Protein AF-0000000078525834 (afdb_homodimer)

Structure (mmCIF, N/CA/C/O backbone):
data_AF-0000000078525834-model_v1
#
loop_
_entity.id
_entity.type
_entity.pdbx_description
1 polymer 'LysR family transcriptional regulator'
#
loop_
_atom_site.group_PDB
_atom_site.id
_atom_site.type_symbol
_atom_site.label_atom_id
_atom_site.label_alt_id
_atom_site.label_comp_id
_atom_site.label_asym_id
_atom_site.label_entity_id
_atom_site.label_seq_id
_atom_site.pdbx_PDB_ins_code
_atom_site.Cartn_x
_atom_site.Cartn_y
_atom_site.Cartn_z
_atom_site.occupancy
_atom_site.B_iso_or_equiv
_atom_site.auth_seq_id
_atom_site.auth_comp_id
_atom_site.auth_asym_id
_atom_site.auth_atom_id
_atom_site.pdbx_PDB_model_num
ATOM 1 N N . MET A 1 1 ? -12.93 39.906 -13.32 1 53.97 1 MET A N 1
ATOM 2 C CA . MET A 1 1 ? -12.516 38.625 -12.797 1 53.97 1 MET A CA 1
ATOM 3 C C . MET A 1 1 ? -12.109 38.719 -11.336 1 53.97 1 MET A C 1
ATOM 5 O O . MET A 1 1 ? -11.312 39.594 -10.969 1 53.97 1 MET A O 1
ATOM 9 N N . ASN A 1 2 ? -12.898 38.188 -10.5 1 64.25 2 ASN A N 1
ATOM 10 C CA . ASN A 1 2 ? -12.562 38.25 -9.086 1 64.25 2 ASN A CA 1
ATOM 11 C C . ASN A 1 2 ? -12.367 36.844 -8.508 1 64.25 2 ASN A C 1
ATOM 13 O O . ASN A 1 2 ? -12.453 35.844 -9.234 1 64.25 2 ASN A O 1
ATOM 17 N N . LEU A 1 3 ? -12.008 36.812 -7.289 1 71.56 3 LEU A N 1
ATOM 18 C CA . LEU A 1 3 ? -11.656 35.594 -6.609 1 71.56 3 LEU A CA 1
ATOM 19 C C . LEU A 1 3 ? -12.828 34.625 -6.617 1 71.56 3 LEU A C 1
ATOM 21 O O . LEU A 1 3 ? -12.633 33.406 -6.668 1 71.56 3 LEU A O 1
ATOM 25 N N . ARG A 1 4 ? -13.93 35.188 -6.664 1 75.06 4 ARG A N 1
ATOM 26 C CA . ARG A 1 4 ? -15.141 34.375 -6.703 1 75.06 4 ARG A CA 1
ATOM 27 C C . ARG A 1 4 ? -15.242 33.594 -8.016 1 75.06 4 ARG A C 1
ATOM 29 O O . ARG A 1 4 ? -15.594 32.406 -8.023 1 75.06 4 ARG A O 1
ATOM 36 N N . HIS A 1 5 ? -14.898 34.219 -9.109 1 80.12 5 HIS A N 1
ATOM 37 C CA . HIS A 1 5 ? -14.914 33.594 -10.422 1 80.12 5 HIS A CA 1
ATOM 38 C C . HIS A 1 5 ? -13.945 32.406 -10.469 1 80.12 5 HIS A C 1
ATOM 40 O O . HIS A 1 5 ? -14.273 31.359 -11 1 80.12 5 HIS A O 1
ATOM 46 N N . LEU A 1 6 ? -12.812 32.719 -9.883 1 80.62 6 LEU A N 1
ATOM 47 C CA . LEU A 1 6 ? -11.766 31.703 -9.906 1 80.62 6 LEU A CA 1
ATOM 48 C C . LEU A 1 6 ? -12.164 30.5 -9.062 1 80.62 6 LEU A C 1
ATOM 50 O O . LEU A 1 6 ? -11.914 29.359 -9.445 1 80.62 6 LEU A O 1
ATOM 54 N N . THR A 1 7 ? -12.797 30.797 -7.965 1 80.88 7 THR A N 1
ATOM 55 C CA . THR A 1 7 ? -13.281 29.734 -7.086 1 80.88 7 THR A CA 1
ATOM 56 C C . THR A 1 7 ? -14.359 28.906 -7.785 1 80.88 7 THR A C 1
ATOM 58 O O . THR A 1 7 ? -14.344 27.672 -7.707 1 80.88 7 THR A O 1
ATOM 61 N N . ILE A 1 8 ? -15.242 29.562 -8.445 1 85.62 8 ILE A N 1
ATOM 62 C CA . ILE A 1 8 ? -16.312 28.906 -9.18 1 85.62 8 ILE A CA 1
ATOM 63 C C . ILE A 1 8 ? -15.727 28.031 -10.289 1 85.62 8 ILE A C 1
ATOM 65 O O . ILE A 1 8 ? -16.125 26.875 -10.453 1 85.62 8 ILE A O 1
ATOM 69 N N . PHE A 1 9 ? -14.742 28.594 -10.992 1 88.94 9 PHE A N 1
ATOM 70 C CA . PHE A 1 9 ? -14.07 27.891 -12.07 1 88.94 9 PHE A CA 1
ATOM 71 C C . PHE A 1 9 ? -13.414 26.609 -11.555 1 88.94 9 PHE A C 1
ATOM 73 O O . PHE A 1 9 ? -13.625 25.531 -12.109 1 88.94 9 PHE A O 1
ATOM 80 N N . LYS A 1 10 ? -12.688 26.781 -10.547 1 85.69 10 LYS A N 1
ATOM 81 C CA . LYS A 1 10 ? -12.023 25.625 -9.938 1 85.69 10 LYS A CA 1
ATOM 82 C C . LYS A 1 10 ? -13.031 24.562 -9.531 1 85.69 10 LYS A C 1
ATOM 84 O O . LYS A 1 10 ? -12.812 23.375 -9.766 1 85.69 10 LYS A O 1
ATOM 89 N N . THR A 1 11 ? -14.117 24.922 -8.969 1 86.81 11 THR A N 1
ATOM 90 C CA . THR A 1 11 ? -15.133 24.016 -8.461 1 86.81 11 THR A CA 1
ATOM 91 C C . THR A 1 11 ? -15.836 23.281 -9.609 1 86.81 11 THR A C 1
ATOM 93 O O . THR A 1 11 ? -16.125 22.094 -9.508 1 86.81 11 THR A O 1
ATOM 96 N N . VAL A 1 12 ? -16.016 24 -10.633 1 89.56 12 VAL A N 1
ATOM 97 C CA . VAL A 1 12 ? -16.641 23.391 -11.805 1 89.56 12 VAL A CA 1
ATOM 98 C C . VAL A 1 12 ? -15.711 22.312 -12.367 1 89.56 12 VAL A C 1
ATOM 100 O O . VAL A 1 12 ? -16.172 21.234 -12.766 1 89.56 12 VAL A O 1
ATOM 103 N N . CYS A 1 13 ? -14.477 22.609 -12.367 1 85.44 13 CYS A N 1
ATOM 104 C CA . CYS A 1 13 ? -13.492 21.656 -12.852 1 85.44 13 CYS A CA 1
ATOM 105 C C . CYS A 1 13 ? -13.469 20.406 -11.961 1 85.44 13 CYS A C 1
ATOM 107 O O . CYS A 1 13 ? -13.391 19.281 -12.461 1 85.44 13 CYS A O 1
ATOM 109 N N . GLU A 1 14 ? -13.484 20.688 -10.727 1 82.5 14 GLU A N 1
ATOM 110 C CA . GLU A 1 14 ? -13.406 19.625 -9.734 1 82.5 14 GLU A CA 1
ATOM 111 C C . GLU A 1 14 ? -14.648 18.734 -9.789 1 82.5 14 GLU A C 1
ATOM 113 O O . GLU A 1 14 ? -14.547 17.5 -9.711 1 82.5 14 GLU A O 1
ATOM 118 N N . GLU A 1 15 ? -15.812 19.312 -9.938 1 81.62 15 GLU A N 1
ATOM 119 C CA . GLU A 1 15 ? -17.094 18.625 -9.906 1 81.62 15 GLU A CA 1
ATOM 120 C C . GLU A 1 15 ? -17.438 18.031 -11.273 1 81.62 15 GLU A C 1
ATOM 122 O O . GLU A 1 15 ? -18.266 17.125 -11.375 1 81.62 15 GLU A O 1
ATOM 127 N N . GLY A 1 16 ? -16.766 18.578 -12.281 1 82.69 16 GLY A N 1
ATOM 128 C CA . GLY A 1 16 ? -16.953 18.109 -13.648 1 82.69 16 GLY A CA 1
ATOM 129 C C . GLY A 1 16 ? -18.281 18.547 -14.25 1 82.69 16 GLY A C 1
ATOM 130 O O . GLY A 1 16 ? -18.672 18.078 -15.312 1 82.69 16 GLY A O 1
ATOM 131 N N . SER A 1 17 ? -19.109 19.328 -13.469 1 86.88 17 SER A N 1
ATOM 132 C CA . SER A 1 17 ? -20.391 19.812 -13.961 1 86.88 17 SER A CA 1
ATOM 133 C C . SER A 1 17 ? -20.766 21.125 -13.297 1 86.88 17 SER A C 1
ATOM 135 O O . SER A 1 17 ? -20.328 21.422 -12.188 1 86.88 17 SER A O 1
ATOM 137 N N . ILE A 1 18 ? -21.641 21.875 -14 1 88.62 18 ILE A N 1
ATOM 138 C CA . ILE A 1 18 ? -22.156 23.141 -13.477 1 88.62 18 ILE A CA 1
ATOM 139 C C . ILE A 1 18 ? -23.109 22.875 -12.312 1 88.62 18 ILE A C 1
ATOM 141 O O . ILE A 1 18 ? -23.062 23.562 -11.297 1 88.62 18 ILE A O 1
ATOM 145 N N . THR A 1 19 ? -23.812 21.812 -12.531 1 87.62 19 THR A N 1
ATOM 146 C CA . THR A 1 19 ? -24.766 21.438 -11.492 1 87.62 19 THR A CA 1
ATOM 147 C C . THR A 1 19 ? -24.047 21.016 -10.219 1 87.62 19 THR A C 1
ATOM 149 O O . THR A 1 19 ? -24.422 21.406 -9.117 1 87.62 19 THR A O 1
ATOM 152 N N . GLY A 1 20 ? -23.047 20.266 -10.422 1 87.12 20 GLY A N 1
ATOM 153 C CA . GLY A 1 20 ? -22.25 19.844 -9.281 1 87.12 20 GLY A CA 1
ATOM 154 C C . GLY A 1 20 ? -21.594 20.984 -8.555 1 87.12 20 GLY A C 1
ATOM 155 O O . GLY A 1 20 ? -21.562 21.031 -7.324 1 87.12 20 GLY A O 1
ATOM 156 N N . ALA A 1 21 ? -21.125 21.859 -9.273 1 90.31 21 ALA A N 1
ATOM 157 C CA . ALA A 1 21 ? -20.484 23.047 -8.703 1 90.31 21 ALA A CA 1
ATOM 158 C C . ALA A 1 21 ? -21.484 23.922 -7.969 1 90.31 21 ALA A C 1
ATOM 160 O O . ALA A 1 21 ? -21.188 24.469 -6.906 1 90.31 21 ALA A O 1
ATOM 161 N N . ALA A 1 22 ? -22.656 24.047 -8.445 1 90.62 22 ALA A N 1
ATOM 162 C CA . ALA A 1 22 ? -23.719 24.828 -7.828 1 90.62 22 ALA A CA 1
ATOM 163 C C . ALA A 1 22 ? -24.078 24.281 -6.453 1 90.62 22 ALA A C 1
ATOM 165 O O . ALA A 1 22 ? -24.203 25.031 -5.484 1 90.62 22 ALA A O 1
ATOM 166 N N . LYS A 1 23 ? -24.141 23.047 -6.426 1 86.44 23 LYS A N 1
ATOM 167 C CA . LYS A 1 23 ? -24.438 22.375 -5.16 1 86.44 23 LYS A CA 1
ATOM 168 C C . LYS A 1 23 ? -23.297 22.562 -4.164 1 86.44 23 LYS A C 1
ATOM 170 O O . LYS A 1 23 ? -23.531 22.891 -3 1 86.44 23 LYS A O 1
ATOM 175 N N . ALA A 1 24 ? -22.141 22.469 -4.691 1 83.81 24 ALA A N 1
ATOM 176 C CA . ALA A 1 24 ? -20.953 22.531 -3.838 1 83.81 24 ALA A CA 1
ATOM 177 C C . ALA A 1 24 ? -20.766 23.938 -3.26 1 83.81 24 ALA A C 1
ATOM 179 O O . ALA A 1 24 ? -20.297 24.078 -2.125 1 83.81 24 ALA A O 1
ATOM 180 N N . LEU A 1 25 ? -21.156 24.859 -3.939 1 83.62 25 LEU A N 1
ATOM 181 C CA . LEU A 1 25 ? -20.906 26.25 -3.547 1 83.62 25 LEU A CA 1
ATOM 182 C C . LEU A 1 25 ? -22.188 26.906 -3.041 1 83.62 25 LEU A C 1
ATOM 184 O O . LEU A 1 25 ? -22.203 28.109 -2.746 1 83.62 25 LEU A O 1
ATOM 188 N N . SER A 1 26 ? -23.266 26.078 -2.947 1 86.88 26 SER A N 1
ATOM 189 C CA . SER A 1 26 ? -24.562 26.594 -2.521 1 86.88 26 SER A CA 1
ATOM 190 C C . SER A 1 26 ? -24.953 27.812 -3.35 1 86.88 26 SER A C 1
ATOM 192 O O . SER A 1 26 ? -25.344 28.844 -2.797 1 86.88 26 SER A O 1
ATOM 194 N N . MET A 1 27 ? -24.781 27.672 -4.598 1 86.31 27 MET A N 1
ATOM 195 C CA . MET A 1 27 ? -25.156 28.703 -5.57 1 86.31 27 MET A CA 1
ATOM 196 C C . MET A 1 27 ? -26.125 28.141 -6.605 1 86.31 27 MET A C 1
ATOM 198 O O . MET A 1 27 ? -26.344 26.938 -6.664 1 86.31 27 MET A O 1
ATOM 202 N N . THR A 1 28 ? -26.797 29.031 -7.312 1 86.88 28 THR A N 1
ATOM 203 C CA . THR A 1 28 ? -27.703 28.594 -8.367 1 86.88 28 THR A CA 1
ATOM 204 C C . THR A 1 28 ? -26.938 28.266 -9.648 1 86.88 28 THR A C 1
ATOM 206 O O . THR A 1 28 ? -25.859 28.812 -9.875 1 86.88 28 THR A O 1
ATOM 209 N N . GLN A 1 29 ? -27.484 27.375 -10.422 1 90 29 GLN A N 1
ATOM 210 C CA . GLN A 1 29 ? -26.859 26.969 -11.672 1 90 29 GLN A CA 1
ATOM 211 C C . GLN A 1 29 ? -26.656 28.172 -12.602 1 90 29 GLN A C 1
ATOM 213 O O . GLN A 1 29 ? -25.594 28.328 -13.211 1 90 29 GLN A O 1
ATOM 218 N N . PRO A 1 30 ? -27.656 29.016 -12.703 1 90.06 30 PRO A N 1
ATOM 219 C CA . PRO A 1 30 ? -27.453 30.172 -13.57 1 90.06 30 PRO A CA 1
ATOM 220 C C . PRO A 1 30 ? -26.312 31.078 -13.086 1 90.06 30 PRO A C 1
ATOM 222 O O . PRO A 1 30 ? -25.562 31.609 -13.906 1 90.06 30 PRO A O 1
ATOM 225 N N . ALA A 1 31 ? -26.219 31.172 -11.828 1 87.19 31 ALA A N 1
ATOM 226 C CA . ALA A 1 31 ? -25.141 32 -11.258 1 87.19 31 ALA A CA 1
ATOM 227 C C . ALA A 1 31 ? -23.781 31.422 -11.586 1 87.19 31 ALA A C 1
ATOM 229 O O . ALA A 1 31 ? -22.859 32.156 -11.938 1 87.19 31 ALA A O 1
ATOM 230 N N . ILE A 1 32 ? -23.672 30.156 -11.5 1 91.38 32 ILE A N 1
ATOM 231 C CA . ILE A 1 32 ? -22.422 29.469 -11.82 1 91.38 32 ILE A CA 1
ATOM 232 C C . ILE A 1 32 ? -22.109 29.641 -13.312 1 91.38 32 ILE A C 1
ATOM 234 O O . ILE A 1 32 ? -20.984 29.969 -13.688 1 91.38 32 ILE A O 1
ATOM 238 N N . SER A 1 33 ? -23.109 29.406 -14.133 1 90.25 33 SER A N 1
ATOM 239 C CA . SER A 1 33 ? -22.953 29.516 -15.578 1 90.25 33 SER A CA 1
ATOM 240 C C . SER A 1 33 ? -22.547 30.938 -15.984 1 90.25 33 SER A C 1
ATOM 242 O O . SER A 1 33 ? -21.641 31.109 -16.812 1 90.25 33 SER A O 1
ATOM 244 N N . HIS A 1 34 ? -23.141 31.844 -15.367 1 88.56 34 HIS A N 1
ATOM 245 C CA . HIS A 1 34 ? -22.828 33.25 -15.656 1 88.56 34 HIS A CA 1
ATOM 246 C C . HIS A 1 34 ? -21.406 33.562 -15.258 1 88.56 34 HIS A C 1
ATOM 248 O O . HIS A 1 34 ? -20.688 34.25 -16 1 88.56 34 HIS A O 1
ATOM 254 N N . ALA A 1 35 ? -21.078 33.156 -14.117 1 87.75 35 ALA A N 1
ATOM 255 C CA . ALA A 1 35 ? -19.734 33.406 -13.617 1 87.75 35 ALA A CA 1
ATOM 256 C C . ALA A 1 35 ? -18.688 32.812 -14.555 1 87.75 35 ALA A C 1
ATOM 258 O O . ALA A 1 35 ? -17.656 33.438 -14.828 1 87.75 35 ALA A O 1
ATOM 259 N N . ILE A 1 36 ? -18.922 31.656 -15.055 1 90.19 36 ILE A N 1
ATOM 260 C CA . ILE A 1 36 ? -18 30.969 -15.961 1 90.19 36 ILE A CA 1
ATOM 261 C C . ILE A 1 36 ? -17.922 31.75 -17.281 1 90.19 36 ILE A C 1
ATOM 263 O O . ILE A 1 36 ? -16.828 31.938 -17.812 1 90.19 36 ILE A O 1
ATOM 267 N N . ASN A 1 37 ? -19.078 32.125 -17.719 1 87 37 ASN A N 1
ATOM 268 C CA . ASN A 1 37 ? -19.109 32.906 -18.938 1 87 37 ASN A CA 1
ATOM 269 C C . ASN A 1 37 ? -18.312 34.219 -18.797 1 87 37 ASN A C 1
ATOM 271 O O . ASN A 1 37 ? -17.547 34.594 -19.688 1 87 37 ASN A O 1
ATOM 275 N N . GLU A 1 38 ? -18.562 34.844 -17.703 1 84.25 38 GLU A N 1
ATOM 276 C CA . GLU A 1 38 ? -17.844 36.094 -17.422 1 84.25 38 GLU A CA 1
ATOM 277 C C . GLU A 1 38 ? -16.344 35.844 -17.375 1 84.25 38 GLU A C 1
ATOM 279 O O . GLU A 1 38 ? -15.555 36.656 -17.875 1 84.25 38 GLU A O 1
ATOM 284 N N . LEU A 1 39 ? -15.984 34.781 -16.766 1 84.88 39 LEU A N 1
ATOM 285 C CA . LEU A 1 39 ? -14.57 34.438 -16.656 1 84.88 39 LEU A CA 1
ATOM 286 C C . LEU A 1 39 ? -13.969 34.188 -18.031 1 84.88 39 LEU A C 1
ATOM 288 O O . LEU A 1 39 ? -12.883 34.656 -18.344 1 84.88 39 LEU A O 1
ATOM 292 N N . GLU A 1 40 ? -14.672 33.438 -18.859 1 87.81 40 GLU A N 1
ATOM 293 C CA . GLU A 1 40 ? -14.195 33.125 -20.203 1 87.81 40 GLU A CA 1
ATOM 294 C C . GLU A 1 40 ? -14.078 34.375 -21.047 1 87.81 40 GLU A C 1
ATOM 296 O O . GLU A 1 40 ? -13.141 34.531 -21.844 1 87.81 40 GLU A O 1
ATOM 301 N N . GLU A 1 41 ? -15 35.281 -20.828 1 83 41 GLU A N 1
ATOM 302 C CA . GLU A 1 41 ? -14.945 36.562 -21.516 1 83 41 GLU A CA 1
ATOM 303 C C . GLU A 1 41 ? -13.719 37.375 -21.094 1 83 41 GLU A C 1
ATOM 305 O O . GLU A 1 41 ? -13.047 37.969 -21.922 1 83 41 GLU A O 1
ATOM 310 N N . SER A 1 42 ? 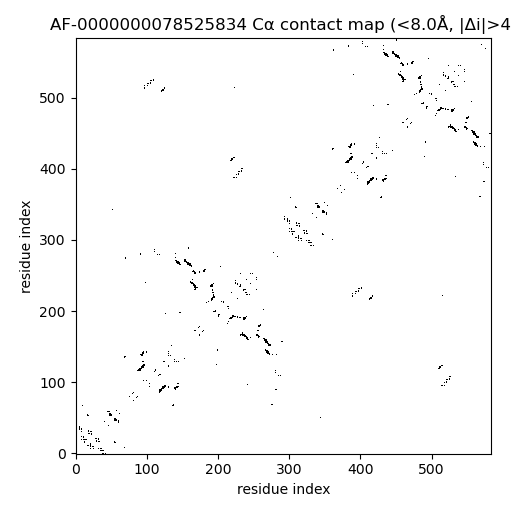-13.477 37.344 -19.828 1 79.25 42 SER A N 1
ATOM 311 C CA . SER A 1 42 ? -12.328 38.062 -19.297 1 79.25 42 SER A CA 1
ATOM 312 C C . SER A 1 42 ? -11.016 37.469 -19.797 1 79.25 42 SER A C 1
ATOM 314 O O . SER A 1 42 ? -10.062 38.188 -20.078 1 79.25 42 SER A O 1
ATOM 316 N N . VAL A 1 43 ? -11 36.125 -19.875 1 79.88 43 VAL A N 1
ATOM 317 C CA . VAL A 1 43 ? -9.812 35.406 -20.297 1 79.88 43 VAL A CA 1
ATOM 318 C C . VAL A 1 43 ? -9.664 35.5 -21.812 1 79.88 43 VAL A C 1
ATOM 320 O O . VAL A 1 43 ? -8.547 35.469 -22.344 1 79.88 43 VAL A O 1
ATOM 323 N N . GLY A 1 44 ? -10.727 35.688 -22.5 1 80.06 44 GLY A N 1
ATOM 324 C CA . GLY A 1 44 ? -10.734 35.844 -23.953 1 80.06 44 GLY A CA 1
ATOM 325 C C . GLY A 1 44 ? -10.758 34.531 -24.688 1 80.06 44 GLY A C 1
ATOM 326 O O . GLY A 1 44 ? -10.492 34.469 -25.891 1 80.06 44 GLY A O 1
ATOM 327 N N . SER A 1 45 ? -10.945 33.469 -23.953 1 81.38 45 SER A N 1
ATOM 328 C CA . SER A 1 45 ? -11.016 32.125 -24.547 1 81.38 45 SER A CA 1
ATOM 329 C C . SER A 1 45 ? -11.953 31.234 -23.75 1 81.38 45 SER A C 1
ATOM 331 O O . SER A 1 45 ? -12.078 31.375 -22.547 1 81.38 45 SER A O 1
ATOM 333 N N . PRO A 1 46 ? -12.531 30.312 -24.469 1 87.19 46 PRO A N 1
ATOM 334 C CA . PRO A 1 46 ? -13.305 29.312 -23.719 1 87.19 46 PRO A CA 1
ATOM 335 C C . PRO A 1 46 ? -12.422 28.391 -22.875 1 87.19 46 PRO A C 1
ATOM 337 O O . PRO A 1 46 ? -11.312 28.047 -23.297 1 87.19 46 PRO A O 1
ATOM 340 N N . LEU A 1 47 ? -12.906 28.172 -21.719 1 88.81 47 LEU A N 1
ATOM 341 C CA . LEU A 1 47 ? -12.164 27.297 -20.812 1 88.81 47 LEU A CA 1
ATOM 342 C C . LEU A 1 47 ? -12.789 25.906 -20.766 1 88.81 47 LEU A C 1
ATOM 344 O O . LEU A 1 47 ? -12.156 24.953 -20.281 1 88.81 47 LEU A O 1
ATOM 348 N N . PHE A 1 48 ? -14.008 25.828 -21.234 1 90 48 PHE A N 1
ATOM 349 C CA . PHE A 1 48 ? -14.742 24.562 -21.266 1 90 48 PHE A CA 1
ATOM 350 C C . PHE A 1 48 ? -15.289 24.297 -22.656 1 90 48 PHE A C 1
ATOM 352 O O . PHE A 1 48 ? -15.562 25.234 -23.422 1 90 48 PHE A O 1
ATOM 359 N N . ASN A 1 49 ? -15.266 22.953 -22.984 1 82.56 49 ASN A N 1
ATOM 360 C CA . ASN A 1 49 ? -16.031 22.531 -24.156 1 82.56 49 ASN A CA 1
ATOM 361 C C . ASN A 1 49 ? -17.391 21.953 -23.766 1 82.56 49 ASN A C 1
ATOM 363 O O . ASN A 1 49 ? -17.516 21.281 -22.734 1 82.56 49 ASN A O 1
ATOM 367 N N . ARG A 1 50 ? -18.391 22.516 -24.359 1 71.88 50 ARG A N 1
ATOM 368 C CA . ARG A 1 50 ? -19.734 22 -24.125 1 71.88 50 ARG A CA 1
ATOM 369 C C . ARG A 1 50 ? -20.047 20.844 -25.062 1 71.88 50 ARG A C 1
ATOM 371 O O . ARG A 1 50 ? -20.062 21.016 -26.281 1 71.88 50 ARG A O 1
ATOM 378 N N . VAL A 1 51 ? -19.859 19.609 -24.641 1 64 51 VAL A N 1
ATOM 379 C CA . VAL A 1 51 ? -20.219 18.453 -25.438 1 64 51 VAL A CA 1
ATOM 380 C C . VAL A 1 51 ? -21.484 17.812 -24.891 1 64 51 VAL A C 1
ATOM 382 O O . VAL A 1 51 ? -21.5 17.312 -23.766 1 64 51 VAL A O 1
ATOM 385 N N . SER A 1 52 ? -22.531 17.453 -25.578 1 61.91 52 SER A N 1
ATOM 386 C CA . SER A 1 52 ? -23.781 16.781 -25.25 1 61.91 52 SER A CA 1
ATOM 387 C C . SER A 1 52 ? -24.234 17.109 -23.828 1 61.91 52 SER A C 1
ATOM 389 O O . SER A 1 52 ? -24.391 16.219 -23 1 61.91 52 SER A O 1
ATOM 391 N N . ARG A 1 53 ? -24.297 18.141 -23.391 1 61.66 53 ARG A N 1
ATOM 392 C CA . ARG A 1 53 ? -24.859 18.656 -22.156 1 61.66 53 ARG A CA 1
ATOM 393 C C . ARG A 1 53 ? -23.844 18.578 -21.016 1 61.66 53 ARG A C 1
ATOM 395 O O . ARG A 1 53 ? -24.156 18.875 -19.859 1 61.66 53 ARG A O 1
ATOM 402 N N . ARG A 1 54 ? -22.625 18.156 -21.328 1 71.19 54 ARG A N 1
ATOM 403 C CA . ARG A 1 54 ? -21.609 18.109 -20.281 1 71.19 54 ARG A CA 1
ATOM 404 C C . ARG A 1 54 ? -20.547 19.172 -20.5 1 71.19 54 ARG A C 1
ATOM 406 O O . ARG A 1 54 ? -20.234 19.531 -21.641 1 71.19 54 ARG A O 1
ATOM 413 N N . VAL A 1 55 ? -20.094 19.781 -19.344 1 77.94 55 VAL A N 1
ATOM 414 C CA . VAL A 1 55 ? -19.016 20.766 -19.328 1 77.94 55 VAL A CA 1
ATOM 415 C C . VAL A 1 55 ? -17.688 20.078 -19.047 1 77.94 55 VAL A C 1
ATOM 417 O O . VAL A 1 55 ? -17.516 19.484 -17.969 1 77.94 55 VAL A O 1
ATOM 420 N N . VAL A 1 56 ? -16.875 20.031 -20.156 1 82.38 56 VAL A N 1
ATOM 421 C CA . VAL A 1 56 ? -15.562 19.406 -20 1 82.38 56 VAL A CA 1
ATOM 422 C C . VAL A 1 56 ? -14.469 20.469 -20.172 1 82.38 56 VAL A C 1
ATOM 424 O O . VAL A 1 56 ? -14.492 21.25 -21.125 1 82.38 56 VAL A O 1
ATOM 427 N N . ILE A 1 57 ? -13.555 20.469 -19.188 1 84.56 57 ILE A N 1
ATOM 428 C CA . ILE A 1 57 ? -12.461 21.438 -19.234 1 84.56 57 ILE A CA 1
ATOM 429 C C . ILE A 1 57 ? -11.609 21.188 -20.484 1 84.56 57 ILE A C 1
ATOM 431 O O . ILE A 1 57 ? -11.336 20.031 -20.828 1 84.56 57 ILE A O 1
ATOM 435 N N . ASN A 1 58 ? -11.305 22.219 -21.266 1 80.88 58 ASN A N 1
ATOM 436 C CA . ASN A 1 58 ? -10.461 22.078 -22.438 1 80.88 58 ASN A CA 1
ATOM 437 C C . ASN A 1 58 ? -9 22.391 -22.125 1 80.88 58 ASN A C 1
ATOM 439 O O . ASN A 1 58 ? -8.641 22.578 -20.969 1 80.88 58 ASN A O 1
ATOM 443 N N . GLU A 1 59 ? -8.148 22.422 -23.109 1 76.25 59 GLU A N 1
ATOM 444 C CA . GLU A 1 59 ? -6.715 22.609 -22.891 1 76.25 59 GLU A CA 1
ATOM 445 C C . GLU A 1 59 ? -6.418 23.969 -22.281 1 76.25 59 GLU A C 1
ATOM 447 O O . GLU A 1 59 ? -5.547 24.094 -21.422 1 76.25 59 GLU A O 1
ATOM 452 N N . ASN A 1 60 ? -7.148 24.984 -22.781 1 78.31 60 ASN A N 1
ATOM 453 C CA . ASN A 1 60 ? -7.016 26.312 -22.188 1 78.31 60 ASN A CA 1
ATOM 454 C C . ASN A 1 60 ? -7.441 26.312 -20.719 1 78.31 60 ASN A C 1
ATOM 456 O O . ASN A 1 60 ? -6.797 26.953 -19.891 1 78.31 60 ASN A O 1
ATOM 460 N N . GLY A 1 61 ? -8.492 25.625 -20.5 1 83.06 61 GLY A N 1
ATOM 461 C CA . GLY A 1 61 ? -8.992 25.5 -19.141 1 83.06 61 GLY A CA 1
ATOM 462 C C . GLY A 1 61 ? -8.023 24.797 -18.203 1 83.06 61 GLY A C 1
ATOM 463 O O . GLY A 1 61 ? -7.82 25.234 -17.078 1 83.06 61 GLY A O 1
ATOM 464 N N . LYS A 1 62 ? -7.41 23.828 -18.703 1 78.56 62 LYS A N 1
ATOM 465 C CA . LYS A 1 62 ? -6.426 23.109 -17.906 1 78.56 62 LYS A CA 1
ATOM 466 C C . LYS A 1 62 ? -5.246 24 -17.547 1 78.56 62 LYS A C 1
ATOM 468 O O . LYS A 1 62 ? -4.789 24 -16.406 1 78.56 62 LYS A O 1
ATOM 473 N N . PHE A 1 63 ? -4.863 24.719 -18.547 1 72.12 63 PHE A N 1
ATOM 474 C CA . PHE A 1 63 ? -3.775 25.672 -18.312 1 72.12 63 PHE A CA 1
ATOM 475 C C . PHE A 1 63 ? -4.188 26.734 -17.312 1 72.12 63 PHE A C 1
ATOM 477 O O . PHE A 1 63 ? -3.445 27.016 -16.359 1 72.12 63 PHE A O 1
ATOM 484 N N . TYR A 1 64 ? -5.355 27.281 -17.531 1 79.69 64 TYR A N 1
ATOM 485 C CA . TYR A 1 64 ? -5.855 28.312 -16.625 1 79.69 64 TYR A CA 1
ATOM 486 C C . TYR A 1 64 ? -6.012 27.781 -15.211 1 79.69 64 TYR A C 1
ATOM 488 O O . TYR A 1 64 ? -5.656 28.469 -14.242 1 79.69 64 TYR A O 1
ATOM 496 N N . LEU A 1 65 ? -6.457 26.609 -15.172 1 80.56 65 LEU A N 1
ATOM 497 C CA . LEU A 1 65 ? -6.656 25.969 -13.875 1 80.56 65 LEU A CA 1
ATOM 498 C C . LEU A 1 65 ? -5.328 25.812 -13.133 1 80.56 65 LEU A C 1
ATOM 500 O O . LEU A 1 65 ? -5.258 26.047 -11.922 1 80.56 65 LEU A O 1
ATOM 504 N N . SER A 1 66 ? -4.332 25.578 -13.828 1 71.12 66 SER A N 1
ATOM 505 C CA . SER A 1 66 ? -3.018 25.391 -13.219 1 71.12 66 SER A CA 1
ATOM 506 C C . SER A 1 66 ? -2.506 26.672 -12.594 1 71.12 66 SER A C 1
ATOM 508 O O . SER A 1 66 ? -1.713 26.641 -11.656 1 71.12 66 SER A O 1
ATOM 510 N N . LYS A 1 67 ? -3.018 27.766 -13.062 1 67.94 67 LYS A N 1
ATOM 511 C CA . LYS A 1 67 ? -2.629 29.078 -12.523 1 67.94 67 LYS A CA 1
ATOM 512 C C . LYS A 1 67 ? -3.582 29.516 -11.422 1 67.94 67 LYS A C 1
ATOM 514 O O . LYS A 1 67 ? -3.168 30.172 -10.461 1 67.94 67 LYS A O 1
ATOM 519 N N . VAL A 1 68 ? -4.797 29.109 -11.57 1 76 68 VAL A N 1
ATOM 520 C CA . VAL A 1 68 ? -5.84 29.547 -10.648 1 76 68 VAL A CA 1
ATOM 521 C C . VAL A 1 68 ? -5.641 28.875 -9.297 1 76 68 VAL A C 1
ATOM 523 O O . VAL A 1 68 ? -5.809 29.5 -8.25 1 76 68 VAL A O 1
ATOM 526 N N . ILE A 1 69 ? -5.199 27.703 -9.391 1 71.44 69 ILE A N 1
ATOM 527 C CA . ILE A 1 69 ? -5.098 26.922 -8.156 1 71.44 69 ILE A CA 1
ATOM 528 C C . ILE A 1 69 ? -4.074 27.562 -7.227 1 71.44 69 ILE A C 1
ATOM 530 O O . ILE A 1 69 ? -4.395 27.906 -6.086 1 71.44 69 ILE A O 1
ATOM 534 N N . PRO A 1 70 ? -2.914 27.859 -7.699 1 62.72 70 PRO A N 1
ATOM 535 C CA . PRO A 1 70 ? -1.964 28.516 -6.797 1 62.72 70 PRO A CA 1
ATOM 536 C C . PRO A 1 70 ? -2.422 29.906 -6.367 1 62.72 70 PRO A C 1
ATOM 538 O O . PRO A 1 70 ? -2.178 30.328 -5.23 1 62.72 70 PRO A O 1
ATOM 541 N N . LEU A 1 71 ? -3.066 30.547 -7.18 1 63.41 71 LEU A N 1
ATOM 542 C CA . LEU A 1 71 ? -3.545 31.891 -6.871 1 63.41 71 LEU A CA 1
ATOM 543 C C . LEU A 1 71 ? -4.582 31.859 -5.754 1 63.41 71 LEU A C 1
ATOM 545 O O . LEU A 1 71 ? -4.516 32.656 -4.812 1 63.41 71 LEU A O 1
ATOM 549 N N . LEU A 1 72 ? -5.465 31 -5.91 1 68 72 LEU A N 1
ATOM 550 C CA . LEU A 1 72 ? -6.504 30.906 -4.887 1 68 72 LEU A CA 1
ATOM 551 C C . LEU A 1 72 ? -5.918 30.438 -3.561 1 68 72 LEU A C 1
ATOM 553 O O . LEU A 1 72 ? -6.355 30.875 -2.494 1 68 72 LEU A O 1
ATOM 557 N N . GLU A 1 73 ? -4.973 29.703 -3.75 1 60.03 73 GLU A N 1
ATOM 558 C CA . GLU A 1 73 ? -4.27 29.25 -2.549 1 60.03 73 GLU A CA 1
ATOM 559 C C . GLU A 1 73 ? -3.525 30.406 -1.887 1 60.03 73 GLU A C 1
ATOM 561 O O . GLU A 1 73 ? -3.553 30.547 -0.663 1 60.03 73 GLU A O 1
ATOM 566 N N . LEU A 1 74 ? -2.9 31.141 -2.703 1 55.47 74 LEU A N 1
ATOM 567 C CA . LEU A 1 74 ? -2.234 32.344 -2.211 1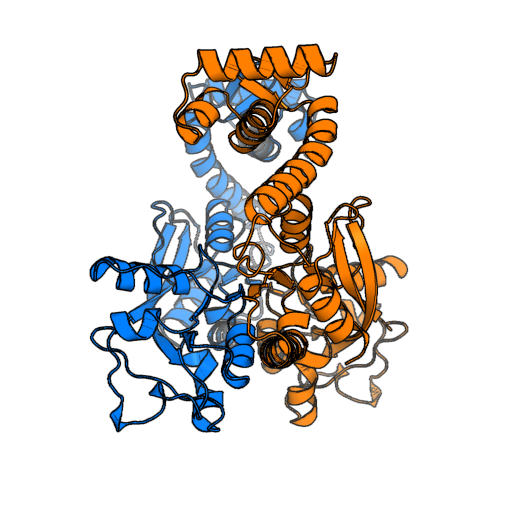 55.47 74 LEU A CA 1
ATOM 568 C C . LEU A 1 74 ? -3.24 33.312 -1.585 1 55.47 74 LEU A C 1
ATOM 570 O O . LEU A 1 74 ? -2.967 33.906 -0.543 1 55.47 74 LEU A O 1
ATOM 574 N N . TYR A 1 75 ? -4.305 33.438 -2.248 1 55.94 75 TYR A N 1
ATOM 575 C CA . TYR A 1 75 ? -5.344 34.312 -1.729 1 55.94 75 TYR A CA 1
ATOM 576 C C . TYR A 1 75 ? -5.895 33.781 -0.41 1 55.94 75 TYR A C 1
ATOM 578 O O . TYR A 1 75 ? -6.109 34.562 0.531 1 55.94 75 TYR A O 1
ATOM 586 N N . GLN A 1 76 ? -6.125 32.562 -0.482 1 55.41 76 GLN A N 1
ATOM 587 C CA . GLN A 1 76 ? -6.578 31.938 0.765 1 55.41 76 GLN A CA 1
ATOM 588 C C . GLN A 1 76 ? -5.535 32.094 1.867 1 55.41 76 GLN A C 1
ATOM 590 O O . GLN A 1 76 ? -5.883 32.375 3.021 1 55.41 76 GLN A O 1
ATOM 595 N N . ASP A 1 77 ? -4.371 31.922 1.394 1 51.62 77 ASP A N 1
ATOM 596 C CA . ASP A 1 77 ? -3.268 32.156 2.32 1 51.62 77 ASP A CA 1
ATOM 597 C C . ASP A 1 77 ? -3.252 33.594 2.801 1 51.62 77 ASP A C 1
ATOM 599 O O . ASP A 1 77 ? -3.008 33.875 3.979 1 51.62 77 ASP A O 1
ATOM 603 N N . LEU A 1 78 ? -3.357 34.5 1.857 1 47.66 78 LEU A N 1
ATOM 604 C CA . LEU A 1 78 ? -3.402 35.938 2.191 1 47.66 78 LEU A CA 1
ATOM 605 C C . LEU A 1 78 ? -4.59 36.25 3.1 1 47.66 78 LEU A C 1
ATOM 607 O O . LEU A 1 78 ? -4.477 37.031 4.023 1 47.66 78 LEU A O 1
ATOM 611 N N . GLU A 1 79 ? -5.703 35.812 2.611 1 46.88 79 GLU A N 1
ATOM 612 C CA . GLU A 1 79 ? -6.867 36 3.471 1 46.88 79 GLU A CA 1
ATOM 613 C C . GLU A 1 79 ? -6.641 35.406 4.855 1 46.88 79 GLU A C 1
ATOM 615 O O . GLU A 1 79 ? -7.09 35.969 5.859 1 46.88 79 GLU A O 1
ATOM 620 N N . ASN A 1 80 ? -6.016 34.219 4.652 1 44.03 80 ASN A N 1
ATOM 621 C CA . ASN A 1 80 ? -5.633 33.625 5.922 1 44.03 80 ASN A CA 1
ATOM 622 C C . ASN A 1 80 ? -4.461 34.344 6.566 1 44.03 80 ASN A C 1
ATOM 624 O O . ASN A 1 80 ? -4.188 34.156 7.758 1 44.03 80 ASN A O 1
ATOM 628 N N . TYR A 1 81 ? -3.631 34.906 5.66 1 40.5 81 TYR A N 1
ATOM 629 C CA . TYR A 1 81 ? -2.547 35.719 6.195 1 40.5 81 TYR A CA 1
ATOM 630 C C . TYR A 1 81 ? -3.092 36.938 6.922 1 40.5 81 TYR A C 1
ATOM 632 O O . TYR A 1 81 ? -2.324 37.75 7.438 1 40.5 81 TYR A O 1
ATOM 640 N N . SER A 1 82 ? -4.172 37.406 6.68 1 40.25 82 SER A N 1
ATOM 641 C CA . SER A 1 82 ? -4.359 38.5 7.633 1 40.25 82 SER A CA 1
ATOM 642 C C . SER A 1 82 ? -3.797 38.156 9 1 40.25 82 SER A C 1
ATOM 644 O O . SER A 1 82 ? -3.506 36.969 9.273 1 40.25 82 SER A O 1
ATOM 646 N N . GLY A 1 83 ? -4.094 38.844 10.109 1 35.5 83 GLY A N 1
ATOM 647 C CA . GLY A 1 83 ? -3.311 38.812 11.328 1 35.5 83 GLY A CA 1
ATOM 648 C C . GLY A 1 83 ? -2.768 37.438 11.664 1 35.5 83 GLY A C 1
ATOM 649 O O . GLY A 1 83 ? -1.766 37.031 11.086 1 35.5 83 GLY A O 1
ATOM 650 N N . THR A 1 84 ? -3.092 36.75 12.914 1 38.31 84 THR A N 1
ATOM 651 C CA . THR A 1 84 ? -2.752 35.625 13.758 1 38.31 84 THR A CA 1
ATOM 652 C C . THR A 1 84 ? -2.951 34.312 13.008 1 38.31 84 THR A C 1
ATOM 654 O O . THR A 1 84 ? -2.602 33.219 13.508 1 38.31 84 THR A O 1
ATOM 657 N N . LEU A 1 85 ? -3.568 34.188 11.898 1 38.59 85 LEU A N 1
ATOM 658 C CA . LEU A 1 85 ? -4.164 32.969 11.367 1 38.59 85 LEU A CA 1
ATOM 659 C C . LEU A 1 85 ? -3.164 32.219 10.508 1 38.59 85 LEU A C 1
ATOM 661 O O . LEU A 1 85 ? -3.281 31 10.344 1 38.59 85 LEU A O 1
ATOM 665 N N . HIS A 1 86 ? -2.371 32.812 9.602 1 45.41 86 HIS A N 1
ATOM 666 C CA . HIS A 1 86 ? -1.369 32.156 8.797 1 45.41 86 HIS A CA 1
ATOM 667 C C . HIS A 1 86 ? -0.538 31.188 9.641 1 45.41 86 HIS A C 1
ATOM 669 O O . HIS A 1 86 ? -0.083 30.156 9.141 1 45.41 86 HIS A O 1
ATOM 675 N N . LEU A 1 87 ? -0.328 31.641 10.844 1 47 87 LEU A N 1
ATOM 676 C CA . LEU A 1 87 ? 0.465 30.859 11.773 1 47 87 LEU A CA 1
ATOM 677 C C . LEU A 1 87 ? -0.194 29.5 12.031 1 47 87 LEU A C 1
ATOM 679 O O . LEU A 1 87 ? 0.431 28.594 12.594 1 47 87 LEU A O 1
ATOM 683 N N . GLN A 1 88 ? -1.487 29.406 11.414 1 58.22 88 GLN A N 1
ATOM 684 C CA . GLN A 1 88 ? -2.094 28.219 12.008 1 58.22 88 GLN A CA 1
ATOM 685 C C . GLN A 1 88 ? -2.377 27.156 10.953 1 58.22 88 GLN A C 1
ATOM 687 O O . GLN A 1 88 ? -2.906 26.094 11.266 1 58.22 88 GLN A O 1
ATOM 692 N N . ALA A 1 89 ? -1.91 27.438 9.547 1 72 89 ALA A N 1
ATOM 693 C CA . ALA A 1 89 ? -2.254 26.391 8.602 1 72 89 ALA A CA 1
ATOM 694 C C . ALA A 1 89 ? -1.258 25.234 8.68 1 72 89 ALA A C 1
ATOM 696 O O . ALA A 1 89 ? -0.057 25.453 8.859 1 72 89 ALA A O 1
ATOM 697 N N . PRO A 1 90 ? -1.776 24.078 8.43 1 88.12 90 PRO A N 1
ATOM 698 C CA . PRO A 1 90 ? -0.87 22.922 8.5 1 88.12 90 PRO A CA 1
ATOM 699 C C . PRO A 1 90 ? 0.013 22.797 7.266 1 88.12 90 PRO A C 1
ATOM 701 O O . PRO A 1 90 ? -0.367 23.25 6.18 1 88.12 90 PRO A O 1
ATOM 704 N N . LEU A 1 91 ? 1.203 22.469 7.414 1 92.56 91 LEU A N 1
ATOM 705 C CA . LEU A 1 91 ? 2.074 22.031 6.328 1 92.56 91 LEU A CA 1
ATOM 706 C C . LEU A 1 91 ? 1.751 20.594 5.922 1 92.56 91 LEU A C 1
ATOM 708 O O . LEU A 1 91 ? 1.821 19.688 6.746 1 92.56 91 LEU A O 1
ATOM 712 N N . ARG A 1 92 ? 1.341 20.438 4.68 1 96.44 92 ARG A N 1
ATOM 713 C CA . ARG A 1 92 ? 0.91 19.125 4.195 1 96.44 92 ARG A CA 1
ATOM 714 C C . ARG A 1 92 ? 2.053 18.391 3.494 1 96.44 92 ARG A C 1
ATOM 716 O O . ARG A 1 92 ? 2.498 18.812 2.424 1 96.44 92 ARG A O 1
ATOM 723 N N . ILE A 1 93 ? 2.457 17.203 4.074 1 98 93 ILE A N 1
ATOM 724 C CA . ILE A 1 93 ? 3.59 16.438 3.574 1 98 93 ILE A CA 1
ATOM 725 C C . ILE A 1 93 ? 3.098 15.109 2.992 1 98 93 ILE A C 1
ATOM 727 O O . ILE A 1 93 ? 2.311 14.406 3.625 1 98 93 ILE A O 1
ATOM 731 N N . GLY A 1 94 ? 3.504 14.805 1.782 1 97.62 94 GLY A N 1
ATOM 732 C CA . GLY A 1 94 ? 3.32 13.492 1.187 1 97.62 94 GLY A CA 1
ATOM 733 C C . GLY A 1 94 ? 4.605 12.688 1.098 1 97.62 94 GLY A C 1
ATOM 734 O O . GLY A 1 94 ? 5.684 13.258 0.897 1 97.62 94 GLY A O 1
ATOM 735 N N . SER A 1 95 ? 4.43 11.383 1.26 1 96 95 SER A N 1
ATOM 736 C CA . SER A 1 95 ? 5.613 10.539 1.133 1 96 95 SER A CA 1
ATOM 737 C C . SER A 1 95 ? 5.254 9.164 0.573 1 96 95 SER A C 1
ATOM 739 O O . SER A 1 95 ? 4.168 8.648 0.833 1 96 95 SER A O 1
ATOM 741 N N . CYS A 1 96 ? 6.199 8.68 -0.181 1 91.94 96 CYS A N 1
ATOM 742 C CA . CYS A 1 96 ? 6.066 7.27 -0.522 1 91.94 96 CYS A CA 1
ATOM 743 C C . CYS A 1 96 ? 6.383 6.387 0.678 1 91.94 96 CYS A C 1
ATOM 745 O O . CYS A 1 96 ? 6.941 6.855 1.67 1 91.94 96 CYS A O 1
ATOM 747 N N . VAL A 1 97 ? 6.059 5.164 0.594 1 89.75 97 VAL A N 1
ATOM 748 C CA . VAL A 1 97 ? 6.125 4.238 1.72 1 89.75 97 VAL A CA 1
ATOM 749 C C . VAL A 1 97 ? 7.578 4.039 2.145 1 89.75 97 VAL A C 1
ATOM 751 O O . VAL A 1 97 ? 7.891 4.066 3.336 1 89.75 97 VAL A O 1
ATOM 754 N N . THR A 1 98 ? 8.438 3.881 1.239 1 90.44 98 THR A N 1
ATOM 755 C CA . THR A 1 98 ? 9.836 3.607 1.556 1 90.44 98 THR A CA 1
ATOM 756 C C . THR A 1 98 ? 10.422 4.723 2.416 1 90.44 98 THR A C 1
ATOM 758 O O . THR A 1 98 ? 11 4.461 3.475 1 90.44 98 THR A O 1
ATOM 761 N N . LEU A 1 99 ? 10.227 5.91 2.029 1 92.94 99 LEU A N 1
ATOM 762 C CA . LEU A 1 99 ? 10.797 7.047 2.742 1 92.94 99 LEU A CA 1
ATOM 763 C C . LEU A 1 99 ? 10.07 7.285 4.059 1 92.94 99 LEU A C 1
ATOM 765 O O . LEU A 1 99 ? 10.68 7.711 5.043 1 92.94 99 LEU A O 1
ATOM 769 N N . ALA A 1 100 ? 8.805 7.02 4.059 1 94.5 100 ALA A N 1
ATOM 770 C CA . ALA A 1 100 ? 8.008 7.207 5.27 1 94.5 100 ALA A CA 1
ATOM 771 C C . ALA A 1 100 ? 8.367 6.176 6.332 1 94.5 100 ALA A C 1
ATOM 773 O O . ALA A 1 100 ? 8.078 6.363 7.516 1 94.5 100 ALA A O 1
ATOM 774 N N . SER A 1 101 ? 8.938 5.117 5.902 1 90.06 101 SER A N 1
ATOM 775 C CA . SER A 1 101 ? 9.242 4.027 6.824 1 90.06 101 SER A CA 1
ATOM 776 C C . SER A 1 101 ? 10.531 4.297 7.594 1 90.06 101 SER A C 1
ATOM 778 O O . SER A 1 101 ? 10.672 3.873 8.742 1 90.06 101 SER A O 1
ATOM 780 N N . TYR A 1 102 ? 11.461 5.031 7.023 1 87.19 102 TYR A N 1
ATOM 781 C CA . TYR A 1 102 ? 12.75 5.086 7.715 1 87.19 102 TYR A CA 1
ATOM 782 C C . TYR A 1 102 ? 13.219 6.527 7.867 1 87.19 102 TYR A C 1
ATOM 784 O O . TYR A 1 102 ? 14.047 6.828 8.734 1 87.19 102 TYR A O 1
ATOM 792 N N . LEU A 1 103 ? 12.695 7.387 7.117 1 90.62 103 LEU A N 1
ATOM 793 C CA . LEU A 1 103 ? 13.219 8.75 7.121 1 90.62 103 LEU A CA 1
ATOM 794 C C . LEU A 1 103 ? 12.203 9.719 7.719 1 90.62 103 LEU A C 1
ATOM 796 O O . LEU A 1 103 ? 12.531 10.469 8.641 1 90.62 103 LEU A O 1
ATOM 800 N N . LEU A 1 104 ? 11.008 9.695 7.285 1 94.75 104 LEU A N 1
ATOM 801 C CA . LEU A 1 104 ? 10 10.719 7.539 1 94.75 104 LEU A CA 1
ATOM 802 C C . LEU A 1 104 ? 9.703 10.828 9.031 1 94.75 104 LEU A C 1
ATOM 804 O O . LEU A 1 104 ? 9.594 11.938 9.562 1 94.75 104 LEU A O 1
ATOM 808 N N . PRO A 1 105 ? 9.594 9.711 9.766 1 93.94 105 PRO A N 1
ATOM 809 C CA . PRO A 1 105 ? 9.258 9.836 11.18 1 93.94 105 PRO A CA 1
ATOM 810 C C . PRO A 1 105 ? 10.281 10.656 11.961 1 93.94 105 PRO A C 1
ATOM 812 O O . PRO A 1 105 ? 9.898 11.516 12.766 1 93.94 105 PRO A O 1
ATOM 815 N N . LYS A 1 106 ? 11.477 10.5 11.695 1 92.69 106 LYS A N 1
ATOM 816 C CA . LYS A 1 106 ? 12.531 11.242 12.383 1 92.69 106 LYS A CA 1
ATOM 817 C C . LYS A 1 106 ? 12.516 12.711 11.977 1 92.69 106 LYS A C 1
ATOM 819 O O . LYS A 1 106 ? 12.695 13.594 12.82 1 92.69 106 LYS A O 1
ATOM 824 N N . VAL A 1 107 ? 12.312 12.922 10.727 1 94.38 107 VAL A N 1
ATOM 825 C CA . VAL A 1 107 ? 12.25 14.289 10.219 1 94.38 107 VAL A CA 1
ATOM 826 C C . VAL A 1 107 ? 11.086 15.031 10.859 1 94.38 107 VAL A C 1
ATOM 828 O O . VAL A 1 107 ? 11.227 16.188 11.266 1 94.38 107 VAL A O 1
ATOM 831 N N . VAL A 1 108 ? 9.977 14.391 10.938 1 94.94 108 VAL A N 1
ATOM 832 C CA . VAL A 1 108 ? 8.781 14.992 11.516 1 94.94 108 VAL A CA 1
ATOM 833 C C . VAL A 1 108 ? 9 15.281 12.992 1 94.94 108 VAL A C 1
ATOM 835 O O . VAL A 1 108 ? 8.617 16.344 13.492 1 94.94 108 VAL A O 1
ATOM 838 N N . SER A 1 109 ? 9.578 14.344 13.688 1 92.38 109 SER A N 1
ATOM 839 C CA . SER A 1 109 ? 9.867 14.539 15.109 1 92.38 109 SER A CA 1
ATOM 840 C C . SER A 1 109 ? 10.758 15.758 15.328 1 92.38 109 SER A C 1
ATOM 842 O O . SER A 1 109 ? 10.477 16.594 16.188 1 92.38 109 SER A O 1
ATOM 844 N N . ARG A 1 110 ? 11.766 15.891 14.555 1 91.25 110 ARG A N 1
ATOM 845 C CA . ARG A 1 110 ? 12.695 17.016 14.664 1 91.25 110 ARG A CA 1
ATOM 846 C C . ARG A 1 110 ? 12.008 18.328 14.289 1 91.25 110 ARG A C 1
ATOM 848 O O . ARG A 1 110 ? 12.227 19.359 14.93 1 91.25 110 ARG A O 1
ATOM 855 N N . PHE A 1 111 ? 11.242 18.297 13.258 1 94.12 111 PHE A N 1
ATOM 856 C CA . PHE A 1 111 ? 10.531 19.484 12.797 1 94.12 111 PHE A CA 1
ATOM 857 C C . PHE A 1 111 ? 9.586 20 13.883 1 94.12 111 PHE A C 1
ATOM 859 O O . PHE A 1 111 ? 9.5 21.219 14.109 1 94.12 111 PHE A O 1
ATOM 866 N N . THR A 1 112 ? 8.875 19.062 14.477 1 90.31 112 THR A N 1
ATOM 867 C CA . THR A 1 112 ? 7.898 19.438 15.492 1 90.31 112 THR A CA 1
ATOM 868 C C . THR A 1 112 ? 8.586 20.094 16.688 1 90.31 112 THR A C 1
ATOM 870 O O . THR A 1 112 ? 8.023 21 17.312 1 90.31 112 THR A O 1
ATOM 873 N N . LEU A 1 113 ? 9.75 19.719 17 1 88.44 113 LEU A N 1
ATOM 874 C CA . LEU A 1 113 ? 10.531 20.297 18.078 1 88.44 113 LEU A CA 1
ATOM 875 C C . LEU A 1 113 ? 10.977 21.719 17.734 1 88.44 113 LEU A C 1
ATOM 877 O O . LEU A 1 113 ? 10.977 22.594 18.594 1 88.44 113 LEU A O 1
ATOM 881 N N . THR A 1 114 ? 11.312 21.938 16.469 1 87.38 114 THR A N 1
ATOM 882 C CA . THR A 1 114 ? 11.883 23.219 16.047 1 87.38 114 THR A CA 1
ATOM 883 C C . THR A 1 114 ? 10.781 24.172 15.594 1 87.38 114 THR A C 1
ATOM 885 O O . THR A 1 114 ? 10.984 25.391 15.57 1 87.38 114 THR A O 1
ATOM 888 N N . ASN A 1 115 ? 9.672 23.609 15.188 1 88.12 115 ASN A N 1
ATOM 889 C CA . ASN A 1 115 ? 8.531 24.391 14.727 1 88.12 115 ASN A CA 1
ATOM 890 C C . ASN A 1 115 ? 7.246 23.984 15.438 1 88.12 115 ASN A C 1
ATOM 892 O O . ASN A 1 115 ? 6.289 23.547 14.805 1 88.12 115 ASN A O 1
ATOM 896 N N . PRO A 1 116 ? 7.172 24.25 16.688 1 86.69 116 PRO A N 1
ATOM 897 C CA . PRO A 1 116 ? 6.059 23.75 17.5 1 86.69 116 PRO A CA 1
ATOM 898 C C . PRO A 1 116 ? 4.719 24.359 17.109 1 86.69 116 PRO A C 1
ATOM 900 O O . PRO A 1 116 ? 3.664 23.781 17.391 1 86.69 116 PRO A O 1
ATOM 903 N N . ASP A 1 117 ? 4.695 25.453 16.422 1 83.12 117 ASP A N 1
ATOM 904 C CA . ASP A 1 117 ? 3.455 26.156 16.109 1 83.12 117 ASP A CA 1
ATOM 905 C C . ASP A 1 117 ? 2.893 25.719 14.758 1 83.12 117 ASP A C 1
ATOM 907 O O . ASP A 1 117 ? 1.788 26.109 14.383 1 83.12 117 ASP A O 1
ATOM 911 N N . THR A 1 118 ? 3.641 24.891 14.109 1 86.81 118 THR A N 1
ATOM 912 C CA . THR A 1 118 ? 3.199 24.453 12.797 1 86.81 118 THR A CA 1
ATOM 913 C C . THR A 1 118 ? 2.658 23.016 12.859 1 86.81 118 THR A C 1
ATOM 915 O O . THR A 1 118 ? 3.354 22.109 13.312 1 86.81 118 THR A O 1
ATOM 918 N N . GLN A 1 119 ? 1.471 22.875 12.43 1 88.69 119 GLN A N 1
ATOM 919 C CA . GLN A 1 119 ? 0.896 21.547 12.352 1 88.69 119 GLN A CA 1
ATOM 920 C C . GLN A 1 119 ? 1.298 20.844 11.047 1 88.69 119 GLN A C 1
ATOM 922 O O . GLN A 1 119 ? 1.228 21.438 9.977 1 88.69 119 GLN A O 1
ATOM 927 N N . LEU A 1 120 ? 1.751 19.609 11.18 1 93.44 120 LEU A N 1
ATOM 928 C CA . LEU A 1 120 ? 2.08 18.797 10.016 1 93.44 120 LEU A CA 1
ATOM 929 C C . LEU A 1 120 ? 0.984 17.766 9.742 1 93.44 120 LEU A C 1
ATOM 931 O O . LEU A 1 120 ? 0.527 17.078 10.656 1 93.44 120 LEU A O 1
ATOM 935 N N . LYS A 1 121 ? 0.55 17.734 8.562 1 95.5 121 LYS A N 1
ATOM 936 C CA . LYS A 1 121 ? -0.331 16.672 8.094 1 95.5 121 LYS A CA 1
ATOM 937 C C . LYS A 1 121 ? 0.37 15.789 7.066 1 95.5 121 LYS A C 1
ATOM 939 O O . LYS A 1 121 ? 0.875 16.281 6.059 1 95.5 121 LYS A O 1
ATOM 944 N N . VAL A 1 122 ? 0.35 14.508 7.359 1 97.44 122 VAL A N 1
ATOM 945 C CA . VAL A 1 122 ? 1.155 13.609 6.539 1 97.44 122 VAL A CA 1
ATOM 946 C C . VAL A 1 122 ? 0.245 12.633 5.801 1 97.44 122 VAL A C 1
ATOM 948 O O . VAL A 1 122 ? -0.708 12.102 6.379 1 97.44 122 VAL A O 1
ATOM 951 N N . THR A 1 123 ? 0.555 12.453 4.559 1 96.5 123 THR A N 1
ATOM 952 C CA . THR A 1 123 ? -0.079 11.438 3.721 1 96.5 123 THR A CA 1
ATOM 953 C C . THR A 1 123 ? 0.965 10.492 3.127 1 96.5 123 THR A C 1
ATOM 955 O O . THR A 1 123 ? 1.877 10.938 2.424 1 96.5 123 THR A O 1
ATOM 958 N N . VAL A 1 124 ? 0.793 9.211 3.42 1 94.38 124 VAL A N 1
ATOM 959 C CA . VAL A 1 124 ? 1.706 8.211 2.877 1 94.38 124 VAL A CA 1
ATOM 960 C C . VAL A 1 124 ? 0.977 7.352 1.85 1 94.38 124 VAL A C 1
ATOM 962 O O . VAL A 1 124 ? -0.017 6.695 2.172 1 94.38 124 VAL A O 1
ATOM 965 N N . ASN A 1 125 ? 1.477 7.34 0.679 1 90.62 125 ASN A N 1
ATOM 966 C CA . ASN A 1 125 ? 0.897 6.621 -0.45 1 90.62 125 ASN A CA 1
ATOM 967 C C . ASN A 1 125 ? 1.936 6.348 -1.534 1 90.62 125 ASN A C 1
ATOM 969 O O . ASN A 1 125 ? 3.127 6.594 -1.335 1 90.62 125 ASN A O 1
ATOM 973 N N . ASN A 1 126 ? 1.553 5.77 -2.596 1 85.06 126 ASN A N 1
ATOM 974 C CA . ASN A 1 126 ? 2.492 5.535 -3.688 1 85.06 126 ASN A CA 1
ATOM 975 C C . ASN A 1 126 ? 2.861 6.836 -4.395 1 85.06 126 ASN A C 1
ATOM 977 O O . ASN A 1 126 ? 2.201 7.859 -4.207 1 85.06 126 ASN A O 1
ATOM 981 N N . SER A 1 127 ? 3.896 6.73 -5.203 1 86.94 127 SER A N 1
ATOM 982 C CA . SER A 1 127 ? 4.465 7.914 -5.84 1 86.94 127 SER A CA 1
ATOM 983 C C . SER A 1 127 ? 3.457 8.578 -6.773 1 86.94 127 SER A C 1
ATOM 985 O O . SER A 1 127 ? 3.396 9.805 -6.855 1 86.94 127 SER A O 1
ATOM 987 N N . LEU A 1 128 ? 2.719 7.781 -7.473 1 84.19 128 LEU A N 1
ATOM 988 C CA . LEU A 1 128 ? 1.742 8.312 -8.422 1 84.19 128 LEU A CA 1
ATOM 989 C C . LEU A 1 128 ? 0.69 9.148 -7.699 1 84.19 128 LEU A C 1
ATOM 991 O O . LEU A 1 128 ? 0.338 10.234 -8.164 1 84.19 128 LEU A O 1
ATOM 995 N N . GLU A 1 129 ? 0.198 8.633 -6.625 1 86.5 129 GLU A N 1
ATOM 996 C CA . GLU A 1 129 ? -0.816 9.344 -5.852 1 86.5 129 GLU A CA 1
ATOM 997 C C . GLU A 1 129 ? -0.246 10.617 -5.23 1 86.5 129 GLU A C 1
ATOM 999 O O . GLU A 1 129 ? -0.909 11.656 -5.215 1 86.5 129 GLU A O 1
ATOM 1004 N N . ILE A 1 130 ? 0.905 10.57 -4.699 1 92.44 130 ILE A N 1
ATOM 1005 C CA . ILE A 1 130 ? 1.538 11.727 -4.078 1 92.44 130 ILE A CA 1
ATOM 1006 C C . ILE A 1 130 ? 1.773 12.812 -5.129 1 92.44 130 ILE A C 1
ATOM 1008 O O . ILE A 1 130 ? 1.511 13.992 -4.879 1 92.44 130 ILE A O 1
ATOM 1012 N N . THR A 1 131 ? 2.205 12.391 -6.297 1 92.44 131 THR A N 1
ATOM 1013 C CA . THR A 1 131 ? 2.434 13.344 -7.379 1 92.44 131 THR A CA 1
ATOM 1014 C C . THR A 1 131 ? 1.128 14.016 -7.789 1 92.44 131 THR A C 1
ATOM 1016 O O . THR A 1 131 ? 1.089 15.234 -7.992 1 92.44 131 THR A O 1
ATOM 1019 N N . SER A 1 132 ? 0.166 13.227 -7.91 1 91.25 132 SER A N 1
ATOM 1020 C CA . SER A 1 132 ? -1.147 13.75 -8.273 1 91.25 132 SER A CA 1
ATOM 1021 C C . SER A 1 132 ? -1.625 14.789 -7.262 1 91.25 132 SER A C 1
ATOM 1023 O O . SER A 1 132 ? -2.146 15.836 -7.645 1 91.25 132 SER A O 1
ATOM 1025 N N . LYS A 1 133 ? -1.45 14.539 -6.016 1 92.62 133 LYS A N 1
ATOM 1026 C CA . LYS A 1 133 ? -1.888 15.445 -4.957 1 92.62 133 LYS A CA 1
ATOM 1027 C C . LYS A 1 133 ? -1.063 16.734 -4.949 1 92.62 133 LYS A C 1
ATOM 1029 O O . LYS A 1 133 ? -1.576 17.797 -4.621 1 92.62 133 LYS A O 1
ATOM 1034 N N . LEU A 1 134 ? 0.163 16.625 -5.301 1 93.56 134 LEU A N 1
ATOM 1035 C CA . LEU A 1 134 ? 1.009 17.812 -5.422 1 93.56 134 LEU A CA 1
ATOM 1036 C C . LEU A 1 134 ? 0.525 18.703 -6.555 1 93.56 134 LEU A C 1
ATOM 1038 O O . LEU A 1 134 ? 0.446 19.938 -6.395 1 93.56 134 LEU A O 1
ATOM 1042 N N . LEU A 1 135 ? 0.162 18.031 -7.621 1 88.38 135 LEU A N 1
ATOM 1043 C CA . LEU A 1 135 ? -0.282 18.766 -8.797 1 88.38 135 LEU A CA 1
ATOM 1044 C C . LEU A 1 135 ? -1.608 19.469 -8.523 1 88.38 135 LEU A C 1
ATOM 1046 O O . LEU A 1 135 ? -1.858 20.562 -9.055 1 88.38 135 LEU A O 1
ATOM 1050 N N . LYS A 1 136 ? -2.391 18.859 -7.676 1 84.44 136 LYS A N 1
ATOM 1051 C CA . LYS A 1 136 ? -3.695 19.406 -7.316 1 84.44 136 LYS A CA 1
ATOM 1052 C C . LYS A 1 136 ? -3.586 20.344 -6.117 1 84.44 136 LYS A C 1
ATOM 1054 O O . LYS A 1 136 ? -4.598 20.812 -5.598 1 84.44 136 LYS A O 1
ATOM 1059 N N . ASN A 1 137 ? -2.402 20.516 -5.617 1 85.81 137 ASN A N 1
ATOM 1060 C CA . ASN A 1 137 ? -2.111 21.375 -4.469 1 85.81 137 ASN A CA 1
ATOM 1061 C C . ASN A 1 137 ? -2.793 20.859 -3.203 1 85.81 137 ASN A C 1
ATOM 1063 O O . ASN A 1 137 ? -3.209 21.641 -2.355 1 85.81 137 ASN A O 1
ATOM 1067 N N . GLU A 1 138 ? -2.982 19.609 -3.16 1 91.06 138 GLU A N 1
ATOM 1068 C CA . GLU A 1 138 ? -3.514 18.969 -1.96 1 91.06 138 GLU A CA 1
ATOM 1069 C C . GLU A 1 138 ? -2.396 18.625 -0.982 1 91.06 138 GLU A C 1
ATOM 1071 O O . GLU A 1 138 ? -2.658 18.312 0.182 1 91.06 138 GLU A O 1
ATOM 1076 N N . LEU A 1 139 ? -1.205 18.656 -1.504 1 95.25 139 LEU A N 1
ATOM 1077 C CA . LEU A 1 139 ? 0.02 18.531 -0.724 1 95.25 139 LEU A CA 1
ATOM 1078 C C . LEU A 1 139 ? 0.973 19.688 -1.002 1 95.25 139 LEU A C 1
ATOM 1080 O O . LEU A 1 139 ? 0.961 20.25 -2.096 1 95.25 139 LEU A O 1
ATOM 1084 N N . ASP A 1 140 ? 1.745 20.047 0.007 1 94 140 ASP A N 1
ATOM 1085 C CA . ASP A 1 140 ? 2.711 21.125 -0.146 1 94 140 ASP A CA 1
ATOM 1086 C C . ASP A 1 140 ? 4.078 20.594 -0.564 1 94 140 ASP A C 1
ATOM 1088 O O . ASP A 1 140 ? 4.734 21.156 -1.438 1 94 140 ASP A O 1
ATOM 1092 N N . ILE A 1 141 ? 4.508 19.562 0.073 1 96.88 141 ILE A N 1
ATOM 1093 C CA . ILE A 1 141 ? 5.809 18.953 -0.172 1 96.88 141 ILE A CA 1
ATOM 1094 C C . ILE A 1 141 ? 5.652 17.438 -0.303 1 96.88 141 ILE A C 1
ATOM 1096 O O . ILE A 1 141 ? 4.863 16.812 0.42 1 96.88 141 ILE A O 1
ATOM 1100 N N . GLY A 1 142 ? 6.363 16.844 -1.266 1 97.5 142 GLY A N 1
ATOM 1101 C CA . GLY A 1 142 ? 6.406 15.398 -1.432 1 97.5 142 GLY A CA 1
ATOM 1102 C C . GLY A 1 142 ? 7.805 14.82 -1.31 1 97.5 142 GLY A C 1
ATOM 1103 O O . GLY A 1 142 ? 8.773 15.43 -1.773 1 97.5 142 GLY A O 1
ATOM 1104 N N . LEU A 1 143 ? 7.887 13.742 -0.588 1 96.5 143 LEU A N 1
ATOM 1105 C CA . LEU A 1 143 ? 9.086 12.906 -0.603 1 96.5 143 LEU A CA 1
ATOM 1106 C C . LEU A 1 143 ? 8.875 11.672 -1.474 1 96.5 143 LEU A C 1
ATOM 1108 O O . LEU A 1 143 ? 8.203 10.727 -1.063 1 96.5 143 LEU A O 1
ATOM 1112 N N . ILE A 1 144 ? 9.547 11.68 -2.592 1 93.88 144 ILE A N 1
ATOM 1113 C CA . ILE A 1 144 ? 9.211 10.703 -3.621 1 93.88 144 ILE A CA 1
ATOM 1114 C C . ILE A 1 144 ? 10.492 10.047 -4.141 1 93.88 144 ILE A C 1
ATOM 1116 O O . ILE A 1 144 ? 11.539 10.688 -4.223 1 93.88 144 ILE A O 1
ATOM 1120 N N . GLU A 1 145 ? 10.328 8.844 -4.398 1 91.81 145 GLU A N 1
ATOM 1121 C CA . GLU A 1 145 ? 11.445 8.109 -4.984 1 91.81 145 GLU A CA 1
ATOM 1122 C C . GLU A 1 145 ? 11.289 7.977 -6.496 1 91.81 145 GLU A C 1
ATOM 1124 O O . GLU A 1 145 ? 10.172 7.977 -7.012 1 91.81 145 GLU A O 1
ATOM 1129 N N . GLY A 1 146 ? 12.414 7.855 -7.18 1 86.56 146 GLY A N 1
ATOM 1130 C CA . GLY A 1 146 ? 12.43 7.543 -8.602 1 86.56 146 GLY A CA 1
ATOM 1131 C C . GLY A 1 146 ? 12.344 8.773 -9.484 1 86.56 146 GLY A C 1
ATOM 1132 O O . GLY A 1 146 ? 12.656 9.883 -9.039 1 86.56 146 GLY A O 1
ATOM 1133 N N . VAL A 1 147 ? 11.969 8.469 -10.766 1 79.62 147 VAL A N 1
ATOM 1134 C CA . VAL A 1 147 ? 11.922 9.531 -11.773 1 79.62 147 VAL A CA 1
ATOM 1135 C C . VAL A 1 147 ? 10.531 10.148 -11.797 1 79.62 147 VAL A C 1
ATOM 1137 O O . VAL A 1 147 ? 9.523 9.438 -11.883 1 79.62 147 VAL A O 1
ATOM 1140 N N . ILE A 1 148 ? 10.555 11.453 -11.656 1 81.88 148 ILE A N 1
ATOM 1141 C CA . ILE A 1 148 ? 9.312 12.219 -11.703 1 81.88 148 ILE A CA 1
ATOM 1142 C C . ILE A 1 148 ? 9.266 13.062 -12.969 1 81.88 148 ILE A C 1
ATOM 1144 O O . ILE A 1 148 ? 10.086 13.969 -13.148 1 81.88 148 ILE A O 1
ATOM 1148 N N . GLY A 1 149 ? 8.391 12.734 -13.844 1 79.56 149 GLY A N 1
ATOM 1149 C CA . GLY A 1 149 ? 8.438 13.32 -15.172 1 79.56 149 GLY A CA 1
ATOM 1150 C C . GLY A 1 149 ? 7.66 14.617 -15.273 1 79.56 149 GLY A C 1
ATOM 1151 O O . GLY A 1 149 ? 7.766 15.336 -16.266 1 79.56 149 GLY A O 1
ATOM 1152 N N . ASP A 1 150 ? 6.973 15.031 -14.336 1 84.88 150 ASP A N 1
ATOM 1153 C CA . ASP A 1 150 ? 6.086 16.172 -14.5 1 84.88 150 ASP A CA 1
ATOM 1154 C C . ASP A 1 150 ? 6.863 17.484 -14.398 1 84.88 150 ASP A C 1
ATOM 1156 O O . ASP A 1 150 ? 7.551 17.734 -13.406 1 84.88 150 ASP A O 1
ATOM 1160 N N . GLU A 1 151 ? 6.668 18.375 -15.383 1 86.25 151 GLU A N 1
ATOM 1161 C CA . GLU A 1 151 ? 7.441 19.609 -15.484 1 86.25 151 GLU A CA 1
ATOM 1162 C C . GLU A 1 151 ? 6.918 20.672 -14.531 1 86.25 151 GLU A C 1
ATOM 1164 O O . GLU A 1 151 ? 7.605 21.656 -14.25 1 86.25 151 GLU A O 1
ATOM 1169 N N . GLN A 1 152 ? 5.793 20.531 -14.102 1 89.81 152 GLN A N 1
ATOM 1170 C CA . GLN A 1 152 ? 5.219 21.516 -13.18 1 89.81 152 GLN A CA 1
ATOM 1171 C C . GLN A 1 152 ? 5.762 21.328 -11.766 1 89.81 152 GLN A C 1
ATOM 1173 O O . GLN A 1 152 ? 5.562 22.172 -10.898 1 89.81 152 GLN A O 1
ATOM 1178 N N . LEU A 1 153 ? 6.461 20.297 -11.609 1 94.5 153 LEU A N 1
ATOM 1179 C CA . LEU A 1 153 ? 6.988 19.984 -10.289 1 94.5 153 LEU A CA 1
ATOM 1180 C C . LEU A 1 153 ? 8.492 20.219 -10.227 1 94.5 153 LEU A C 1
ATOM 1182 O O . LEU A 1 153 ? 9.211 19.922 -11.188 1 94.5 153 LEU A O 1
ATOM 1186 N N . GLU A 1 154 ? 8.922 20.875 -9.156 1 92.31 154 GLU A N 1
ATOM 1187 C CA . GLU A 1 154 ? 10.344 20.938 -8.828 1 92.31 154 GLU A CA 1
ATOM 1188 C C . GLU A 1 154 ? 10.805 19.688 -8.094 1 92.31 154 GLU A C 1
ATOM 1190 O O . GLU A 1 154 ? 10.086 19.172 -7.23 1 92.31 154 GLU A O 1
ATOM 1195 N N . LYS A 1 155 ? 11.898 19.203 -8.492 1 94.94 155 LYS A N 1
ATOM 1196 C CA . LYS A 1 155 ? 12.477 18 -7.898 1 94.94 155 LYS A CA 1
ATOM 1197 C C . LYS A 1 155 ? 13.898 18.266 -7.41 1 94.94 155 LYS A C 1
ATOM 1199 O O . LYS A 1 155 ? 14.773 18.625 -8.203 1 94.94 155 LYS A O 1
ATOM 1204 N N . ILE A 1 156 ? 14.164 18.078 -6.109 1 93.56 156 ILE A N 1
ATOM 1205 C CA . ILE A 1 156 ? 15.492 18.25 -5.531 1 93.56 156 ILE A CA 1
ATOM 1206 C C . ILE A 1 156 ? 16 16.922 -4.996 1 93.56 156 ILE A C 1
ATOM 1208 O O . ILE A 1 156 ? 15.5 16.406 -3.99 1 93.56 156 ILE A O 1
ATOM 1212 N N . PRO A 1 157 ? 16.984 16.328 -5.719 1 92.75 157 PRO A N 1
ATOM 1213 C CA . PRO A 1 157 ? 17.547 15.078 -5.188 1 92.75 157 PRO A CA 1
ATOM 1214 C C . PRO A 1 157 ? 18.266 15.281 -3.852 1 92.75 157 PRO A C 1
ATOM 1216 O O . PRO A 1 157 ? 18.922 16.297 -3.648 1 92.75 157 PRO A O 1
ATOM 1219 N N . PHE A 1 158 ? 18.125 14.312 -2.898 1 92.31 158 PHE A N 1
ATOM 1220 C CA . PHE A 1 158 ? 18.781 14.531 -1.617 1 92.31 158 PHE A CA 1
ATOM 1221 C C . PHE A 1 158 ? 19.422 13.25 -1.109 1 92.31 158 PHE A C 1
ATOM 1223 O O . PHE A 1 158 ? 20.281 13.281 -0.233 1 92.31 158 PHE A O 1
ATOM 1230 N N . SER A 1 159 ? 18.969 12.07 -1.589 1 90.25 159 SER A N 1
ATOM 1231 C CA . SER A 1 159 ? 19.578 10.797 -1.181 1 90.25 159 SER A CA 1
ATOM 1232 C C . SER A 1 159 ? 19.219 9.688 -2.16 1 90.25 159 SER A C 1
ATOM 1234 O O . SER A 1 159 ? 18.484 9.906 -3.125 1 90.25 159 SER A O 1
ATOM 1236 N N . SER A 1 160 ? 19.844 8.547 -2.016 1 90.88 160 SER A N 1
ATOM 1237 C CA . SER A 1 160 ? 19.531 7.344 -2.779 1 90.88 160 SER A CA 1
ATOM 1238 C C . SER A 1 160 ? 19.688 6.094 -1.922 1 90.88 160 SER A C 1
ATOM 1240 O O . SER A 1 160 ? 20.281 6.145 -0.841 1 90.88 160 SER A O 1
ATOM 1242 N N . TYR A 1 161 ? 19.031 5.137 -2.332 1 90.38 161 TYR A N 1
ATOM 1243 C CA . TYR A 1 161 ? 19.203 3.85 -1.668 1 90.38 161 TYR A CA 1
ATOM 1244 C C . TYR A 1 161 ? 19.312 2.721 -2.686 1 90.38 161 TYR A C 1
ATOM 1246 O O . TYR A 1 161 ? 18.719 2.787 -3.764 1 90.38 161 TYR A O 1
ATOM 1254 N N . PRO A 1 162 ? 20.094 1.746 -2.312 1 92.94 162 PRO A N 1
ATOM 1255 C CA . PRO A 1 162 ? 20.234 0.607 -3.225 1 92.94 162 PRO A CA 1
ATOM 1256 C C . PRO A 1 162 ? 19.047 -0.349 -3.158 1 92.94 162 PRO A C 1
ATOM 1258 O O . PRO A 1 162 ? 18.344 -0.393 -2.146 1 92.94 162 PRO A O 1
ATOM 1261 N N . ILE A 1 163 ? 18.844 -1.01 -4.242 1 93.94 163 ILE A N 1
ATOM 1262 C CA . ILE A 1 163 ? 17.875 -2.107 -4.32 1 93.94 163 ILE A CA 1
ATOM 1263 C C . ILE A 1 163 ? 18.594 -3.436 -4.09 1 93.94 163 ILE A C 1
ATOM 1265 O O . ILE A 1 163 ? 19.719 -3.629 -4.559 1 93.94 163 ILE A O 1
ATOM 1269 N N . ALA A 1 164 ? 17.969 -4.309 -3.371 1 95.81 164 ALA A N 1
ATOM 1270 C CA . ALA A 1 164 ? 18.562 -5.602 -3.043 1 95.81 164 ALA A CA 1
ATOM 1271 C C . ALA A 1 164 ? 17.781 -6.742 -3.699 1 95.81 164 ALA A C 1
ATOM 1273 O O . ALA A 1 164 ? 16.562 -6.703 -3.777 1 95.81 164 ALA A O 1
ATOM 1274 N N . VAL A 1 165 ? 18.5 -7.645 -4.164 1 97.31 165 VAL A N 1
ATOM 1275 C CA . VAL A 1 165 ? 17.969 -8.938 -4.574 1 97.31 165 VAL A CA 1
ATOM 1276 C C . VAL A 1 165 ? 18.172 -9.961 -3.461 1 97.31 165 VAL A C 1
ATOM 1278 O O . VAL A 1 165 ? 19.297 -10.188 -3.018 1 97.31 165 VAL A O 1
ATOM 1281 N N . ILE A 1 166 ? 17.031 -10.562 -3.035 1 98.25 166 ILE A N 1
ATOM 1282 C CA . ILE A 1 166 ? 17.125 -11.383 -1.83 1 98.25 166 ILE A CA 1
ATOM 1283 C C . ILE A 1 166 ? 16.5 -12.75 -2.08 1 98.25 166 ILE A C 1
ATOM 1285 O O . ILE A 1 166 ? 15.594 -12.883 -2.902 1 98.25 166 ILE A O 1
ATOM 1289 N N . CYS A 1 167 ? 17.031 -13.734 -1.357 1 98.25 167 CYS A N 1
ATOM 1290 C CA . CYS A 1 167 ? 16.5 -15.086 -1.389 1 98.25 167 CYS A CA 1
ATOM 1291 C C . CYS A 1 167 ? 16.594 -15.75 -0.02 1 98.25 167 CYS A C 1
ATOM 1293 O O . CYS A 1 167 ? 17.172 -15.172 0.908 1 98.25 167 CYS A O 1
ATOM 1295 N N . ALA A 1 168 ? 15.898 -16.875 0.113 1 97.94 168 ALA A N 1
ATOM 1296 C CA . ALA A 1 168 ? 16.047 -17.656 1.339 1 97.94 168 ALA A CA 1
ATOM 1297 C C . ALA A 1 168 ? 17.453 -18.219 1.474 1 97.94 168 ALA A C 1
ATOM 1299 O O . ALA A 1 168 ? 18.125 -18.484 0.471 1 97.94 168 ALA A O 1
ATOM 1300 N N . PRO A 1 169 ? 17.906 -18.438 2.684 1 97.12 169 PRO A N 1
ATOM 1301 C CA . PRO A 1 169 ? 19.266 -18.938 2.895 1 97.12 169 PRO A CA 1
ATOM 1302 C C . PRO A 1 169 ? 19.5 -20.297 2.25 1 97.12 169 PRO A C 1
ATOM 1304 O O . PRO A 1 169 ? 20.641 -20.625 1.883 1 97.12 169 PRO A O 1
ATOM 1307 N N . GLY A 1 170 ? 18.5 -21.078 2.125 1 95.06 170 GLY A N 1
ATOM 1308 C CA . GLY A 1 170 ? 18.641 -22.406 1.541 1 95.06 170 GLY A CA 1
ATOM 1309 C C . GLY A 1 170 ? 18.578 -22.406 0.025 1 95.06 170 GLY A C 1
ATOM 1310 O O . GLY A 1 170 ? 18.734 -23.438 -0.613 1 95.06 170 GLY A O 1
ATOM 1311 N N . HIS A 1 171 ? 18.344 -21.312 -0.543 1 96.06 171 HIS A N 1
ATOM 1312 C CA . HIS A 1 171 ? 18.25 -21.203 -1.995 1 96.06 171 HIS A CA 1
ATOM 1313 C C . HIS A 1 171 ? 19.609 -21.438 -2.65 1 96.06 171 HIS A C 1
ATOM 1315 O O . HIS A 1 171 ? 20.641 -21.016 -2.121 1 96.06 171 HIS A O 1
ATOM 1321 N N . PRO A 1 172 ? 19.672 -21.984 -3.811 1 95.5 172 PRO A N 1
ATOM 1322 C CA . PRO A 1 172 ? 20.938 -22.25 -4.496 1 95.5 172 PRO A CA 1
ATOM 1323 C C . PRO A 1 172 ? 21.766 -21 -4.73 1 95.5 172 PRO A C 1
ATOM 1325 O O . PRO A 1 172 ? 23 -21.031 -4.641 1 95.5 172 PRO A O 1
ATOM 1328 N N . PHE A 1 173 ? 21.141 -19.953 -4.957 1 96.5 173 PHE A N 1
ATOM 1329 C CA . PHE A 1 173 ? 21.859 -18.719 -5.27 1 96.5 173 PHE A CA 1
ATOM 1330 C C . PHE A 1 173 ? 22.453 -18.109 -4.012 1 96.5 173 PHE A C 1
ATOM 1332 O O . PHE A 1 173 ? 23.25 -17.156 -4.09 1 96.5 173 PHE A O 1
ATOM 1339 N N . ALA A 1 174 ? 22.078 -18.594 -2.871 1 95.62 174 ALA A N 1
ATOM 1340 C CA . ALA A 1 174 ? 22.609 -18.078 -1.616 1 95.62 174 ALA A CA 1
ATOM 1341 C C . ALA A 1 174 ? 24.062 -18.5 -1.432 1 95.62 174 ALA A C 1
ATOM 1343 O O . ALA A 1 174 ? 24.797 -17.891 -0.642 1 95.62 174 ALA A O 1
ATOM 1344 N N . ASP A 1 175 ? 24.406 -19.531 -2.148 1 93.44 175 ASP A N 1
ATOM 1345 C CA . ASP A 1 175 ? 25.781 -20.016 -2.092 1 93.44 175 ASP A CA 1
ATOM 1346 C C . ASP A 1 175 ? 26.75 -19.016 -2.736 1 93.44 175 ASP A C 1
ATOM 1348 O O . ASP A 1 175 ? 26.531 -18.578 -3.869 1 93.44 175 ASP A O 1
ATOM 1352 N N . ARG A 1 176 ? 27.844 -18.781 -2.041 1 87.25 176 ARG A N 1
ATOM 1353 C CA . ARG A 1 176 ? 28.828 -17.812 -2.512 1 87.25 176 ARG A CA 1
ATOM 1354 C C . ARG A 1 176 ? 29.422 -18.234 -3.848 1 87.25 176 ARG A C 1
ATOM 1356 O O . ARG A 1 176 ? 29.75 -17.391 -4.688 1 87.25 176 ARG A O 1
ATOM 1363 N N . LEU A 1 177 ? 29.516 -19.438 -4.039 1 87.56 177 LEU A N 1
ATOM 1364 C CA . LEU A 1 177 ? 30.125 -19.969 -5.258 1 87.56 177 LEU A CA 1
ATOM 1365 C C . LEU A 1 177 ? 29.219 -19.719 -6.461 1 87.56 177 LEU A C 1
ATOM 1367 O O . LEU A 1 177 ? 29.672 -19.734 -7.605 1 87.56 177 LEU A O 1
ATOM 1371 N N . ALA A 1 178 ? 28.047 -19.469 -6.188 1 88.31 178 ALA A N 1
ATOM 1372 C CA . ALA A 1 178 ? 27.078 -19.234 -7.254 1 88.31 178 ALA A CA 1
ATOM 1373 C C . ALA A 1 178 ? 27.031 -17.766 -7.656 1 88.31 178 ALA A C 1
ATOM 1375 O O . ALA A 1 178 ? 26.391 -17.406 -8.641 1 88.31 178 ALA A O 1
ATOM 1376 N N . GLN A 1 179 ? 27.781 -17 -6.996 1 89.94 179 GLN A N 1
ATOM 1377 C CA . GLN A 1 179 ? 27.641 -15.555 -7.184 1 89.94 179 GLN A CA 1
ATOM 1378 C C . GLN A 1 179 ? 28.859 -14.969 -7.898 1 89.94 179 GLN A C 1
ATOM 1380 O O . GLN A 1 179 ? 29.969 -15.492 -7.766 1 89.94 179 GLN A O 1
ATOM 1385 N N . PRO A 1 180 ? 28.688 -13.922 -8.672 1 94.88 180 PRO A N 1
ATOM 1386 C CA . PRO A 1 180 ? 27.453 -13.211 -8.992 1 94.88 180 PRO A CA 1
ATOM 1387 C C . PRO A 1 180 ? 26.562 -13.977 -9.977 1 94.88 180 PRO A C 1
ATOM 1389 O O . PRO A 1 180 ? 27.078 -14.641 -10.883 1 94.88 180 PRO A O 1
ATOM 1392 N N . VAL A 1 181 ? 25.266 -13.82 -9.797 1 95.81 181 VAL A N 1
ATOM 1393 C CA . VAL A 1 181 ? 24.297 -14.516 -10.625 1 95.81 181 VAL A CA 1
ATOM 1394 C C . VAL A 1 181 ? 24.016 -13.711 -11.891 1 95.81 181 VAL A C 1
ATOM 1396 O O . VAL A 1 181 ? 23.875 -12.484 -11.836 1 95.81 181 VAL A O 1
ATOM 1399 N N . ALA A 1 182 ? 23.953 -14.391 -13.008 1 94.62 182 ALA A N 1
ATOM 1400 C CA . ALA A 1 182 ? 23.594 -13.727 -14.258 1 94.62 182 ALA A CA 1
ATOM 1401 C C . ALA A 1 182 ? 22.094 -13.398 -14.289 1 94.62 182 ALA A C 1
ATOM 1403 O O . ALA A 1 182 ? 21.266 -14.172 -13.797 1 94.62 182 ALA A O 1
ATOM 1404 N N . LEU A 1 183 ? 21.812 -12.289 -14.945 1 94.31 183 LEU A N 1
ATOM 1405 C CA . LEU A 1 183 ? 20.438 -11.797 -15.008 1 94.31 183 LEU A CA 1
ATOM 1406 C C . LEU A 1 183 ? 19.516 -12.812 -15.68 1 94.31 183 LEU A C 1
ATOM 1408 O O . LEU A 1 183 ? 18.375 -12.984 -15.266 1 94.31 183 LEU A O 1
ATOM 1412 N N . ASP A 1 184 ? 20.016 -13.422 -16.703 1 93.69 184 ASP A N 1
ATOM 1413 C CA . ASP A 1 184 ? 19.203 -14.391 -17.438 1 93.69 184 ASP A CA 1
ATOM 1414 C C . ASP A 1 184 ? 18.891 -15.602 -16.562 1 93.69 184 ASP A C 1
ATOM 1416 O O . ASP A 1 184 ? 17.812 -16.203 -16.703 1 93.69 184 ASP A O 1
ATOM 1420 N N . ARG A 1 185 ? 19.828 -15.969 -15.703 1 94.81 185 ARG A N 1
ATOM 1421 C CA . ARG A 1 185 ? 19.578 -17.047 -14.766 1 94.81 185 ARG A CA 1
ATOM 1422 C C . ARG A 1 185 ? 18.609 -16.625 -13.664 1 94.81 185 ARG A C 1
ATOM 1424 O O . ARG A 1 185 ? 17.812 -17.422 -13.195 1 94.81 185 ARG A O 1
ATOM 1431 N N . LEU A 1 186 ? 18.719 -15.391 -13.281 1 95.88 186 LEU A N 1
ATOM 1432 C CA . LEU A 1 186 ? 17.875 -14.852 -12.227 1 95.88 186 LEU A CA 1
ATOM 1433 C C . LEU A 1 186 ? 16.391 -14.922 -12.617 1 95.88 186 LEU A C 1
ATOM 1435 O O . LEU A 1 186 ? 15.555 -15.32 -11.812 1 95.88 186 LEU A O 1
ATOM 1439 N N . ILE A 1 187 ? 16.078 -14.555 -13.859 1 95.31 187 ILE A N 1
ATOM 1440 C CA . ILE A 1 187 ? 14.688 -14.383 -14.258 1 95.31 187 ILE A CA 1
ATOM 1441 C C . ILE A 1 187 ? 14.07 -15.75 -14.547 1 95.31 187 ILE A C 1
ATOM 1443 O O . ILE A 1 187 ? 12.867 -15.852 -14.812 1 95.31 187 ILE A O 1
ATOM 1447 N N . GLU A 1 188 ? 14.875 -16.797 -14.477 1 95.31 188 GLU A N 1
ATOM 1448 C CA . GLU A 1 188 ? 14.359 -18.156 -14.594 1 95.31 188 GLU A CA 1
ATOM 1449 C C . GLU A 1 188 ? 13.742 -18.625 -13.281 1 95.31 188 GLU A C 1
ATOM 1451 O O . GLU A 1 188 ? 12.992 -19.609 -13.258 1 95.31 188 GLU A O 1
ATOM 1456 N N . GLU A 1 189 ? 14.102 -17.938 -12.25 1 95.5 189 GLU A N 1
ATOM 1457 C CA . GLU A 1 189 ? 13.57 -18.266 -10.93 1 95.5 189 GLU A CA 1
ATOM 1458 C C . GLU A 1 189 ? 12.242 -17.562 -10.68 1 95.5 189 GLU A C 1
ATOM 1460 O O . GLU A 1 189 ? 11.938 -16.547 -11.32 1 95.5 189 GLU A O 1
ATOM 1465 N N . PRO A 1 190 ? 11.367 -18.141 -9.734 1 96.5 190 PRO A N 1
ATOM 1466 C CA . PRO A 1 190 ? 10.188 -17.375 -9.312 1 96.5 190 PRO A CA 1
ATOM 1467 C C . PRO A 1 190 ? 10.547 -16.016 -8.711 1 96.5 190 PRO A C 1
ATOM 1469 O O . PRO A 1 190 ? 11.32 -15.945 -7.754 1 96.5 190 PRO A O 1
ATOM 1472 N N . LEU A 1 191 ? 9.969 -15.016 -9.305 1 97.94 191 LEU A N 1
ATOM 1473 C CA . LEU A 1 191 ? 10.281 -13.664 -8.859 1 97.94 191 LEU A CA 1
ATOM 1474 C C . LEU A 1 191 ? 9.133 -13.078 -8.047 1 97.94 191 LEU A C 1
ATOM 1476 O O . LEU A 1 191 ? 7.961 -13.289 -8.375 1 97.94 191 LEU A O 1
ATOM 1480 N N . LEU A 1 192 ? 9.477 -12.453 -6.973 1 98.25 192 LEU A N 1
ATOM 1481 C CA . LEU A 1 192 ? 8.578 -11.688 -6.117 1 98.25 192 LEU A CA 1
ATOM 1482 C C . LEU A 1 192 ? 8.852 -10.195 -6.242 1 98.25 192 LEU A C 1
ATOM 1484 O O . LEU A 1 192 ? 9.852 -9.695 -5.719 1 98.25 192 LEU A O 1
ATOM 1488 N N . LEU A 1 193 ? 7.934 -9.516 -6.895 1 97.56 193 LEU A N 1
ATOM 1489 C CA . LEU A 1 193 ? 8.219 -8.141 -7.289 1 97.56 193 LEU A CA 1
ATOM 1490 C C . LEU A 1 193 ? 7.148 -7.195 -6.754 1 97.56 193 LEU A C 1
ATOM 1492 O O . LEU A 1 193 ? 6.059 -7.629 -6.379 1 97.56 193 LEU A O 1
ATOM 1496 N N . ARG A 1 194 ? 7.508 -5.938 -6.668 1 93.62 194 ARG A N 1
ATOM 1497 C CA . ARG A 1 194 ? 6.527 -4.887 -6.41 1 93.62 194 ARG A CA 1
ATOM 1498 C C . ARG A 1 194 ? 5.582 -4.719 -7.594 1 93.62 194 ARG A C 1
ATOM 1500 O O . ARG A 1 194 ? 5.785 -5.32 -8.648 1 93.62 194 ARG A O 1
ATOM 1507 N N . GLU A 1 195 ? 4.531 -3.992 -7.391 1 89.5 195 GLU A N 1
ATOM 1508 C CA . GLU A 1 195 ? 3.498 -3.832 -8.406 1 89.5 195 GLU A CA 1
ATOM 1509 C C . GLU A 1 195 ? 3.971 -2.918 -9.539 1 89.5 195 GLU A C 1
ATOM 1511 O O . GLU A 1 195 ? 4.844 -2.072 -9.328 1 89.5 195 GLU A O 1
ATOM 1516 N N . GLN A 1 196 ? 3.371 -3.125 -10.68 1 83.81 196 GLN A N 1
ATOM 1517 C CA . GLN A 1 196 ? 3.643 -2.207 -11.781 1 83.81 196 GLN A CA 1
ATOM 1518 C C . GLN A 1 196 ? 3.262 -0.776 -11.414 1 83.81 196 GLN A C 1
ATOM 1520 O O . GLN A 1 196 ? 2.24 -0.549 -10.758 1 83.81 196 GLN A O 1
ATOM 1525 N N . GLY A 1 197 ? 4.082 0.17 -11.82 1 74.19 197 GLY A N 1
ATOM 1526 C CA . GLY A 1 197 ? 3.852 1.557 -11.453 1 74.19 197 GLY A CA 1
ATOM 1527 C C . GLY A 1 197 ? 4.668 1.999 -10.25 1 74.19 197 GLY A C 1
ATOM 1528 O O . GLY A 1 197 ? 4.805 3.197 -10 1 74.19 197 GLY A O 1
ATOM 1529 N N . CYS A 1 198 ? 5.109 1.044 -9.578 1 82.69 198 CYS A N 1
ATOM 1530 C CA . CYS A 1 198 ? 6.039 1.329 -8.484 1 82.69 198 CYS A CA 1
ATOM 1531 C C . CYS A 1 198 ? 7.445 1.579 -9.023 1 82.69 198 CYS A C 1
ATOM 1533 O O . CYS A 1 198 ? 7.891 0.897 -9.945 1 82.69 198 CYS A O 1
ATOM 1535 N N . THR A 1 199 ? 8.133 2.516 -8.438 1 84.75 199 THR A N 1
ATOM 1536 C CA . THR A 1 199 ? 9.469 2.902 -8.875 1 84.75 199 THR A CA 1
ATOM 1537 C C . THR A 1 199 ? 10.43 1.721 -8.789 1 84.75 199 THR A C 1
ATOM 1539 O O . THR A 1 199 ? 11.266 1.527 -9.664 1 84.75 199 THR A O 1
ATOM 1542 N N . ILE A 1 200 ? 10.305 0.927 -7.762 1 88.75 200 ILE A N 1
ATOM 1543 C CA . ILE A 1 200 ? 11.195 -0.213 -7.562 1 88.75 200 ILE A CA 1
ATOM 1544 C C . ILE A 1 200 ? 11 -1.221 -8.695 1 88.75 200 ILE A C 1
ATOM 1546 O O . ILE A 1 200 ? 11.977 -1.709 -9.273 1 88.75 200 ILE A O 1
ATOM 1550 N N . ARG A 1 201 ? 9.773 -1.49 -8.969 1 90.44 201 ARG A N 1
ATOM 1551 C CA . ARG A 1 201 ? 9.43 -2.41 -10.047 1 90.44 201 ARG A CA 1
ATOM 1552 C C . ARG A 1 201 ? 9.922 -1.882 -11.391 1 90.44 201 ARG A C 1
ATOM 1554 O O . ARG A 1 201 ? 10.555 -2.611 -12.156 1 90.44 201 ARG A O 1
ATOM 1561 N N . ASP A 1 202 ? 9.648 -0.661 -11.609 1 87.44 202 ASP A N 1
ATOM 1562 C CA . ASP A 1 202 ? 10 -0.047 -12.883 1 87.44 202 ASP A CA 1
ATOM 1563 C C . ASP A 1 202 ? 11.516 -0.032 -13.086 1 87.44 202 ASP A C 1
ATOM 1565 O O . ASP A 1 202 ? 12 -0.24 -14.203 1 87.44 202 ASP A O 1
ATOM 1569 N N . THR A 1 203 ? 12.203 0.259 -12.07 1 87.94 203 THR A N 1
ATOM 1570 C CA . THR A 1 203 ? 13.656 0.27 -12.125 1 87.94 203 THR A CA 1
ATOM 1571 C C . THR A 1 203 ? 14.195 -1.114 -12.477 1 87.94 203 THR A C 1
ATOM 1573 O O . THR A 1 203 ? 15.094 -1.244 -13.305 1 87.94 203 THR A O 1
ATOM 1576 N N . PHE A 1 204 ? 13.641 -2.131 -11.891 1 93 204 PHE A N 1
ATOM 1577 C CA . PHE A 1 204 ? 14.062 -3.498 -12.164 1 93 204 PHE A CA 1
ATOM 1578 C C . PHE A 1 204 ? 13.711 -3.895 -13.594 1 93 204 PHE A C 1
ATOM 1580 O O . PHE A 1 204 ? 14.539 -4.48 -14.297 1 93 204 PHE A O 1
ATOM 1587 N N . ASP A 1 205 ? 12.547 -3.535 -14 1 92.62 205 ASP A N 1
ATOM 1588 C CA . ASP A 1 205 ? 12.109 -3.846 -15.359 1 92.62 205 ASP A CA 1
ATOM 1589 C C . ASP A 1 205 ? 12.992 -3.156 -16.391 1 92.62 205 ASP A C 1
ATOM 1591 O O . ASP A 1 205 ? 13.297 -3.729 -17.438 1 92.62 205 ASP A O 1
ATOM 1595 N N . CYS A 1 206 ? 13.352 -1.945 -16.109 1 89.69 206 CYS A N 1
ATOM 1596 C CA . CYS A 1 206 ? 14.234 -1.204 -17 1 89.69 206 CYS A CA 1
ATOM 1597 C C . CYS A 1 206 ? 15.594 -1.886 -17.125 1 89.69 206 CYS A C 1
ATOM 1599 O O . CYS A 1 206 ? 16.156 -1.974 -18.219 1 89.69 206 CYS A O 1
ATOM 1601 N N . ALA A 1 207 ? 16.062 -2.35 -16.031 1 90.44 207 ALA A N 1
ATOM 1602 C CA . ALA A 1 207 ? 17.344 -3.055 -16.031 1 90.44 207 ALA A CA 1
ATOM 1603 C C . ALA A 1 207 ? 17.266 -4.324 -16.875 1 90.44 207 ALA A C 1
ATOM 1605 O O . ALA A 1 207 ? 18.219 -4.664 -17.578 1 90.44 207 ALA A O 1
ATOM 1606 N N . LEU A 1 208 ? 16.188 -4.996 -16.766 1 93.62 208 LEU A N 1
ATOM 1607 C CA . LEU A 1 208 ? 15.984 -6.188 -17.578 1 93.62 208 LEU A CA 1
ATOM 1608 C C . LEU A 1 208 ? 15.93 -5.828 -19.062 1 93.62 208 LEU A C 1
ATOM 1610 O O . LEU A 1 208 ? 16.562 -6.484 -19.891 1 93.62 208 LEU A O 1
ATOM 1614 N N . ALA A 1 209 ? 15.234 -4.809 -19.281 1 92.44 209 ALA A N 1
ATOM 1615 C CA . ALA A 1 209 ? 15.031 -4.387 -20.672 1 92.44 209 ALA A CA 1
ATOM 1616 C C . ALA A 1 209 ? 16.359 -4.008 -21.328 1 92.44 209 ALA A C 1
ATOM 1618 O O . ALA A 1 209 ? 16.562 -4.262 -22.516 1 92.44 209 ALA A O 1
ATOM 1619 N N . LEU A 1 210 ? 17.219 -3.375 -20.641 1 90.88 210 LEU A N 1
ATOM 1620 C CA . LEU A 1 210 ? 18.531 -2.98 -21.125 1 90.88 210 LEU A CA 1
ATOM 1621 C C . LEU A 1 210 ? 19.344 -4.199 -21.562 1 90.88 210 LEU A C 1
ATOM 1623 O O . LEU A 1 210 ? 20.281 -4.078 -22.344 1 90.88 210 LEU A O 1
ATOM 1627 N N . ASN A 1 211 ? 18.953 -5.32 -21.094 1 91.31 211 ASN A N 1
ATOM 1628 C CA . ASN A 1 211 ? 19.609 -6.57 -21.453 1 91.31 211 ASN A CA 1
ATOM 1629 C C . ASN A 1 211 ? 18.734 -7.438 -22.344 1 91.31 211 ASN A C 1
ATOM 1631 O O . ASN A 1 211 ? 18.953 -8.648 -22.453 1 91.31 211 ASN A O 1
ATOM 1635 N N . ASN A 1 212 ? 17.641 -6.879 -22.797 1 94.38 212 ASN A N 1
ATOM 1636 C CA . ASN A 1 212 ? 16.672 -7.527 -23.703 1 94.38 212 ASN A CA 1
ATOM 1637 C C . ASN A 1 212 ? 15.961 -8.68 -23 1 94.38 212 ASN A C 1
ATOM 1639 O O . ASN A 1 212 ? 15.766 -9.742 -23.594 1 94.38 212 ASN A O 1
ATOM 1643 N N . LEU A 1 213 ? 15.773 -8.438 -21.781 1 94.31 213 LEU A N 1
ATOM 1644 C CA . LEU A 1 213 ? 15.07 -9.438 -20.984 1 94.31 213 LEU A CA 1
ATOM 1645 C C . LEU A 1 213 ? 13.766 -8.867 -20.438 1 94.31 213 LEU A C 1
ATOM 1647 O O . LEU A 1 213 ? 13.555 -7.652 -20.453 1 94.31 213 LEU A O 1
ATOM 1651 N N . SER A 1 214 ? 12.859 -9.727 -20.078 1 94.25 214 SER A N 1
ATOM 1652 C CA . SER A 1 214 ? 11.625 -9.414 -19.375 1 94.25 214 SER A CA 1
ATOM 1653 C C . SER A 1 214 ? 11.234 -10.555 -18.422 1 94.25 214 SER A C 1
ATOM 1655 O O . SER A 1 214 ? 11.656 -11.695 -18.609 1 94.25 214 SER A O 1
ATOM 1657 N N . ALA A 1 215 ? 10.508 -10.172 -17.422 1 92.06 215 ALA A N 1
ATOM 1658 C CA . ALA A 1 215 ? 10.102 -11.203 -16.469 1 92.06 215 ALA A CA 1
ATOM 1659 C C . ALA A 1 215 ? 8.68 -10.969 -15.977 1 92.06 215 ALA A C 1
ATOM 1661 O O . ALA A 1 215 ? 8.25 -9.828 -15.797 1 92.06 215 ALA A O 1
ATOM 1662 N N . GLU A 1 216 ? 7.984 -12.047 -15.836 1 91.44 216 GLU A N 1
ATOM 1663 C CA . GLU A 1 216 ? 6.688 -12.047 -15.164 1 91.44 216 GLU A CA 1
ATOM 1664 C C . GLU A 1 216 ? 6.805 -12.602 -13.742 1 91.44 216 GLU A C 1
ATOM 1666 O O . GLU A 1 216 ? 7.285 -13.719 -13.547 1 91.44 216 GLU A O 1
ATOM 1671 N N . PRO A 1 217 ? 6.312 -11.828 -12.836 1 95.56 217 PRO A N 1
ATOM 1672 C CA . PRO A 1 217 ? 6.504 -12.289 -11.461 1 95.56 217 PRO A CA 1
ATOM 1673 C C . PR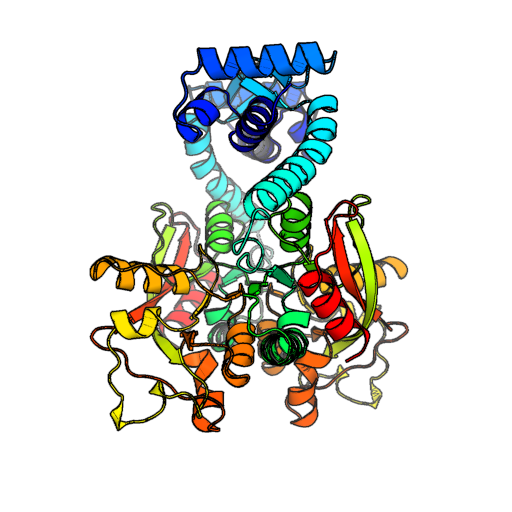O A 1 217 ? 5.523 -13.391 -11.062 1 95.56 217 PRO A C 1
ATOM 1675 O O . PRO A 1 217 ? 4.402 -13.438 -11.578 1 95.56 217 PRO A O 1
ATOM 1678 N N . LEU A 1 218 ? 6.035 -14.242 -10.18 1 94.94 218 LEU A N 1
ATOM 1679 C CA . LEU A 1 218 ? 5.168 -15.188 -9.484 1 94.94 218 LEU A CA 1
ATOM 1680 C C . LEU A 1 218 ? 4.242 -14.469 -8.516 1 94.94 218 LEU A C 1
ATOM 1682 O O . LEU A 1 218 ? 3.078 -14.844 -8.359 1 94.94 218 LEU A O 1
ATOM 1686 N N . TRP A 1 219 ? 4.82 -13.461 -7.852 1 96.06 219 TRP A N 1
ATOM 1687 C CA . TRP A 1 219 ? 4.141 -12.664 -6.832 1 96.06 219 TRP A CA 1
ATOM 1688 C C . TRP A 1 219 ? 4.34 -11.172 -7.082 1 96.06 219 TRP A C 1
ATOM 1690 O O . TRP A 1 219 ? 5.469 -10.711 -7.246 1 96.06 219 TRP A O 1
ATOM 1700 N N . SER A 1 220 ? 3.229 -10.453 -7.191 1 96.31 220 SER A N 1
ATOM 1701 C CA . SER A 1 220 ? 3.252 -8.992 -7.219 1 96.31 220 SER A CA 1
ATOM 1702 C C . SER A 1 220 ? 2.609 -8.406 -5.965 1 96.31 220 SER A C 1
ATOM 1704 O O . SER A 1 220 ? 1.483 -8.766 -5.613 1 96.31 220 SER A O 1
ATOM 1706 N N . SER A 1 221 ? 3.365 -7.504 -5.363 1 94.81 221 SER A N 1
ATOM 1707 C CA . SER A 1 221 ? 2.885 -6.992 -4.082 1 94.81 221 SER A CA 1
ATOM 1708 C C . SER A 1 221 ? 3.053 -5.48 -3.992 1 94.81 221 SER A C 1
ATOM 1710 O O . SER A 1 221 ? 4.078 -4.938 -4.414 1 94.81 221 SER A O 1
ATOM 1712 N N . THR A 1 222 ? 2.072 -4.879 -3.395 1 89.44 222 THR A N 1
ATOM 1713 C CA . THR A 1 222 ? 2.164 -3.445 -3.133 1 89.44 222 THR A CA 1
ATOM 1714 C C . THR A 1 222 ? 2.953 -3.18 -1.854 1 89.44 222 THR A C 1
ATOM 1716 O O . THR A 1 222 ? 3.131 -2.025 -1.456 1 89.44 222 THR A O 1
ATOM 1719 N N . ASN A 1 223 ? 3.447 -4.219 -1.267 1 91.25 223 ASN A N 1
ATOM 1720 C CA . ASN A 1 223 ? 4.117 -4.105 0.025 1 91.25 223 ASN A CA 1
ATOM 1721 C C . ASN A 1 223 ? 5.418 -4.898 0.053 1 91.25 223 ASN A C 1
ATOM 1723 O O . ASN A 1 223 ? 5.418 -6.113 -0.172 1 91.25 223 ASN A O 1
ATOM 1727 N N . SER A 1 224 ? 6.457 -4.219 0.38 1 93.25 224 SER A N 1
ATOM 1728 C CA . SER A 1 224 ? 7.77 -4.855 0.38 1 93.25 224 SER A CA 1
ATOM 1729 C C . SER A 1 224 ? 7.891 -5.871 1.513 1 93.25 224 SER A C 1
ATOM 1731 O O . SER A 1 224 ? 8.562 -6.895 1.365 1 93.25 224 SER A O 1
ATOM 1733 N N . ASP A 1 225 ? 7.238 -5.617 2.586 1 91.81 225 ASP A N 1
ATOM 1734 C CA . ASP A 1 225 ? 7.328 -6.551 3.703 1 91.81 225 ASP A CA 1
ATOM 1735 C C . ASP A 1 225 ? 6.703 -7.895 3.348 1 91.81 225 ASP A C 1
ATOM 1737 O O . ASP A 1 225 ? 7.16 -8.938 3.812 1 91.81 225 ASP A O 1
ATOM 1741 N N . VAL A 1 226 ? 5.664 -7.812 2.641 1 93.75 226 VAL A N 1
ATOM 1742 C CA . VAL A 1 226 ? 5.027 -9.047 2.186 1 93.75 226 VAL A CA 1
ATOM 1743 C C . VAL A 1 226 ? 6.008 -9.844 1.325 1 93.75 226 VAL A C 1
ATOM 1745 O O . VAL A 1 226 ? 6.086 -11.062 1.438 1 93.75 226 VAL A O 1
ATOM 1748 N N . ILE A 1 227 ? 6.711 -9.172 0.516 1 96.88 227 ILE A N 1
ATOM 1749 C CA . ILE A 1 227 ? 7.719 -9.812 -0.32 1 96.88 227 ILE A CA 1
ATOM 1750 C C . ILE A 1 227 ? 8.781 -10.469 0.562 1 96.88 227 ILE A C 1
ATOM 1752 O O . ILE A 1 227 ? 9.172 -11.617 0.321 1 96.88 227 ILE A O 1
ATOM 1756 N N . LEU A 1 228 ? 9.18 -9.766 1.538 1 96.12 228 LEU A N 1
ATOM 1757 C CA . LEU A 1 228 ? 10.18 -10.289 2.459 1 96.12 228 LEU A CA 1
ATOM 1758 C C . LEU A 1 228 ? 9.695 -11.578 3.119 1 96.12 228 LEU A C 1
ATOM 1760 O O . LEU A 1 228 ? 10.445 -12.547 3.232 1 96.12 228 LEU A O 1
ATOM 1764 N N . GLN A 1 229 ? 8.477 -11.578 3.553 1 94.56 229 GLN A N 1
ATOM 1765 C CA . GLN A 1 229 ? 7.918 -12.758 4.207 1 94.56 229 GLN A CA 1
ATOM 1766 C C . GLN A 1 229 ? 7.855 -13.938 3.242 1 94.56 229 GLN A C 1
ATOM 1768 O O . GLN A 1 229 ? 8.141 -15.07 3.627 1 94.56 229 GLN A O 1
ATOM 1773 N N . ALA A 1 230 ? 7.465 -13.648 2.055 1 97 230 ALA A N 1
ATOM 1774 C CA . ALA A 1 230 ? 7.402 -14.703 1.044 1 97 230 ALA A CA 1
ATOM 1775 C C . ALA A 1 230 ? 8.789 -15.273 0.761 1 97 230 ALA A C 1
ATOM 1777 O O . ALA A 1 230 ? 8.945 -16.484 0.565 1 97 230 ALA A O 1
ATOM 1778 N N . VAL A 1 231 ? 9.805 -14.422 0.747 1 97.94 231 VAL A N 1
ATOM 1779 C CA . VAL A 1 231 ? 11.18 -14.852 0.533 1 97.94 231 VAL A CA 1
ATOM 1780 C C . VAL A 1 231 ? 11.617 -15.766 1.675 1 97.94 231 VAL A C 1
ATOM 1782 O O . VAL A 1 231 ? 12.25 -16.797 1.442 1 97.94 231 VAL A O 1
ATOM 1785 N N . LYS A 1 232 ? 11.273 -15.383 2.85 1 96.5 232 LYS A N 1
ATOM 1786 C CA . LYS A 1 232 ? 11.641 -16.172 4.027 1 96.5 232 LYS A CA 1
ATOM 1787 C C . LYS A 1 232 ? 11.078 -17.578 3.939 1 96.5 232 LYS A C 1
ATOM 1789 O O . LYS A 1 232 ? 11.688 -18.531 4.434 1 96.5 232 LYS A O 1
ATOM 1794 N N . GLU A 1 233 ? 9.961 -17.703 3.277 1 94.62 233 GLU A N 1
ATOM 1795 C CA . GLU A 1 233 ? 9.32 -19.016 3.111 1 94.62 233 GLU A CA 1
ATOM 1796 C C . GLU A 1 233 ? 9.852 -19.734 1.873 1 94.62 233 GLU A C 1
ATOM 1798 O O . GLU A 1 233 ? 9.289 -20.734 1.45 1 94.62 233 GLU A O 1
ATOM 1803 N N . ASN A 1 234 ? 10.844 -19.172 1.233 1 95.62 234 ASN A N 1
ATOM 1804 C CA . ASN A 1 234 ? 11.531 -19.75 0.082 1 95.62 234 ASN A CA 1
ATOM 1805 C C . ASN A 1 234 ? 10.594 -19.891 -1.118 1 95.62 234 ASN A C 1
ATOM 1807 O O . ASN A 1 234 ? 10.68 -20.859 -1.867 1 95.62 234 ASN A O 1
ATOM 1811 N N . ILE A 1 235 ? 9.727 -18.938 -1.238 1 95.56 235 ILE A N 1
ATOM 1812 C CA . ILE A 1 235 ? 8.773 -18.969 -2.338 1 95.56 235 ILE A CA 1
ATOM 1813 C C . ILE A 1 235 ? 9.453 -18.516 -3.629 1 95.56 235 ILE A C 1
ATOM 1815 O O . ILE A 1 235 ? 9.109 -18.984 -4.715 1 95.56 235 ILE A O 1
ATOM 1819 N N . GLY A 1 236 ? 10.336 -17.594 -3.494 1 97.25 236 GLY A N 1
ATOM 1820 C CA . GLY A 1 236 ? 11.039 -17.062 -4.656 1 97.25 236 GLY A CA 1
ATOM 1821 C C . GLY A 1 236 ? 12.094 -16.047 -4.297 1 97.25 236 GLY A C 1
ATOM 1822 O O . GLY A 1 236 ? 12.508 -15.945 -3.137 1 97.25 236 GLY A O 1
ATOM 1823 N N . ILE A 1 237 ? 12.578 -15.352 -5.367 1 98.06 237 ILE A N 1
ATOM 1824 C CA . ILE A 1 237 ? 13.578 -14.305 -5.23 1 98.06 237 ILE A CA 1
ATOM 1825 C C . ILE A 1 237 ? 12.898 -12.938 -5.219 1 98.06 237 ILE A C 1
ATOM 1827 O O . ILE A 1 237 ? 12.086 -12.633 -6.09 1 98.06 237 ILE A O 1
ATOM 1831 N N . GLY A 1 238 ? 13.219 -12.172 -4.184 1 98.19 238 GLY A N 1
ATOM 1832 C CA . GLY A 1 238 ? 12.586 -10.875 -4.027 1 98.19 238 GLY A CA 1
ATOM 1833 C C . GLY A 1 238 ? 13.477 -9.719 -4.445 1 98.19 238 GLY A C 1
ATOM 1834 O O . GLY A 1 238 ? 14.695 -9.797 -4.309 1 98.19 238 GLY A O 1
ATOM 1835 N N . ILE A 1 239 ? 12.883 -8.688 -4.984 1 96.88 239 ILE A N 1
ATOM 1836 C CA . ILE A 1 239 ? 13.531 -7.41 -5.273 1 96.88 239 ILE A CA 1
ATOM 1837 C C . ILE A 1 239 ? 12.898 -6.309 -4.426 1 96.88 239 ILE A C 1
ATOM 1839 O O . ILE A 1 239 ? 11.727 -5.98 -4.602 1 96.88 239 ILE A O 1
ATOM 1843 N N . VAL A 1 240 ? 13.688 -5.734 -3.484 1 96.25 240 VAL A N 1
ATOM 1844 C CA . VAL A 1 240 ? 13.141 -4.766 -2.539 1 96.25 240 VAL A CA 1
ATOM 1845 C C . VAL A 1 240 ? 14.188 -3.699 -2.229 1 96.25 240 VAL A C 1
ATOM 1847 O O . VAL A 1 240 ? 15.375 -3.898 -2.477 1 96.25 240 VAL A O 1
ATOM 1850 N N . PRO A 1 241 ? 13.734 -2.51 -1.705 1 94.38 241 PRO A N 1
ATOM 1851 C CA . PRO A 1 241 ? 14.734 -1.604 -1.139 1 94.38 241 PRO A CA 1
ATOM 1852 C C . PRO A 1 241 ? 15.586 -2.266 -0.06 1 94.38 241 PRO A C 1
ATOM 1854 O O . PRO A 1 241 ? 15.055 -2.904 0.851 1 94.38 241 PRO A O 1
ATOM 1857 N N . ARG A 1 242 ? 16.875 -2.135 -0.176 1 94.56 242 ARG A N 1
ATOM 1858 C CA . ARG A 1 242 ? 17.812 -2.832 0.701 1 94.56 242 ARG A CA 1
ATOM 1859 C C . ARG A 1 242 ? 17.516 -2.533 2.166 1 94.56 242 ARG A C 1
ATOM 1861 O O . ARG A 1 242 ? 17.688 -3.396 3.029 1 94.56 242 ARG A O 1
ATOM 1868 N N . ILE A 1 243 ? 17.078 -1.37 2.434 1 91.5 243 ILE A N 1
ATOM 1869 C CA . ILE A 1 243 ? 16.828 -0.928 3.801 1 91.5 243 ILE A CA 1
ATOM 1870 C C . ILE A 1 243 ? 15.797 -1.841 4.457 1 91.5 243 ILE A C 1
ATOM 1872 O O . ILE A 1 243 ? 15.844 -2.076 5.664 1 91.5 243 ILE A O 1
ATOM 1876 N N . PHE A 1 244 ? 14.844 -2.406 3.748 1 92.88 244 PHE A N 1
ATOM 1877 C CA . PHE A 1 244 ? 13.805 -3.27 4.297 1 92.88 244 PHE A CA 1
ATOM 1878 C C . PHE A 1 244 ? 14.344 -4.668 4.566 1 92.88 244 PHE A C 1
ATOM 1880 O O . PHE A 1 244 ? 13.781 -5.414 5.371 1 92.88 244 PHE A O 1
ATOM 1887 N N . ALA A 1 245 ? 15.406 -4.996 3.918 1 95.94 245 ALA A N 1
ATOM 1888 C CA . ALA A 1 245 ? 15.961 -6.344 4.023 1 95.94 245 ALA A CA 1
ATOM 1889 C C . ALA A 1 245 ? 17.078 -6.402 5.062 1 95.94 245 ALA A C 1
ATOM 1891 O O . ALA A 1 245 ? 17.469 -7.484 5.508 1 95.94 245 ALA A O 1
ATOM 1892 N N . ASP A 1 246 ? 17.609 -5.297 5.492 1 94.5 246 ASP A N 1
ATOM 1893 C CA . ASP A 1 246 ? 18.844 -5.195 6.27 1 94.5 246 ASP A CA 1
ATOM 1894 C C . ASP A 1 246 ? 18.75 -6.035 7.543 1 94.5 246 ASP A C 1
ATOM 1896 O O . ASP A 1 246 ? 19.641 -6.852 7.812 1 94.5 246 ASP A O 1
ATOM 1900 N N . GLU A 1 247 ? 17.719 -5.828 8.266 1 90.75 247 GLU A N 1
ATOM 1901 C CA . GLU A 1 247 ? 17.594 -6.52 9.539 1 90.75 247 GLU A CA 1
ATOM 1902 C C . GLU A 1 247 ? 17.5 -8.031 9.344 1 90.75 247 GLU A C 1
ATOM 1904 O O . GLU A 1 247 ? 18.109 -8.797 10.102 1 90.75 247 GLU A O 1
ATOM 1909 N N . SER A 1 248 ? 16.75 -8.453 8.383 1 95.44 248 SER A N 1
ATOM 1910 C CA . SER A 1 248 ? 16.578 -9.875 8.109 1 95.44 248 SER A CA 1
ATOM 1911 C C . SER A 1 248 ? 17.875 -10.5 7.602 1 95.44 248 SER A C 1
ATOM 1913 O O . SER A 1 248 ? 18.156 -11.664 7.883 1 95.44 248 SER A O 1
ATOM 1915 N N . ILE A 1 249 ? 18.641 -9.742 6.859 1 96.44 249 ILE A N 1
ATOM 1916 C CA . ILE A 1 249 ? 19.938 -10.211 6.379 1 96.44 249 ILE A CA 1
ATOM 1917 C C . ILE A 1 249 ? 20.891 -10.406 7.559 1 96.44 249 ILE A C 1
ATOM 1919 O O . ILE A 1 249 ? 21.547 -11.445 7.68 1 96.44 249 ILE A O 1
ATOM 1923 N N . LYS A 1 250 ? 20.906 -9.492 8.461 1 95.62 250 LYS A N 1
ATOM 1924 C CA . LYS A 1 250 ? 21.781 -9.531 9.641 1 95.62 250 LYS A CA 1
ATOM 1925 C C . LYS A 1 250 ? 21.438 -10.727 10.523 1 95.62 250 LYS A C 1
ATOM 1927 O O . LYS A 1 250 ? 22.312 -11.344 11.117 1 95.62 250 LYS A O 1
ATOM 1932 N N . ARG A 1 251 ? 20.156 -11.055 10.539 1 95.12 251 ARG A N 1
ATOM 1933 C CA . ARG A 1 251 ? 19.688 -12.148 11.383 1 95.12 251 ARG A CA 1
ATOM 1934 C C . ARG A 1 251 ? 19.828 -13.492 10.68 1 95.12 251 ARG A C 1
ATOM 1936 O O . ARG A 1 251 ? 19.5 -14.539 11.25 1 95.12 251 ARG A O 1
ATOM 1943 N N . GLY A 1 252 ? 20.172 -13.477 9.492 1 96.12 252 GLY A N 1
ATOM 1944 C CA . GLY A 1 252 ? 20.375 -14.703 8.734 1 96.12 252 GLY A CA 1
ATOM 1945 C C . GLY A 1 252 ? 19.078 -15.328 8.258 1 96.12 252 GLY A C 1
ATOM 1946 O O . GLY A 1 252 ? 19.047 -16.516 7.934 1 96.12 252 GLY A O 1
ATOM 1947 N N . GLU A 1 253 ? 18.047 -14.516 8.211 1 96.62 253 GLU A N 1
ATOM 1948 C CA . GLU A 1 253 ? 16.734 -15.016 7.801 1 96.62 253 GLU A CA 1
ATOM 1949 C C . GLU A 1 253 ? 16.609 -15.039 6.281 1 96.62 253 GLU A C 1
ATOM 1951 O O . GLU A 1 253 ? 15.805 -15.797 5.73 1 96.62 253 GLU A O 1
ATOM 1956 N N . ILE A 1 254 ? 17.297 -14.125 5.641 1 97.88 254 ILE A N 1
ATOM 1957 C CA . ILE A 1 254 ? 17.391 -14.062 4.188 1 97.88 254 ILE A CA 1
ATOM 1958 C C . ILE A 1 254 ? 18.828 -13.75 3.775 1 97.88 254 ILE A C 1
ATOM 1960 O O . ILE A 1 254 ? 19.656 -13.391 4.617 1 97.88 254 ILE A O 1
ATOM 1964 N N . THR A 1 255 ? 19.109 -13.961 2.49 1 97.81 255 THR A N 1
ATOM 1965 C CA . THR A 1 255 ? 20.438 -13.711 1.938 1 97.81 255 THR A CA 1
ATOM 1966 C C . THR A 1 255 ? 20.359 -12.789 0.729 1 97.81 255 THR A C 1
ATOM 1968 O O . THR A 1 255 ? 19.5 -12.961 -0.137 1 97.81 255 THR A O 1
ATOM 1971 N N . GLU A 1 256 ? 21.203 -11.797 0.769 1 97.19 256 GLU A N 1
ATOM 1972 C CA . GLU A 1 256 ? 21.312 -10.938 -0.406 1 97.19 256 GLU A CA 1
ATOM 1973 C C . GLU A 1 256 ? 22.172 -11.594 -1.485 1 97.19 256 GLU A C 1
ATOM 1975 O O . GLU A 1 256 ? 23.219 -12.164 -1.188 1 97.19 256 GLU A O 1
ATOM 1980 N N . ILE A 1 257 ? 21.719 -11.5 -2.73 1 96 257 ILE A N 1
ATOM 1981 C CA . ILE A 1 257 ? 22.406 -12.086 -3.873 1 96 257 ILE A CA 1
ATOM 1982 C C . ILE A 1 257 ? 23 -10.984 -4.738 1 96 257 ILE A C 1
ATOM 1984 O O . ILE A 1 257 ? 22.359 -9.969 -5.004 1 96 257 ILE A O 1
ATOM 1988 N N . GLU A 1 258 ? 24.234 -11.211 -5.066 1 95.31 258 GLU A N 1
ATOM 1989 C CA . GLU A 1 258 ? 24.844 -10.32 -6.047 1 95.31 258 GLU A CA 1
ATOM 1990 C C . GLU A 1 258 ? 24.469 -10.727 -7.469 1 95.31 258 GLU A C 1
ATOM 1992 O O . GLU A 1 258 ? 24.578 -11.898 -7.836 1 95.31 258 GLU A O 1
ATOM 1997 N N . VAL A 1 259 ? 23.984 -9.797 -8.195 1 95 259 VAL A N 1
ATOM 1998 C CA . VAL A 1 259 ? 23.594 -10.047 -9.578 1 95 259 VAL A CA 1
ATOM 1999 C C . VAL A 1 259 ? 24.531 -9.305 -10.516 1 95 259 VAL A C 1
ATOM 2001 O O . VAL A 1 259 ? 24.844 -8.125 -10.297 1 95 259 VAL A O 1
ATOM 2004 N N . LYS A 1 260 ? 24.922 -9.969 -11.547 1 91 260 LYS A N 1
ATOM 2005 C CA . LYS A 1 260 ? 25.859 -9.375 -12.492 1 91 260 LYS A CA 1
ATOM 2006 C C . LYS A 1 260 ? 25.266 -8.141 -13.164 1 91 260 LYS A C 1
ATOM 2008 O O . LYS A 1 260 ? 24.141 -8.195 -13.68 1 91 260 LYS A O 1
ATOM 2013 N N . ASN A 1 261 ? 25.969 -7.074 -13.156 1 82.69 261 ASN A N 1
ATOM 2014 C CA . ASN A 1 261 ? 25.656 -5.836 -13.859 1 82.69 261 ASN A CA 1
ATOM 2015 C C . ASN A 1 261 ? 24.312 -5.266 -13.406 1 82.69 261 ASN A C 1
ATOM 2017 O O . ASN A 1 261 ? 23.578 -4.691 -14.211 1 82.69 261 ASN A O 1
ATOM 2021 N N . LEU A 1 262 ? 23.891 -5.688 -12.305 1 85.19 262 LEU A N 1
ATOM 2022 C CA . LEU A 1 262 ? 22.672 -5.113 -11.742 1 85.19 262 LEU A CA 1
ATOM 2023 C C . LEU A 1 262 ? 22.984 -4.215 -10.555 1 85.19 262 LEU A C 1
ATOM 2025 O O . LEU A 1 262 ? 23.094 -4.695 -9.422 1 85.19 262 LEU A O 1
ATOM 2029 N N . ASP A 1 263 ? 23.391 -3.096 -10.758 1 81.75 263 ASP A N 1
ATOM 2030 C CA . ASP A 1 263 ? 23.578 -2.082 -9.719 1 81.75 263 ASP A CA 1
ATOM 2031 C C . ASP A 1 263 ? 22.562 -0.953 -9.875 1 81.75 263 ASP A C 1
ATOM 2033 O O . ASP A 1 263 ? 22.828 0.048 -10.539 1 81.75 263 ASP A O 1
ATOM 2037 N N . ILE A 1 264 ? 21.484 -1.271 -9.195 1 85.31 264 ILE A N 1
ATOM 2038 C CA . ILE A 1 264 ? 20.391 -0.305 -9.352 1 85.31 264 ILE A CA 1
ATOM 2039 C C . ILE A 1 264 ? 20.125 0.388 -8.016 1 85.31 264 ILE A C 1
ATOM 2041 O O . ILE A 1 264 ? 20.219 -0.231 -6.957 1 85.31 264 ILE A O 1
ATOM 2045 N N . SER A 1 265 ? 19.984 1.645 -8.125 1 89.56 265 SER A N 1
ATOM 2046 C CA . SER A 1 265 ? 19.641 2.492 -6.988 1 89.56 265 SER A CA 1
ATOM 2047 C C . SER A 1 265 ? 18.453 3.393 -7.312 1 89.56 265 SER A C 1
ATOM 2049 O O . SER A 1 265 ? 18.125 3.605 -8.484 1 89.56 265 SER A O 1
ATOM 2051 N N . CYS A 1 266 ? 17.797 3.748 -6.262 1 90.31 266 CYS A N 1
ATOM 2052 C CA . CYS A 1 266 ? 16.672 4.66 -6.414 1 90.31 266 CYS A CA 1
ATOM 2053 C C . CYS A 1 266 ?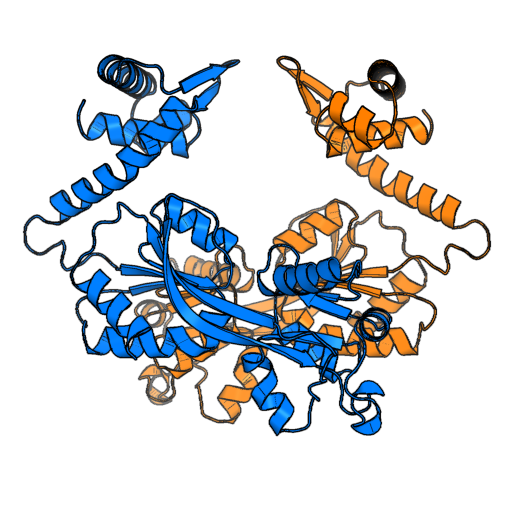 16.984 6.02 -5.793 1 90.31 266 CYS A C 1
ATOM 2055 O O . CYS A 1 266 ? 17.359 6.098 -4.625 1 90.31 266 CYS A O 1
ATOM 2057 N N . MET A 1 267 ? 16.797 7.016 -6.609 1 91.19 267 MET A N 1
ATOM 2058 C CA . MET A 1 267 ? 17.031 8.375 -6.141 1 91.19 267 MET A CA 1
ATOM 2059 C C . MET A 1 267 ? 15.789 8.938 -5.449 1 91.19 267 MET A C 1
ATOM 2061 O O . MET A 1 267 ? 14.672 8.758 -5.93 1 91.19 267 MET A O 1
ATOM 2065 N N . ASN A 1 268 ? 16.062 9.578 -4.336 1 94 268 ASN A N 1
ATOM 2066 C CA . ASN A 1 268 ? 14.992 10.227 -3.59 1 94 268 ASN A CA 1
ATOM 2067 C C . ASN A 1 268 ? 14.961 11.734 -3.852 1 94 268 ASN A C 1
ATOM 2069 O O . ASN A 1 268 ? 16.016 12.367 -3.973 1 94 268 ASN A O 1
ATOM 2073 N N . HIS A 1 269 ? 13.75 12.266 -3.918 1 95.75 269 HIS A N 1
ATOM 2074 C CA . HIS A 1 269 ? 13.594 13.688 -4.203 1 95.75 269 HIS A CA 1
ATOM 207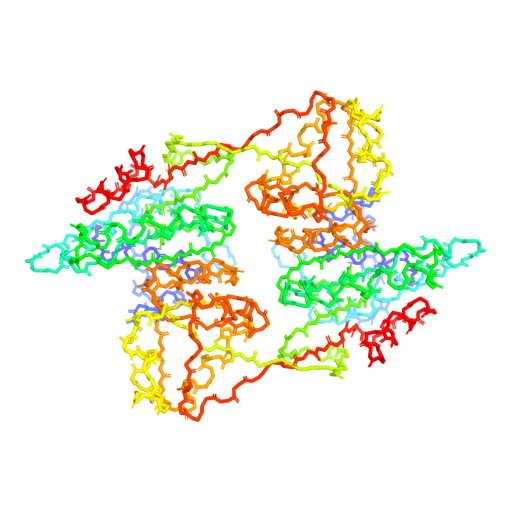5 C C . HIS A 1 269 ? 12.617 14.344 -3.23 1 95.75 269 HIS A C 1
ATOM 2077 O O . HIS A 1 269 ? 11.648 13.719 -2.805 1 95.75 269 HIS A O 1
ATOM 2083 N N . VAL A 1 270 ? 12.961 15.562 -2.867 1 96.44 270 VAL A N 1
ATOM 2084 C CA . VAL A 1 270 ? 11.938 16.484 -2.379 1 96.44 270 VAL A CA 1
ATOM 2085 C C . VAL A 1 270 ? 11.211 17.125 -3.559 1 96.44 270 VAL A C 1
ATOM 2087 O O . VAL A 1 270 ? 11.844 17.656 -4.473 1 96.44 270 VAL A O 1
ATOM 2090 N N . VAL A 1 271 ? 9.922 16.984 -3.553 1 96.75 271 VAL A N 1
ATOM 2091 C CA . VAL A 1 271 ? 9.148 17.422 -4.707 1 96.75 271 VAL A CA 1
ATOM 2092 C C . VAL A 1 271 ? 8.078 18.422 -4.258 1 96.75 271 VAL A C 1
ATOM 2094 O O . VAL A 1 271 ? 7.449 18.234 -3.215 1 96.75 271 VAL A O 1
ATOM 2097 N N . PHE A 1 272 ? 7.93 19.484 -5.012 1 94.75 272 PHE A N 1
ATOM 2098 C CA . PHE A 1 272 ? 6.859 20.438 -4.762 1 94.75 272 PHE A CA 1
ATOM 2099 C C . PHE A 1 272 ? 6.5 21.188 -6.039 1 94.75 272 PHE A C 1
ATOM 2101 O O . PHE A 1 272 ? 7.242 21.156 -7.023 1 94.75 272 PHE A O 1
ATOM 2108 N N . HIS A 1 273 ? 5.328 21.734 -6.02 1 91.62 273 HIS A N 1
ATOM 2109 C CA . HIS A 1 273 ? 4.902 22.516 -7.176 1 91.62 273 HIS A CA 1
ATOM 2110 C C . HIS A 1 273 ? 5.797 23.734 -7.379 1 91.62 273 HIS A C 1
ATOM 2112 O O . HIS A 1 273 ? 6.156 24.422 -6.41 1 91.62 273 HIS A O 1
ATOM 2118 N N . LYS A 1 274 ? 6.129 24.047 -8.617 1 87.06 274 LYS A N 1
ATOM 2119 C CA . LYS A 1 274 ? 7.055 25.141 -8.93 1 87.06 274 LYS A CA 1
ATOM 2120 C C . LYS A 1 274 ? 6.516 26.484 -8.453 1 87.06 274 LYS A C 1
ATOM 2122 O O . LYS A 1 274 ? 7.285 27.359 -8.055 1 87.06 274 LYS A O 1
ATOM 2127 N N . ASP A 1 275 ? 5.234 26.594 -8.461 1 77.56 275 ASP A N 1
ATOM 2128 C CA . ASP A 1 275 ? 4.609 27.859 -8.125 1 77.56 275 ASP A CA 1
ATOM 2129 C C . ASP A 1 275 ? 4.168 27.891 -6.66 1 77.56 275 ASP A C 1
ATOM 2131 O O . ASP A 1 275 ? 3.455 28.812 -6.242 1 77.56 275 ASP A O 1
ATOM 2135 N N . LYS A 1 276 ? 4.562 26.844 -5.945 1 81.38 276 LYS A N 1
ATOM 2136 C CA . LYS A 1 276 ? 4.156 26.781 -4.547 1 81.38 276 LYS A CA 1
ATOM 2137 C C . LYS A 1 276 ? 4.797 27.891 -3.73 1 81.38 276 LYS A C 1
ATOM 2139 O O . LYS A 1 276 ? 5.996 28.141 -3.846 1 81.38 276 LYS A O 1
ATOM 2144 N N . PHE A 1 277 ? 3.943 28.656 -3.076 1 74.88 277 PHE A N 1
ATOM 2145 C CA . PHE A 1 277 ? 4.473 29.625 -2.125 1 74.88 277 PHE A CA 1
ATOM 2146 C C . PHE A 1 277 ? 5.188 28.922 -0.978 1 74.88 277 PHE A C 1
ATOM 2148 O O . PHE A 1 277 ? 4.633 28.016 -0.354 1 74.88 277 PHE A O 1
ATOM 2155 N N . GLN A 1 278 ? 6.344 29.359 -0.683 1 81.31 278 GLN A N 1
ATOM 2156 C CA . GLN A 1 278 ? 7.16 28.688 0.328 1 81.31 278 GLN A CA 1
ATOM 2157 C C . GLN A 1 278 ? 7.215 29.5 1.615 1 81.31 278 GLN A C 1
ATOM 2159 O O . GLN A 1 278 ? 7.969 30.469 1.708 1 81.31 278 GLN A O 1
ATOM 2164 N N . THR A 1 279 ? 6.488 29.094 2.576 1 79.94 279 THR A N 1
ATOM 2165 C CA . THR A 1 279 ? 6.508 29.719 3.896 1 79.94 279 THR A CA 1
ATOM 2166 C C . THR A 1 279 ? 7.797 29.375 4.637 1 79.94 279 THR A C 1
ATOM 2168 O O . THR A 1 279 ? 8.617 28.594 4.137 1 79.94 279 THR A O 1
ATOM 2171 N N . GLU A 1 280 ? 7.988 29.984 5.824 1 80.38 280 GLU A N 1
ATOM 2172 C CA . GLU A 1 280 ? 9.141 29.641 6.656 1 80.38 280 GLU A CA 1
ATOM 2173 C C . GLU A 1 280 ? 9.117 28.172 7.062 1 80.38 280 GLU A C 1
ATOM 2175 O O . GLU A 1 280 ? 10.148 27.5 7.066 1 80.38 280 GLU A O 1
ATOM 2180 N N . ALA A 1 281 ? 7.91 27.703 7.402 1 86.75 281 ALA A N 1
ATOM 2181 C CA . ALA A 1 281 ? 7.742 26.297 7.785 1 86.75 281 ALA A CA 1
ATOM 2182 C C . ALA A 1 281 ? 8.078 25.375 6.621 1 86.75 281 ALA A C 1
ATOM 2184 O O . ALA A 1 281 ? 8.68 24.312 6.816 1 86.75 281 ALA A O 1
ATOM 2185 N N . PHE A 1 282 ? 7.68 25.812 5.457 1 89.81 282 PHE A N 1
ATOM 2186 C CA . PHE A 1 282 ? 7.973 25.078 4.23 1 89.81 282 PHE A CA 1
ATOM 2187 C C . PHE A 1 282 ? 9.477 24.938 4.031 1 89.81 282 PHE A C 1
ATOM 2189 O O . PHE A 1 282 ? 9.984 23.828 3.844 1 89.81 282 PHE A O 1
ATOM 2196 N N . GLN A 1 283 ? 10.211 26.016 4.156 1 87.81 283 GLN A N 1
ATOM 2197 C CA . GLN A 1 283 ? 11.664 26.031 3.967 1 87.81 283 GLN A CA 1
ATOM 2198 C C . GLN A 1 283 ? 12.375 25.266 5.078 1 87.81 283 GLN A C 1
ATOM 2200 O O . GLN A 1 283 ? 13.359 24.562 4.824 1 87.81 283 GLN A O 1
ATOM 2205 N N . ALA A 1 284 ? 11.836 25.438 6.227 1 89.75 284 ALA A N 1
ATOM 2206 C CA . ALA A 1 284 ? 12.422 24.734 7.367 1 89.75 284 ALA A CA 1
ATOM 2207 C C . ALA A 1 284 ? 12.352 23.219 7.176 1 89.75 284 ALA A C 1
ATOM 2209 O O . ALA A 1 284 ? 13.297 22.5 7.492 1 89.75 284 ALA A O 1
ATOM 2210 N N . PHE A 1 285 ? 11.188 22.719 6.68 1 95.19 285 PHE A N 1
ATOM 2211 C CA . PHE A 1 285 ? 11.016 21.281 6.457 1 95.19 285 PHE A CA 1
ATOM 2212 C C . PHE A 1 285 ? 11.969 20.781 5.387 1 95.19 285 PHE A C 1
ATOM 2214 O O . PHE A 1 285 ? 12.617 19.75 5.559 1 95.19 285 PHE A O 1
ATOM 2221 N N . ILE A 1 286 ? 12.109 21.5 4.32 1 93.5 286 ILE A N 1
ATOM 2222 C CA . ILE A 1 286 ? 12.992 21.109 3.225 1 93.5 286 ILE A CA 1
ATOM 2223 C C . ILE A 1 286 ? 14.438 21.062 3.715 1 93.5 286 ILE A C 1
ATOM 2225 O O . ILE A 1 286 ? 15.18 20.141 3.395 1 93.5 286 ILE A O 1
ATOM 2229 N N . ASN A 1 287 ? 14.836 22.031 4.496 1 90.62 287 ASN A N 1
ATOM 2230 C CA . ASN A 1 287 ? 16.203 22.094 5.02 1 90.62 287 ASN A CA 1
ATOM 2231 C C . ASN A 1 287 ? 16.5 20.906 5.926 1 90.62 287 ASN A C 1
ATOM 2233 O O . ASN A 1 287 ? 17.625 20.391 5.926 1 90.62 287 ASN A O 1
ATOM 2237 N N . LEU A 1 288 ? 15.5 20.516 6.695 1 92.25 288 LEU A N 1
ATOM 2238 C CA . LEU A 1 288 ? 15.672 19.359 7.574 1 92.25 288 LEU A CA 1
ATOM 2239 C C . LEU A 1 288 ? 15.914 18.094 6.766 1 92.25 288 LEU A C 1
ATOM 2241 O O . LEU A 1 288 ? 16.719 17.234 7.16 1 92.25 288 LEU A O 1
ATOM 2245 N N . VAL A 1 289 ? 15.172 17.891 5.668 1 93.44 289 VAL A N 1
ATOM 2246 C CA . VAL A 1 289 ? 15.289 16.703 4.832 1 93.44 289 VAL A CA 1
ATOM 2247 C C . VAL A 1 289 ? 16.641 16.719 4.105 1 93.44 289 VAL A C 1
ATOM 2249 O O . VAL A 1 289 ? 17.297 15.688 4.008 1 93.44 289 VAL A O 1
ATOM 2252 N N . LEU A 1 290 ? 17.078 17.891 3.672 1 88.19 290 LEU A N 1
ATOM 2253 C CA . LEU A 1 290 ? 18.266 18 2.838 1 88.19 290 LEU A CA 1
ATOM 2254 C C . LEU A 1 290 ? 19.531 17.922 3.684 1 88.19 290 LEU A C 1
ATOM 2256 O O . LEU A 1 290 ? 20.562 17.406 3.232 1 88.19 290 LEU A O 1
ATOM 2260 N N . PHE A 1 291 ? 19.594 18.422 4.875 1 78.88 291 PHE A N 1
ATOM 2261 C CA . PHE A 1 291 ? 20.844 18.594 5.602 1 78.88 291 PHE A CA 1
ATOM 2262 C C . PHE A 1 291 ? 20.875 17.719 6.852 1 78.88 291 PHE A C 1
ATOM 2264 O O . PHE A 1 291 ? 21.875 17.672 7.555 1 78.88 291 PHE A O 1
ATOM 2271 N N . GLU A 1 292 ? 19.812 16.938 7.184 1 65.88 292 GLU A N 1
ATOM 2272 C CA . GLU A 1 292 ? 19.906 16.125 8.391 1 65.88 292 GLU A CA 1
ATOM 2273 C C . GLU A 1 292 ? 19.703 14.648 8.078 1 65.88 292 GLU A C 1
ATOM 2275 O O . GLU A 1 292 ? 19.016 14.297 7.121 1 65.88 292 GLU A O 1
ATOM 2280 N N . MET B 1 1 ? -25.078 -17.078 -32.062 1 54.19 1 MET B N 1
ATOM 2281 C CA . MET B 1 1 ? -24.156 -16.562 -31.031 1 54.19 1 MET B CA 1
ATOM 2282 C C . MET B 1 1 ? -23.062 -17.578 -30.734 1 54.19 1 MET B C 1
ATOM 2284 O O . MET B 1 1 ? -23.359 -18.75 -30.484 1 54.19 1 MET B O 1
ATOM 2288 N N . ASN B 1 2 ? -21.922 -17.281 -31.125 1 64.5 2 ASN B N 1
ATOM 2289 C CA . ASN B 1 2 ? -20.812 -18.188 -30.844 1 64.5 2 ASN B CA 1
ATOM 2290 C C . ASN B 1 2 ? -19.75 -17.531 -29.969 1 64.5 2 ASN B C 1
ATOM 2292 O O . ASN B 1 2 ? -19.906 -16.391 -29.547 1 64.5 2 ASN B O 1
ATOM 2296 N N . LEU B 1 3 ? -18.812 -18.312 -29.625 1 71.44 3 LEU B N 1
ATOM 2297 C CA . LEU B 1 3 ? -17.766 -17.906 -28.688 1 71.44 3 LEU B CA 1
ATOM 2298 C C . LEU B 1 3 ? -17.031 -16.672 -29.203 1 71.44 3 LEU B C 1
ATOM 2300 O O . LEU B 1 3 ? -16.594 -15.828 -28.422 1 71.44 3 LEU B O 1
ATOM 2304 N N . ARG B 1 4 ? -17.016 -16.578 -30.453 1 75 4 ARG B N 1
ATOM 2305 C CA . ARG B 1 4 ? -16.375 -15.445 -31.094 1 75 4 ARG B CA 1
ATOM 2306 C C . ARG B 1 4 ? -17.125 -14.148 -30.797 1 75 4 ARG B C 1
ATOM 2308 O O . ARG B 1 4 ? -16.516 -13.125 -30.516 1 75 4 ARG B O 1
ATOM 2315 N N . HIS B 1 5 ? -18.438 -14.211 -30.828 1 79.88 5 HIS B N 1
ATOM 2316 C CA . HIS B 1 5 ? -19.281 -13.055 -30.531 1 79.88 5 HIS B CA 1
ATOM 2317 C C . HIS B 1 5 ? -19.062 -12.578 -29.109 1 79.88 5 HIS B C 1
ATOM 2319 O O . HIS B 1 5 ? -18.953 -11.375 -28.859 1 79.88 5 HIS B O 1
ATOM 2325 N N . LEU B 1 6 ? -19 -13.602 -28.281 1 80.56 6 LEU B N 1
ATOM 2326 C CA . LEU B 1 6 ? -18.844 -13.289 -26.859 1 80.56 6 LEU B CA 1
ATOM 2327 C C . LEU B 1 6 ? -17.484 -12.664 -26.594 1 80.56 6 LEU B C 1
ATOM 2329 O O . LEU B 1 6 ? -17.391 -11.719 -25.797 1 80.56 6 LEU B O 1
ATOM 2333 N N . THR B 1 7 ? -16.516 -13.164 -27.266 1 80.81 7 THR B N 1
ATOM 2334 C CA . THR B 1 7 ? -15.164 -12.625 -27.141 1 80.81 7 THR B CA 1
ATOM 2335 C C . THR B 1 7 ? -15.102 -11.188 -27.656 1 80.81 7 THR B C 1
ATOM 2337 O O . THR B 1 7 ? -14.492 -10.328 -27.016 1 80.81 7 THR B O 1
ATOM 2340 N N . ILE B 1 8 ? -15.734 -10.945 -28.75 1 84.94 8 ILE B N 1
ATOM 2341 C CA . ILE B 1 8 ? -15.773 -9.617 -29.344 1 84.94 8 ILE B CA 1
ATOM 2342 C C . ILE B 1 8 ? -16.5 -8.648 -28.422 1 84.94 8 ILE B C 1
ATOM 2344 O O . ILE B 1 8 ? -16.016 -7.539 -28.172 1 84.94 8 ILE B O 1
ATOM 2348 N N . PHE B 1 9 ? -17.625 -9.141 -27.844 1 89.06 9 PHE B N 1
ATOM 2349 C CA . PHE B 1 9 ? -18.422 -8.344 -26.906 1 89.06 9 PHE B CA 1
ATOM 2350 C C . PHE B 1 9 ? -17.594 -7.945 -25.703 1 89.06 9 PHE B C 1
ATOM 2352 O O . PHE B 1 9 ? -17.531 -6.766 -25.344 1 89.06 9 PHE B O 1
ATOM 2359 N N . LYS B 1 10 ? -16.969 -8.898 -25.172 1 85.81 10 LYS B N 1
ATOM 2360 C CA . LYS B 1 10 ? -16.125 -8.648 -24 1 85.81 10 LYS B CA 1
ATOM 2361 C C . LYS B 1 10 ? -15.031 -7.637 -24.328 1 85.81 10 LYS B C 1
ATOM 2363 O O . LYS B 1 10 ? -14.766 -6.727 -23.547 1 85.81 10 LYS B O 1
ATOM 2368 N N . THR B 1 11 ? -14.414 -7.73 -25.453 1 86.81 11 THR B N 1
ATOM 2369 C CA . THR B 1 11 ? -13.297 -6.887 -25.859 1 86.81 11 THR B CA 1
ATOM 2370 C C . THR B 1 11 ? -13.766 -5.457 -26.109 1 86.81 11 THR B C 1
ATOM 2372 O O . THR B 1 11 ? -13.07 -4.496 -25.766 1 86.81 11 THR B O 1
ATOM 2375 N N . VAL B 1 12 ? -14.922 -5.379 -26.625 1 89.62 12 VAL B N 1
ATOM 2376 C CA . VAL B 1 12 ? -15.484 -4.051 -26.859 1 89.62 12 VAL B CA 1
ATOM 2377 C C . VAL B 1 12 ? -15.734 -3.357 -25.531 1 89.62 12 VAL B C 1
ATOM 2379 O O . VAL B 1 12 ? -15.469 -2.16 -25.391 1 89.62 12 VAL B O 1
ATOM 2382 N N . CYS B 1 13 ? -16.203 -4.109 -24.609 1 85.69 13 CYS B N 1
ATOM 2383 C CA . CYS B 1 13 ? -16.453 -3.566 -23.281 1 85.69 13 CYS B CA 1
ATOM 2384 C C . CYS B 1 13 ? -15.156 -3.119 -22.625 1 85.69 13 CYS B C 1
ATOM 2386 O O . CYS B 1 13 ? -15.102 -2.061 -22 1 85.69 13 CYS B O 1
ATOM 2388 N N . GLU B 1 14 ? -14.211 -3.963 -22.766 1 83 14 GLU B N 1
ATOM 2389 C CA . GLU B 1 14 ? -12.914 -3.713 -22.141 1 83 14 GLU B CA 1
ATOM 2390 C C . GLU B 1 14 ? -12.227 -2.502 -22.766 1 83 14 GLU B C 1
ATOM 2392 O O . GLU B 1 14 ? -11.648 -1.674 -22.062 1 83 14 GLU B O 1
ATOM 2397 N N . GLU B 1 15 ? -12.289 -2.357 -24.078 1 81.94 15 GLU B N 1
ATOM 2398 C CA . GLU B 1 15 ? -11.609 -1.308 -24.828 1 81.94 15 GLU B CA 1
ATOM 2399 C C . GLU B 1 15 ? -12.422 -0.018 -24.844 1 81.94 15 GLU B C 1
ATOM 2401 O O . GLU B 1 15 ? -11.883 1.061 -25.094 1 81.94 15 GLU B O 1
ATOM 2406 N N . GLY B 1 16 ? -13.703 -0.19 -24.547 1 82.81 16 GLY B N 1
ATOM 2407 C CA . GLY B 1 16 ? -14.609 0.944 -24.484 1 82.81 16 GLY B CA 1
ATOM 2408 C C . GLY B 1 16 ? -14.953 1.497 -25.859 1 82.81 16 GLY B C 1
ATOM 2409 O O . GLY B 1 16 ? -15.539 2.576 -25.969 1 82.81 16 GLY B O 1
ATOM 2410 N N . SER B 1 17 ? -14.406 0.871 -26.969 1 86.88 17 SER B N 1
ATOM 2411 C CA . SER B 1 17 ? -14.688 1.319 -28.328 1 86.88 17 SER B CA 1
ATOM 2412 C C . SER B 1 17 ? -14.602 0.164 -29.312 1 86.88 17 SER B C 1
ATOM 2414 O O . SER B 1 17 ? -13.906 -0.825 -29.062 1 86.88 17 SER B O 1
ATOM 2416 N N . ILE B 1 18 ? -15.305 0.344 -30.453 1 88.5 18 ILE B N 1
ATOM 2417 C CA . ILE B 1 18 ? -15.281 -0.642 -31.531 1 88.5 18 ILE B CA 1
ATOM 2418 C C . ILE B 1 18 ? -13.906 -0.636 -32.188 1 88.5 18 ILE B C 1
ATOM 2420 O O . ILE B 1 18 ? -13.352 -1.695 -32.5 1 88.5 18 ILE B O 1
ATOM 2424 N N . THR B 1 19 ? -13.438 0.567 -32.25 1 87.75 19 THR B N 1
ATOM 2425 C CA . THR B 1 19 ? -12.125 0.712 -32.875 1 87.75 19 THR B CA 1
ATOM 2426 C C . THR B 1 19 ? -11.047 0.052 -32.031 1 87.75 19 THR B C 1
ATOM 2428 O O . THR B 1 19 ? -10.18 -0.651 -32.531 1 87.75 19 THR B O 1
ATOM 2431 N N . GLY B 1 20 ? -11.156 0.285 -30.797 1 87.5 20 GLY B N 1
ATOM 2432 C CA . GLY B 1 20 ? -10.219 -0.333 -29.875 1 87.5 20 GLY B CA 1
ATOM 2433 C C . GLY B 1 20 ? -10.289 -1.849 -29.875 1 87.5 20 GLY B C 1
ATOM 2434 O O . GLY B 1 20 ? -9.258 -2.525 -29.859 1 87.5 20 GLY B O 1
ATOM 2435 N N . ALA B 1 21 ? -11.406 -2.324 -29.922 1 90.38 21 ALA B N 1
ATOM 2436 C CA . ALA B 1 21 ? -11.617 -3.77 -29.953 1 90.38 21 ALA B CA 1
ATOM 2437 C C . ALA B 1 21 ? -11.109 -4.375 -31.25 1 90.38 21 ALA B C 1
ATOM 2439 O O . ALA B 1 21 ? -10.531 -5.461 -31.266 1 90.38 21 ALA B O 1
ATOM 2440 N N . ALA B 1 22 ? -11.25 -3.707 -32.344 1 90.56 22 ALA B N 1
ATOM 2441 C CA . ALA B 1 22 ? -10.781 -4.168 -33.656 1 90.56 22 ALA B CA 1
ATOM 2442 C C . ALA B 1 22 ? -9.266 -4.316 -33.656 1 90.56 22 ALA B C 1
ATOM 2444 O O . ALA B 1 22 ? -8.734 -5.324 -34.156 1 90.56 22 ALA B O 1
ATOM 2445 N N . LYS B 1 23 ? -8.664 -3.383 -33.094 1 86.81 23 LYS B N 1
ATOM 2446 C CA . LYS B 1 23 ? -7.207 -3.418 -33 1 86.81 23 LYS B CA 1
ATOM 2447 C C . LYS B 1 23 ? -6.746 -4.559 -32.094 1 86.81 23 LYS B C 1
ATOM 2449 O O . LYS B 1 23 ? -5.836 -5.309 -32.438 1 86.81 23 LYS B O 1
ATOM 2454 N N . ALA B 1 24 ? -7.48 -4.727 -31.047 1 83.81 24 ALA B N 1
ATOM 2455 C CA . ALA B 1 24 ? -7.102 -5.719 -30.047 1 83.81 24 ALA B CA 1
ATOM 2456 C C . ALA B 1 24 ? -7.277 -7.137 -30.594 1 83.81 24 ALA B C 1
ATOM 2458 O O . ALA B 1 24 ? -6.5 -8.031 -30.25 1 83.81 24 ALA B O 1
ATOM 2459 N N . LEU B 1 25 ? -8.172 -7.309 -31.422 1 83.5 25 LEU B N 1
ATOM 2460 C CA . LEU B 1 25 ? -8.523 -8.641 -31.891 1 83.5 25 LEU B CA 1
ATOM 2461 C C . LEU B 1 25 ? -8.031 -8.852 -33.312 1 83.5 25 LEU B C 1
ATOM 2463 O O . LEU B 1 25 ? -8.305 -9.891 -33.938 1 83.5 25 LEU B O 1
ATOM 2467 N N . SER B 1 26 ? -7.309 -7.828 -33.844 1 86.69 26 SER B N 1
ATOM 2468 C CA . SER B 1 26 ? -6.824 -7.887 -35.219 1 86.69 26 SER B CA 1
ATOM 2469 C C . SER B 1 26 ? -7.961 -8.188 -36.188 1 86.69 26 SER B C 1
ATOM 2471 O O . SER B 1 26 ? -7.844 -9.078 -37.031 1 86.69 26 SER B O 1
ATOM 2473 N N . MET B 1 27 ? -9.008 -7.484 -35.969 1 86.25 27 MET B N 1
ATOM 2474 C CA . MET B 1 27 ? -10.195 -7.582 -36.812 1 86.25 27 MET B CA 1
ATOM 2475 C C . MET B 1 27 ? -10.562 -6.219 -37.406 1 86.25 27 MET B C 1
ATOM 2477 O O . MET B 1 27 ? -10.031 -5.195 -36.969 1 86.25 27 MET B O 1
ATOM 2481 N N . THR B 1 28 ? -11.375 -6.23 -38.438 1 86.69 28 THR B N 1
ATOM 2482 C CA . THR B 1 28 ? -11.844 -4.977 -39 1 86.69 28 THR B CA 1
ATOM 2483 C C . THR B 1 28 ? -13.008 -4.406 -38.188 1 86.69 28 THR B C 1
ATOM 2485 O O . THR B 1 28 ? -13.734 -5.152 -37.531 1 86.69 28 THR B O 1
ATOM 2488 N N . GLN B 1 29 ? -13.102 -3.102 -38.219 1 90.12 29 GLN B N 1
ATOM 2489 C CA . GLN B 1 29 ? -14.164 -2.424 -37.5 1 90.12 29 GLN B CA 1
ATOM 2490 C C . GLN B 1 29 ? -15.539 -2.908 -37.938 1 90.12 29 GLN B C 1
ATOM 2492 O O . GLN B 1 29 ? -16.422 -3.156 -37.125 1 90.12 29 GLN B O 1
ATOM 2497 N N . PRO B 1 30 ? -15.742 -3.055 -39.25 1 89.69 30 PRO B N 1
ATOM 2498 C CA . PRO B 1 30 ? -17.047 -3.557 -39.656 1 89.69 30 PRO B CA 1
ATOM 2499 C C . PRO B 1 30 ? -17.344 -4.957 -39.125 1 89.69 30 PRO B C 1
ATOM 2501 O O . PRO B 1 30 ? -18.484 -5.258 -38.75 1 89.69 30 PRO B O 1
ATOM 2504 N N . ALA B 1 31 ? -16.344 -5.73 -39.062 1 86.94 31 ALA B N 1
ATOM 2505 C CA . ALA B 1 31 ? -16.5 -7.09 -38.562 1 86.94 31 ALA B CA 1
ATOM 2506 C C . ALA B 1 31 ? -16.906 -7.074 -37.094 1 86.94 31 ALA B C 1
ATOM 2508 O O . ALA B 1 31 ? -17.781 -7.836 -36.656 1 86.94 31 ALA B O 1
ATOM 2509 N N . ILE B 1 32 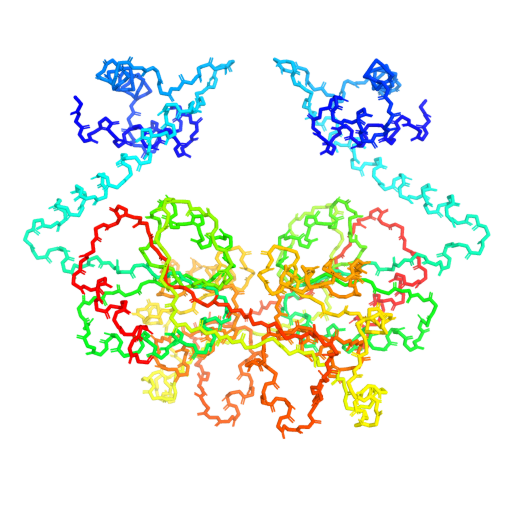? -16.281 -6.215 -36.344 1 91.38 32 ILE B N 1
ATOM 2510 C CA . ILE B 1 32 ? -16.594 -6.082 -34.938 1 91.38 32 ILE B CA 1
ATOM 2511 C C . ILE B 1 32 ? -18.031 -5.555 -34.781 1 91.38 32 ILE B C 1
ATOM 2513 O O . ILE B 1 32 ? -18.797 -6.082 -33.969 1 91.38 32 ILE B O 1
ATOM 2517 N N . SER B 1 33 ? -18.344 -4.531 -35.531 1 90.12 33 SER B N 1
ATOM 2518 C CA . SER B 1 33 ? -19.672 -3.932 -35.469 1 90.12 33 SER B CA 1
ATOM 2519 C C . SER B 1 33 ? -20.766 -4.945 -35.844 1 90.12 33 SER B C 1
ATOM 2521 O O . SER B 1 33 ? -21.781 -5.035 -35.156 1 90.12 33 SER B O 1
ATOM 2523 N N . HIS B 1 34 ? -20.484 -5.691 -36.812 1 88.19 34 HIS B N 1
ATOM 2524 C CA . HIS B 1 34 ? -21.422 -6.711 -37.25 1 88.19 34 HIS B CA 1
ATOM 2525 C C . HIS B 1 34 ? -21.625 -7.781 -36.188 1 88.19 34 HIS B C 1
ATOM 2527 O O . HIS B 1 34 ? -22.75 -8.203 -35.906 1 88.19 34 HIS B O 1
ATOM 2533 N N . ALA B 1 35 ? -20.547 -8.188 -35.656 1 87.5 35 ALA B N 1
ATOM 2534 C CA . ALA B 1 35 ? -20.609 -9.203 -34.625 1 87.5 35 ALA B CA 1
ATOM 2535 C C . ALA B 1 35 ? -21.422 -8.719 -33.406 1 87.5 35 ALA B C 1
ATOM 2537 O O . ALA B 1 35 ? -22.203 -9.484 -32.844 1 87.5 35 ALA B O 1
ATOM 2538 N N . ILE B 1 36 ? -21.266 -7.512 -33.062 1 90 36 ILE B N 1
ATOM 2539 C CA . ILE B 1 36 ? -22 -6.934 -31.938 1 90 36 ILE B CA 1
ATOM 2540 C C . ILE B 1 36 ? -23.484 -6.852 -32.281 1 90 36 ILE B C 1
ATOM 2542 O O . ILE B 1 36 ? -24.328 -7.188 -31.438 1 90 36 ILE B O 1
ATOM 2546 N N . ASN B 1 37 ? -23.719 -6.418 -33.469 1 86.94 37 ASN B N 1
ATOM 2547 C CA . ASN B 1 37 ? -25.109 -6.348 -33.906 1 86.94 37 ASN B CA 1
ATOM 2548 C C . ASN B 1 37 ? -25.766 -7.723 -33.875 1 86.94 37 ASN B C 1
ATOM 2550 O O . ASN B 1 37 ? -26.906 -7.863 -33.438 1 86.94 37 ASN B O 1
ATOM 2554 N N . GLU B 1 38 ? -25.062 -8.656 -34.406 1 84 38 GLU B N 1
ATOM 2555 C CA . GLU B 1 38 ? -25.562 -10.023 -34.406 1 84 38 GLU B CA 1
ATOM 2556 C C . GLU B 1 38 ? -25.812 -10.516 -32.969 1 84 38 GLU B C 1
ATOM 2558 O O . GLU B 1 38 ? -26.812 -11.188 -32.719 1 84 38 GLU B O 1
ATOM 2563 N N . LEU B 1 39 ? -24.938 -10.203 -32.125 1 84.88 39 LEU B N 1
ATOM 2564 C CA . LEU B 1 39 ? -25.062 -10.602 -30.734 1 84.88 39 LEU B CA 1
ATOM 2565 C C . LEU B 1 39 ? -26.281 -9.953 -30.094 1 84.88 39 LEU B C 1
ATOM 2567 O O . LEU B 1 39 ? -27.062 -10.625 -29.406 1 84.88 39 LEU B O 1
ATOM 2571 N N . GLU B 1 40 ? -26.453 -8.664 -30.344 1 87.75 40 GLU B N 1
ATOM 2572 C CA . GLU B 1 40 ? -27.609 -7.953 -29.797 1 87.75 40 GLU B CA 1
ATOM 2573 C C . GLU B 1 40 ? -28.922 -8.5 -30.344 1 87.75 40 GLU B C 1
ATOM 2575 O O . GLU B 1 40 ? -29.906 -8.602 -29.625 1 87.75 40 GLU B O 1
ATOM 2580 N N . GLU B 1 41 ? -28.875 -8.883 -31.594 1 83 41 GLU B N 1
ATOM 2581 C CA . GLU B 1 41 ? -30.047 -9.508 -32.219 1 83 41 GLU B CA 1
ATOM 2582 C C . GLU B 1 41 ? -30.375 -10.844 -31.547 1 83 41 GLU B C 1
ATOM 2584 O O . GLU B 1 41 ? -31.531 -11.148 -31.297 1 83 41 GLU B O 1
ATOM 2589 N N . SER B 1 42 ? -29.359 -11.594 -31.297 1 79.06 42 SER B N 1
ATOM 2590 C CA . SER B 1 42 ? -29.547 -12.898 -30.672 1 79.06 42 SER B CA 1
ATOM 2591 C C . SER B 1 42 ? -30.047 -12.758 -29.25 1 79.06 42 SER B C 1
ATOM 2593 O O . SER B 1 42 ? -30.875 -13.555 -28.781 1 79.06 42 SER B O 1
ATOM 2595 N N . VAL B 1 43 ? -29.531 -11.719 -28.547 1 80 43 VAL B N 1
ATOM 2596 C CA . VAL B 1 43 ? -29.891 -11.453 -27.172 1 80 43 VAL B CA 1
ATOM 2597 C C . VAL B 1 43 ? -31.281 -10.82 -27.109 1 80 43 VAL B C 1
ATOM 2599 O O . VAL B 1 43 ? -32 -11 -26.141 1 80 43 VAL B O 1
ATOM 2602 N N . GLY B 1 44 ? -31.656 -10.133 -28.125 1 80.62 44 GLY B N 1
ATOM 2603 C CA . GLY B 1 44 ? -32.969 -9.5 -28.219 1 80.62 44 GLY B CA 1
ATOM 2604 C C . GLY B 1 44 ? -33 -8.117 -27.594 1 80.62 44 GLY B C 1
ATOM 2605 O O . GLY B 1 44 ? -34.094 -7.57 -27.359 1 80.62 44 GLY B O 1
ATOM 2606 N N . SER B 1 45 ? -31.844 -7.637 -27.188 1 81.69 45 SER B N 1
ATOM 2607 C CA . SER B 1 45 ? -31.75 -6.312 -26.578 1 81.69 45 SER B CA 1
ATOM 2608 C C . SER B 1 45 ? -30.406 -5.648 -26.922 1 81.69 45 SER B C 1
ATOM 2610 O O . SER B 1 45 ? -29.406 -6.332 -27.094 1 81.69 45 SER B O 1
ATOM 2612 N N . PRO B 1 46 ? -30.469 -4.344 -26.969 1 87.38 46 PRO B N 1
ATOM 2613 C CA . PRO B 1 46 ? -29.188 -3.66 -27.109 1 87.38 46 PRO B CA 1
ATOM 2614 C C . PRO B 1 46 ? -28.297 -3.795 -25.875 1 87.38 46 PRO B C 1
ATOM 2616 O O . PRO B 1 46 ? -28.797 -3.795 -24.75 1 87.38 46 PRO B O 1
ATOM 2619 N N . LEU B 1 47 ? -27.078 -4.027 -26.172 1 88.94 47 LEU B N 1
ATOM 2620 C CA . LEU B 1 47 ? -26.109 -4.172 -25.094 1 88.94 47 LEU B CA 1
ATOM 2621 C C . LEU B 1 47 ? -25.281 -2.902 -24.922 1 88.94 47 LEU B C 1
ATOM 2623 O O . LEU B 1 47 ? -24.625 -2.715 -23.891 1 88.94 47 LEU B O 1
ATOM 2627 N N . PHE B 1 48 ? -25.297 -2.07 -25.938 1 90.06 48 PHE B N 1
ATOM 2628 C CA . PHE B 1 48 ? -24.578 -0.807 -25.938 1 90.06 48 PHE B CA 1
ATOM 2629 C C . PHE B 1 48 ? -25.5 0.35 -26.297 1 90.06 48 PHE B C 1
ATOM 2631 O O . PHE B 1 48 ? -26.484 0.167 -27.016 1 90.06 48 PHE B O 1
ATOM 2638 N N . ASN B 1 49 ? -25.188 1.507 -25.578 1 82.88 49 ASN B N 1
ATOM 2639 C CA . ASN B 1 49 ? -25.781 2.756 -26.031 1 82.88 49 ASN B CA 1
ATOM 2640 C C . ASN B 1 49 ? -24.828 3.553 -26.922 1 82.88 49 ASN B C 1
ATOM 2642 O O . ASN B 1 49 ? -23.625 3.566 -26.672 1 82.88 49 ASN B O 1
ATOM 2646 N N . ARG B 1 50 ? -25.328 3.869 -28.078 1 72.44 50 ARG B N 1
ATOM 2647 C CA . ARG B 1 50 ? -24.516 4.699 -28.969 1 72.44 50 ARG B CA 1
ATOM 2648 C C . ARG B 1 50 ? -24.719 6.18 -28.672 1 72.44 50 ARG B C 1
ATOM 2650 O O . ARG B 1 50 ? -25.828 6.695 -28.781 1 72.44 50 ARG B O 1
ATOM 2657 N N . VAL B 1 51 ? -23.875 6.773 -27.875 1 64.62 51 VAL B N 1
ATOM 2658 C CA . VAL B 1 51 ? -23.938 8.203 -27.594 1 64.62 51 VAL B CA 1
ATOM 2659 C C . VAL B 1 51 ? -22.828 8.93 -28.359 1 64.62 51 VAL B C 1
ATOM 2661 O O . VAL B 1 51 ? -21.641 8.703 -28.109 1 64.62 51 VAL B O 1
ATOM 2664 N N . SER B 1 52 ? -22.984 10.016 -29.094 1 62.44 52 SER B N 1
ATOM 2665 C CA . SER B 1 52 ? -22.047 10.883 -29.812 1 62.44 52 SER B CA 1
ATOM 2666 C C . SER B 1 52 ? -20.875 10.094 -30.359 1 62.44 52 SER B C 1
ATOM 2668 O O . SER B 1 52 ? -19.719 10.375 -30.016 1 62.44 52 SER B O 1
ATOM 2670 N N . ARG B 1 53 ? -20.938 9.148 -30.938 1 62.28 53 ARG B N 1
ATOM 2671 C CA . ARG B 1 53 ? -19.953 8.359 -31.672 1 62.28 53 ARG B CA 1
ATOM 2672 C C . ARG B 1 53 ? -19.234 7.391 -30.75 1 62.28 53 ARG B C 1
ATOM 2674 O O . ARG B 1 53 ? -18.281 6.711 -31.172 1 62.28 53 ARG B O 1
ATOM 2681 N N . ARG B 1 54 ? -19.641 7.324 -29.5 1 71.38 54 ARG B N 1
ATOM 2682 C CA . ARG B 1 54 ? -19.016 6.383 -28.578 1 71.38 54 ARG B CA 1
ATOM 2683 C C . ARG B 1 54 ? -19.969 5.254 -28.219 1 71.38 54 ARG B C 1
ATOM 2685 O O . ARG B 1 54 ? -21.188 5.453 -28.141 1 71.38 54 ARG B O 1
ATOM 2692 N N . VAL B 1 55 ? -19.359 4 -28.094 1 78.06 55 VAL B N 1
ATOM 2693 C CA . VAL B 1 55 ? -20.094 2.807 -27.672 1 78.06 55 VAL B CA 1
ATOM 2694 C C . VAL B 1 55 ? -19.891 2.594 -26.172 1 78.06 55 VAL B C 1
ATOM 2696 O O . VAL B 1 55 ? -18.766 2.408 -25.703 1 78.06 55 VAL B O 1
ATOM 2699 N N . VAL B 1 56 ? -21.047 2.867 -25.453 1 82.62 56 VAL B N 1
ATOM 2700 C CA . VAL B 1 56 ? -21 2.68 -24 1 82.62 56 VAL B CA 1
ATOM 2701 C C . VAL B 1 56 ? -21.906 1.518 -23.594 1 82.62 56 VAL B C 1
ATOM 2703 O O . VAL B 1 56 ? -23.047 1.444 -24.031 1 82.62 56 VAL B O 1
ATOM 2706 N N . ILE B 1 57 ? -21.312 0.627 -22.797 1 84.69 57 ILE B N 1
ATOM 2707 C CA . ILE B 1 57 ? -22.078 -0.529 -22.328 1 84.69 57 ILE B CA 1
ATOM 2708 C C . ILE B 1 57 ? -23.266 -0.063 -21.5 1 84.69 57 ILE B C 1
ATOM 2710 O O . ILE B 1 57 ? -23.141 0.86 -20.688 1 84.69 57 ILE B O 1
ATOM 2714 N N . ASN B 1 58 ? -24.484 -0.547 -21.766 1 81 58 ASN B N 1
ATOM 2715 C CA . ASN B 1 58 ? -25.656 -0.193 -20.984 1 81 58 ASN B CA 1
ATOM 2716 C C . ASN B 1 58 ? -25.938 -1.212 -19.891 1 81 58 ASN B C 1
ATOM 2718 O O . ASN B 1 58 ? -25.125 -2.119 -19.656 1 81 58 ASN B O 1
ATOM 2722 N N . GLU B 1 59 ? -27 -1.091 -19.188 1 76.75 59 GLU B N 1
ATOM 2723 C CA . GLU B 1 59 ? -27.297 -1.946 -18.031 1 76.75 59 GLU B CA 1
ATOM 2724 C C . GLU B 1 59 ? -27.469 -3.402 -18.453 1 76.75 59 GLU B C 1
ATOM 2726 O O . GLU B 1 59 ? -27.016 -4.312 -17.766 1 76.75 59 GLU B O 1
ATOM 2731 N N . ASN B 1 60 ? -28.141 -3.578 -19.625 1 78.44 60 ASN B N 1
ATOM 2732 C CA . ASN B 1 60 ? -28.266 -4.922 -20.172 1 78.44 60 ASN B CA 1
ATOM 2733 C C . ASN B 1 60 ? -26.906 -5.512 -20.531 1 78.44 60 ASN B C 1
ATOM 2735 O O . ASN B 1 60 ? -26.641 -6.695 -20.297 1 78.44 60 ASN B O 1
ATOM 2739 N N . GLY B 1 61 ? -26.109 -4.668 -21.078 1 83 61 GLY B N 1
ATOM 2740 C CA . GLY B 1 61 ? -24.766 -5.07 -21.438 1 83 61 GLY B CA 1
ATOM 2741 C C . GLY B 1 61 ? -23.922 -5.453 -20.234 1 83 61 GLY B C 1
ATOM 2742 O O . GLY B 1 61 ? -23.188 -6.445 -20.281 1 83 61 GLY B O 1
ATOM 2743 N N . LYS B 1 62 ? -24.078 -4.746 -19.219 1 78.75 62 LYS B N 1
ATOM 2744 C CA . LYS B 1 62 ? -23.344 -5.043 -17.984 1 78.75 62 LYS B CA 1
ATOM 2745 C C . LYS B 1 62 ? -23.75 -6.398 -17.422 1 78.75 62 LYS B C 1
ATOM 2747 O O . LYS B 1 62 ? -22.891 -7.184 -17.016 1 78.75 62 LYS B O 1
ATOM 2752 N N . PHE B 1 63 ? -25.031 -6.598 -17.453 1 72.56 63 PHE B N 1
ATOM 2753 C CA . PHE B 1 63 ? -25.547 -7.879 -16.984 1 72.56 63 PHE B CA 1
ATOM 2754 C C . PHE B 1 63 ? -25.047 -9.016 -17.875 1 72.56 63 PHE B C 1
ATOM 2756 O O . PHE B 1 63 ? -24.578 -10.039 -17.375 1 72.56 63 PHE B O 1
ATOM 2763 N N . TYR B 1 64 ? -25.156 -8.789 -19.172 1 79.75 64 TYR B N 1
ATOM 2764 C CA . TYR B 1 64 ? -24.719 -9.805 -20.125 1 79.75 64 TYR B CA 1
ATOM 2765 C C . TYR B 1 64 ? -23.219 -10.078 -19.969 1 79.75 64 TYR B C 1
ATOM 2767 O O . TYR B 1 64 ? -22.797 -11.234 -20 1 79.75 64 TYR B O 1
ATOM 2775 N N . LEU B 1 65 ? -22.547 -9.047 -19.75 1 80.62 65 LEU B N 1
ATOM 2776 C CA . LEU B 1 65 ? -21.094 -9.164 -19.594 1 80.62 65 LEU B CA 1
ATOM 2777 C C . LEU B 1 65 ? -20.75 -10 -18.375 1 80.62 65 LEU B C 1
ATOM 2779 O O . LEU B 1 65 ? -19.844 -10.828 -18.406 1 80.62 65 LEU B O 1
ATOM 2783 N N . SER B 1 66 ? -21.516 -9.891 -17.391 1 71.25 66 SER B N 1
ATOM 2784 C CA . SER B 1 66 ? -21.266 -10.633 -16.156 1 71.25 66 SER B CA 1
ATOM 2785 C C . SER B 1 66 ? -21.438 -12.133 -16.359 1 71.25 66 SER B C 1
ATOM 2787 O O . SER B 1 66 ? -20.828 -12.938 -15.656 1 71.25 66 SER B O 1
ATOM 2789 N N . LYS B 1 67 ? -22.172 -12.484 -17.359 1 68.31 67 LYS B N 1
ATOM 2790 C CA . LYS B 1 67 ? -22.391 -13.891 -17.672 1 68.31 67 LYS B CA 1
ATOM 2791 C C . LYS B 1 67 ? -21.391 -14.383 -18.719 1 68.31 67 LYS B C 1
ATOM 2793 O O . LYS B 1 67 ? -20.984 -15.547 -18.688 1 68.31 67 LYS B O 1
ATOM 2798 N N . VAL B 1 68 ? -21.031 -13.484 -19.562 1 75.69 68 VAL B N 1
ATOM 2799 C CA . VAL B 1 68 ? -20.156 -13.836 -20.672 1 75.69 68 VAL B CA 1
ATOM 2800 C C . VAL B 1 68 ? -18.75 -14.125 -20.141 1 75.69 68 VAL B C 1
ATOM 2802 O O . VAL B 1 68 ? -18.094 -15.062 -20.594 1 75.69 68 VAL B O 1
ATOM 2805 N N . ILE B 1 69 ? -18.422 -13.398 -19.172 1 71.31 69 ILE B N 1
ATOM 2806 C CA . ILE B 1 69 ? -17.047 -13.508 -18.672 1 71.31 69 ILE B CA 1
ATOM 2807 C C . ILE B 1 69 ? -16.812 -14.906 -18.109 1 71.31 69 ILE B C 1
ATOM 2809 O O . ILE B 1 69 ? -15.906 -15.609 -18.547 1 71.31 69 ILE B O 1
ATOM 2813 N N . PRO B 1 70 ? -17.672 -15.375 -17.25 1 62.84 70 PRO B N 1
ATOM 2814 C CA . PRO B 1 70 ? -17.438 -16.734 -16.766 1 62.84 70 PRO B CA 1
ATOM 2815 C C . PRO B 1 70 ? -17.562 -17.797 -17.859 1 62.84 70 PRO B C 1
ATOM 2817 O O . PRO B 1 70 ? -16.844 -18.797 -17.844 1 62.84 70 PRO B O 1
ATOM 2820 N N . LEU B 1 71 ? -18.375 -17.578 -18.75 1 63.72 71 LEU B N 1
ATOM 2821 C CA . LEU B 1 71 ? -18.578 -18.531 -19.844 1 63.72 71 LEU B CA 1
ATOM 2822 C C . LEU B 1 71 ? -17.312 -18.641 -20.703 1 63.72 71 LEU B C 1
ATOM 2824 O O . LEU B 1 71 ? -16.875 -19.734 -21.047 1 63.72 71 LEU B O 1
ATOM 2828 N N . LEU B 1 72 ? -16.844 -17.531 -21.047 1 68.31 72 LEU B N 1
ATOM 2829 C CA . LEU B 1 72 ? -15.641 -17.547 -21.875 1 68.31 72 LEU B CA 1
ATOM 2830 C C . LEU B 1 72 ? -14.453 -18.141 -21.109 1 68.31 72 LEU B C 1
ATOM 2832 O O . LEU B 1 72 ? -13.617 -18.828 -21.703 1 68.31 72 LEU B O 1
ATOM 2836 N N . GLU B 1 73 ? -14.539 -17.891 -19.906 1 60.22 73 GLU B N 1
ATOM 2837 C CA . GLU B 1 73 ? -13.508 -18.484 -19.062 1 60.22 73 GLU B CA 1
ATOM 2838 C C . GLU B 1 73 ? -13.656 -20.016 -19 1 60.22 73 GLU B C 1
ATOM 2840 O O . GLU B 1 73 ? -12.664 -20.734 -19.094 1 60.22 73 GLU B O 1
ATOM 2845 N N . LEU B 1 74 ? -14.844 -20.391 -18.859 1 55.78 74 LEU B N 1
ATOM 2846 C CA . LEU B 1 74 ? -15.133 -21.812 -18.891 1 55.78 74 LEU B CA 1
ATOM 2847 C C . LEU B 1 74 ? -14.75 -22.422 -20.234 1 55.78 74 LEU B C 1
ATOM 2849 O O . LEU B 1 74 ? -14.203 -23.531 -20.281 1 55.78 74 LEU B O 1
ATOM 2853 N N . TYR B 1 75 ? -15.094 -21.719 -21.219 1 56.16 75 TYR B N 1
ATOM 2854 C CA . TYR B 1 75 ? -14.75 -22.203 -22.562 1 56.16 75 TYR B CA 1
ATOM 2855 C C . TYR B 1 75 ? -13.242 -22.25 -22.75 1 56.16 75 TYR B C 1
ATOM 2857 O O . TYR B 1 75 ? -12.719 -23.219 -23.312 1 56.16 75 TYR B O 1
ATOM 2865 N N . GLN B 1 76 ? -12.695 -21.203 -22.328 1 55.62 76 GLN B N 1
ATOM 2866 C CA . GLN B 1 76 ? -11.234 -21.203 -22.391 1 55.62 76 GLN B CA 1
ATOM 2867 C C . GLN B 1 76 ? -10.648 -22.344 -21.578 1 55.62 76 GLN B C 1
ATOM 2869 O O . GLN B 1 76 ? -9.68 -22.984 -22 1 55.62 76 GLN B O 1
ATOM 2874 N N . ASP B 1 77 ? -11.289 -22.469 -20.469 1 52.03 77 ASP B N 1
ATOM 2875 C CA . ASP B 1 77 ? -10.891 -23.594 -19.625 1 52.03 77 ASP B CA 1
ATOM 2876 C C . ASP B 1 77 ? -11.125 -24.922 -20.344 1 52.03 77 ASP B C 1
ATOM 2878 O O . ASP B 1 77 ? -10.305 -25.828 -20.266 1 52.03 77 ASP B O 1
ATOM 2882 N N . LEU B 1 78 ? -12.305 -25.062 -20.922 1 47.88 78 LEU B N 1
ATOM 2883 C CA . LEU B 1 78 ? -12.633 -26.266 -21.672 1 47.88 78 LEU B CA 1
ATOM 2884 C C . LEU B 1 78 ? -11.68 -26.453 -22.844 1 47.88 78 LEU B C 1
ATOM 2886 O O . LEU B 1 78 ? -11.273 -27.578 -23.156 1 47.88 78 LEU B O 1
ATOM 2890 N N . GLU B 1 79 ? -11.602 -25.391 -23.578 1 47.19 79 GLU B N 1
ATOM 2891 C CA . GLU B 1 79 ? -10.641 -25.484 -24.672 1 47.19 79 GLU B CA 1
ATOM 2892 C C . GLU B 1 79 ? -9.25 -25.859 -24.156 1 47.19 79 GLU B C 1
ATOM 2894 O O . GLU B 1 79 ? -8.516 -26.594 -24.828 1 47.19 79 GLU B O 1
ATOM 2899 N N . ASN B 1 80 ? -9.07 -25.141 -23.031 1 44.12 80 ASN B N 1
ATOM 2900 C CA . ASN B 1 80 ? -7.816 -25.5 -22.391 1 44.12 80 ASN B CA 1
ATOM 2901 C C . ASN B 1 80 ? -7.895 -26.891 -21.75 1 44.12 80 ASN B C 1
ATOM 2903 O O . ASN B 1 80 ? -6.867 -27.484 -21.406 1 44.12 80 ASN B O 1
ATOM 2907 N N . TYR B 1 81 ? -9.141 -27.188 -21.312 1 40.81 81 TYR B N 1
ATOM 2908 C CA . TYR B 1 81 ? -9.336 -28.531 -20.797 1 40.81 81 TYR B CA 1
ATOM 2909 C C . TYR B 1 81 ? -9.078 -29.578 -21.875 1 40.81 81 TYR B C 1
ATOM 2911 O O . TYR B 1 81 ? -9.188 -30.781 -21.641 1 40.81 81 TYR B O 1
ATOM 2919 N N . SER B 1 82 ? -9.203 -29.328 -23.062 1 40.69 82 SER B N 1
ATOM 2920 C CA . SER B 1 82 ? -8.797 -30.547 -23.781 1 40.69 82 SER B CA 1
ATOM 2921 C C . SER B 1 82 ? -7.617 -31.219 -23.094 1 40.69 82 SER B C 1
ATOM 2923 O O . SER B 1 82 ? -6.961 -30.625 -22.234 1 40.69 82 SER B O 1
ATOM 2925 N N . GLY B 1 83 ? -6.902 -32.156 -23.688 1 35.78 83 GLY B N 1
ATOM 2926 C CA . GLY B 1 83 ? -6.051 -33.125 -22.984 1 35.78 83 GLY B CA 1
ATOM 2927 C C . GLY B 1 83 ? -5.312 -32.5 -21.812 1 35.78 83 GLY B C 1
ATOM 2928 O O . GLY B 1 83 ? -5.883 -32.312 -20.734 1 35.78 83 GLY B O 1
ATOM 2929 N N . THR B 1 84 ? -3.855 -32.5 -21.734 1 38.69 84 THR B N 1
ATOM 2930 C CA . THR B 1 84 ? -2.723 -32.219 -20.859 1 38.69 84 THR B CA 1
ATOM 2931 C C . THR B 1 84 ? -2.742 -30.781 -20.359 1 38.69 84 THR B C 1
ATOM 2933 O O . THR B 1 84 ? -1.929 -30.391 -19.516 1 38.69 84 THR B O 1
ATOM 2936 N N . LEU B 1 85 ? -3.492 -29.859 -20.844 1 38.56 85 LEU B N 1
ATOM 2937 C CA . LEU B 1 85 ? -3.262 -28.422 -20.75 1 38.56 85 LEU B CA 1
ATOM 2938 C C . LEU B 1 85 ? -3.92 -27.844 -19.5 1 38.56 85 LEU B C 1
ATOM 2940 O O . LEU B 1 85 ? -3.502 -26.797 -19 1 38.56 85 LEU B O 1
ATOM 2944 N N . HIS B 1 86 ? -5.172 -28.188 -19.125 1 45.47 86 HIS B N 1
ATOM 2945 C CA . HIS B 1 86 ? -5.824 -27.719 -17.906 1 45.47 86 HIS B CA 1
ATOM 2946 C C . HIS B 1 86 ? -4.883 -27.781 -16.719 1 45.47 86 HIS B C 1
ATOM 2948 O O . HIS B 1 86 ? -4.973 -26.969 -15.797 1 45.47 86 HIS B O 1
ATOM 2954 N N . LEU B 1 87 ? -4.102 -28.828 -16.797 1 47 87 LEU B N 1
ATOM 2955 C CA . LEU B 1 87 ? -3.146 -29.047 -15.711 1 47 87 LEU B CA 1
ATOM 2956 C C . LEU B 1 87 ? -2.156 -27.891 -15.609 1 47 87 LEU B C 1
ATOM 2958 O O . LEU B 1 87 ? -1.429 -27.781 -14.625 1 47 87 LEU B O 1
ATOM 2962 N N . GLN B 1 88 ? -2.316 -26.938 -16.688 1 58.09 88 GLN B N 1
ATOM 2963 C CA . GLN B 1 88 ? -1.128 -26.094 -16.625 1 58.09 88 GLN B CA 1
ATOM 2964 C C . GLN B 1 88 ? -1.495 -24.656 -16.328 1 58.09 88 GLN B C 1
ATOM 2966 O O . GLN B 1 88 ? -0.619 -23.781 -16.25 1 58.09 88 GLN B O 1
ATOM 2971 N N . ALA B 1 89 ? -2.957 -24.375 -16.078 1 71.75 89 ALA B N 1
ATOM 2972 C CA . ALA B 1 89 ? -3.221 -22.953 -15.836 1 71.75 89 ALA B CA 1
ATOM 2973 C C . ALA B 1 89 ? -2.914 -22.578 -14.391 1 71.75 89 ALA B C 1
ATOM 2975 O O . ALA B 1 89 ? -3.178 -23.359 -13.469 1 71.75 89 ALA B O 1
ATOM 2976 N N . PRO B 1 90 ? -2.465 -21.391 -14.234 1 88 90 PRO B N 1
ATOM 2977 C CA . PRO B 1 90 ? -2.141 -20.969 -12.867 1 88 90 PRO B CA 1
ATOM 2978 C C . PRO B 1 90 ? -3.383 -20.625 -12.047 1 88 90 PRO B C 1
ATOM 2980 O O . PRO B 1 90 ? -4.41 -20.25 -12.609 1 88 90 PRO B O 1
ATOM 2983 N N . LEU B 1 91 ? -3.424 -20.984 -10.867 1 92.56 91 LEU B N 1
ATOM 2984 C CA . LEU B 1 91 ? -4.395 -20.484 -9.898 1 92.56 91 LEU B CA 1
ATOM 2985 C C . LEU B 1 91 ? -4.035 -19.078 -9.438 1 92.56 91 LEU B C 1
ATOM 2987 O O . LEU B 1 91 ? -2.949 -18.859 -8.891 1 92.56 91 LEU B O 1
ATOM 2991 N N . ARG B 1 92 ? -4.922 -18.156 -9.711 1 96.56 92 ARG B N 1
ATOM 2992 C CA . ARG B 1 92 ? -4.648 -16.75 -9.406 1 96.56 92 ARG B CA 1
ATOM 2993 C C . ARG B 1 92 ? -5.234 -16.359 -8.055 1 96.56 92 ARG B C 1
ATOM 2995 O O . ARG B 1 92 ? -6.457 -16.312 -7.891 1 96.56 92 ARG B O 1
ATOM 3002 N N . ILE B 1 93 ? -4.332 -15.953 -7.094 1 98 93 ILE B N 1
ATOM 3003 C CA . ILE B 1 93 ? -4.723 -15.625 -5.73 1 98 93 ILE B CA 1
ATOM 3004 C C . ILE B 1 93 ? -4.512 -14.133 -5.477 1 98 93 ILE B C 1
ATOM 3006 O O . ILE B 1 93 ? -3.449 -13.586 -5.789 1 98 93 ILE B O 1
ATOM 3010 N N . GLY B 1 94 ? -5.523 -13.461 -4.965 1 97.62 94 GLY B N 1
ATOM 3011 C CA . GLY B 1 94 ? -5.406 -12.109 -4.453 1 97.62 94 GLY B CA 1
ATOM 3012 C C . GLY B 1 94 ? -5.48 -12.031 -2.941 1 97.62 94 GLY B C 1
ATOM 3013 O O . GLY B 1 94 ? -6.188 -12.82 -2.307 1 97.62 94 GLY B O 1
ATOM 3014 N N . SER B 1 95 ? -4.719 -11.07 -2.42 1 96 95 SER B N 1
ATOM 3015 C CA . SER B 1 95 ? -4.777 -10.898 -0.972 1 96 95 SER B CA 1
ATOM 3016 C C . SER B 1 95 ? -4.562 -9.438 -0.579 1 96 95 SER B C 1
ATOM 3018 O O . SER B 1 95 ? -3.828 -8.711 -1.251 1 96 95 SER B O 1
ATOM 3020 N N . CYS B 1 96 ? -5.238 -9.102 0.486 1 91.94 96 CYS B N 1
ATOM 3021 C CA . CYS B 1 96 ? -4.871 -7.828 1.092 1 91.94 96 CYS B CA 1
ATOM 3022 C C . CYS B 1 96 ? -3.541 -7.934 1.824 1 91.94 96 CYS B C 1
ATOM 3024 O O . CYS B 1 96 ? -3.047 -9.031 2.066 1 91.94 96 CYS B O 1
ATOM 3026 N N . VAL B 1 97 ? -2.99 -6.852 2.176 1 89.94 97 VAL B N 1
ATOM 3027 C CA . VAL B 1 97 ? -1.637 -6.777 2.713 1 89.94 97 VAL B CA 1
ATOM 3028 C C . VAL B 1 97 ? -1.577 -7.488 4.062 1 89.94 97 VAL B C 1
ATOM 3030 O O . VAL B 1 97 ? -0.653 -8.266 4.324 1 89.94 97 VAL B O 1
ATOM 3033 N N . THR B 1 98 ? -2.516 -7.281 4.879 1 90.31 98 THR B N 1
ATOM 3034 C CA . THR B 1 98 ? -2.5 -7.855 6.219 1 90.31 98 THR B CA 1
ATOM 3035 C C . THR B 1 98 ? -2.412 -9.383 6.152 1 90.31 98 THR B C 1
ATOM 3037 O O . THR B 1 98 ? -1.545 -9.984 6.785 1 90.31 98 THR B O 1
ATOM 3040 N N . LEU B 1 99 ? -3.213 -9.969 5.367 1 92.94 99 LEU B N 1
ATOM 3041 C CA . LEU B 1 99 ? -3.258 -11.422 5.277 1 92.94 99 LEU B CA 1
ATOM 3042 C C . LEU B 1 99 ? -2.037 -11.961 4.535 1 92.94 99 LEU B C 1
ATOM 3044 O O . LEU B 1 99 ? -1.547 -13.047 4.848 1 92.94 99 LEU B O 1
ATOM 3048 N N . ALA B 1 100 ? -1.582 -11.211 3.596 1 94.56 100 ALA B N 1
ATOM 3049 C CA . ALA B 1 100 ? -0.414 -11.625 2.822 1 94.56 100 ALA B CA 1
ATOM 3050 C C . ALA B 1 100 ? 0.854 -11.57 3.67 1 94.56 100 ALA B C 1
ATOM 3052 O O . ALA B 1 100 ? 1.861 -12.195 3.332 1 94.56 100 ALA B O 1
ATOM 3053 N N . SER B 1 101 ? 0.798 -10.82 4.695 1 90.19 101 SER B N 1
ATOM 3054 C CA . SER B 1 101 ? 1.986 -10.625 5.523 1 90.19 101 SER B CA 1
ATOM 3055 C C . SER B 1 101 ? 2.178 -11.789 6.496 1 90.19 101 SER B C 1
ATOM 3057 O O . SER B 1 101 ? 3.309 -12.133 6.84 1 90.19 101 SER B O 1
ATOM 3059 N N . TYR B 1 102 ? 1.111 -12.43 6.922 1 87.12 102 TYR B N 1
ATOM 3060 C CA . TYR B 1 102 ? 1.331 -13.391 8 1 87.12 102 TYR B CA 1
ATOM 3061 C C . TYR B 1 102 ? 0.708 -14.742 7.66 1 87.12 102 TYR B C 1
ATOM 3063 O O . TYR B 1 102 ? 1.099 -15.773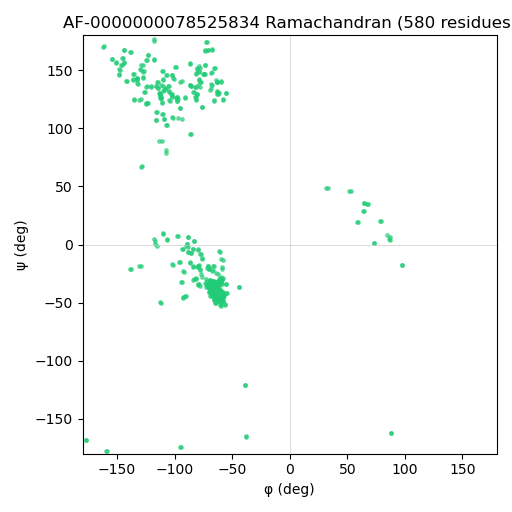 8.219 1 87.12 102 TYR B O 1
ATOM 3071 N N . LEU B 1 103 ? -0.167 -14.758 6.758 1 90.75 103 LEU B N 1
ATOM 3072 C CA . LEU B 1 103 ? -0.899 -16 6.508 1 90.75 103 LEU B CA 1
ATOM 3073 C C . LEU B 1 103 ? -0.541 -16.578 5.141 1 90.75 103 LEU B C 1
ATOM 3075 O O . LEU B 1 103 ? -0.169 -17.75 5.039 1 90.75 103 LEU B O 1
ATOM 3079 N N . LEU B 1 104 ? -0.569 -15.805 4.129 1 94.81 104 LEU B N 1
ATOM 3080 C CA . LEU B 1 104 ? -0.532 -16.25 2.74 1 94.81 104 LEU B CA 1
ATOM 3081 C C . LEU B 1 104 ? 0.78 -16.969 2.434 1 94.81 104 LEU B C 1
ATOM 3083 O O . LEU B 1 104 ? 0.784 -18.016 1.775 1 94.81 104 LEU B O 1
ATOM 3087 N N . PRO B 1 105 ? 1.925 -16.469 2.918 1 94.06 105 PRO B N 1
ATOM 3088 C CA . PRO B 1 105 ? 3.178 -17.141 2.572 1 94.06 105 PRO B CA 1
ATOM 3089 C C . PRO B 1 105 ? 3.213 -18.594 3.029 1 94.06 105 PRO B C 1
ATOM 3091 O O . PRO B 1 105 ? 3.625 -19.484 2.27 1 94.06 105 PRO B O 1
ATOM 3094 N N . LYS B 1 106 ? 2.729 -18.859 4.152 1 92.81 106 LYS B N 1
ATOM 3095 C CA . LYS B 1 106 ? 2.707 -20.219 4.672 1 92.81 106 LYS B CA 1
ATOM 3096 C C . LYS B 1 106 ? 1.722 -21.094 3.898 1 92.81 106 LYS B C 1
ATOM 3098 O O . LYS B 1 106 ? 2.01 -22.266 3.605 1 92.81 106 LYS B O 1
ATOM 3103 N N . VAL B 1 107 ? 0.609 -20.531 3.602 1 94.5 107 VAL B N 1
ATOM 3104 C CA . VAL B 1 107 ? -0.408 -21.25 2.846 1 94.5 107 VAL B CA 1
ATOM 3105 C C . VAL B 1 107 ? 0.136 -21.625 1.466 1 94.5 107 VAL B C 1
ATOM 3107 O O . VAL B 1 107 ? -0.059 -22.75 0.994 1 94.5 107 VAL B O 1
ATOM 3110 N N . VAL B 1 108 ? 0.78 -20.703 0.845 1 95.06 108 VAL B N 1
ATOM 3111 C CA . VAL B 1 108 ? 1.33 -20.906 -0.49 1 95.06 108 VAL B CA 1
ATOM 3112 C C . VAL B 1 108 ? 2.41 -21.984 -0.438 1 95.06 108 VAL B C 1
ATOM 3114 O O . VAL B 1 108 ? 2.473 -22.859 -1.31 1 95.06 108 VAL B O 1
ATOM 3117 N N . SER B 1 109 ? 3.262 -21.906 0.548 1 92.5 109 SER B N 1
ATOM 3118 C CA . SER B 1 109 ? 4.316 -22.891 0.707 1 92.5 109 SER B CA 1
ATOM 3119 C C . SER B 1 109 ? 3.734 -24.297 0.842 1 92.5 109 SER B C 1
ATOM 3121 O O . SER B 1 109 ? 4.188 -25.234 0.176 1 92.5 109 SER B O 1
ATOM 3123 N N . ARG B 1 110 ? 2.748 -24.438 1.632 1 91.25 110 ARG B N 1
ATOM 3124 C CA . ARG B 1 110 ? 2.105 -25.734 1.843 1 91.25 110 ARG B CA 1
ATOM 3125 C C . ARG B 1 110 ? 1.392 -26.203 0.58 1 91.25 110 ARG B C 1
ATOM 3127 O O . ARG B 1 110 ? 1.435 -27.391 0.24 1 91.25 110 ARG B O 1
ATOM 3134 N N . PHE B 1 111 ? 0.727 -25.312 -0.078 1 94.19 111 PHE B N 1
ATOM 3135 C CA . PHE B 1 111 ? 0.005 -25.641 -1.302 1 94.19 111 PHE B CA 1
ATOM 3136 C C . PHE B 1 111 ? 0.958 -26.172 -2.367 1 94.19 111 PHE B C 1
ATOM 3138 O O . PHE B 1 111 ? 0.648 -27.141 -3.059 1 94.19 111 PHE B O 1
ATOM 3145 N N . THR B 1 112 ? 2.066 -25.469 -2.5 1 90.75 112 THR B N 1
ATOM 3146 C CA . THR B 1 112 ? 3.033 -25.844 -3.527 1 90.75 112 THR B CA 1
ATOM 3147 C C . THR B 1 112 ? 3.586 -27.25 -3.266 1 90.75 112 THR B C 1
ATOM 3149 O O . THR B 1 112 ? 3.889 -27.984 -4.203 1 90.75 112 THR B O 1
ATOM 3152 N N . LEU B 1 113 ? 3.701 -27.641 -2.053 1 88.56 113 LEU B N 1
ATOM 3153 C CA . LEU B 1 113 ? 4.172 -28.969 -1.684 1 88.56 113 LEU B CA 1
ATOM 3154 C C . LEU B 1 113 ? 3.131 -30.031 -2.029 1 88.56 113 LEU B C 1
ATOM 3156 O O . LEU B 1 113 ? 3.479 -31.125 -2.48 1 88.56 113 LEU B O 1
ATOM 3160 N N . THR B 1 114 ? 1.86 -29.688 -1.867 1 87.38 114 THR B N 1
ATOM 3161 C CA . THR B 1 114 ? 0.791 -30.672 -2.035 1 87.38 114 THR B CA 1
ATOM 3162 C C . THR B 1 114 ? 0.267 -30.656 -3.469 1 87.38 114 THR B C 1
ATOM 3164 O O . THR B 1 114 ? -0.331 -31.641 -3.926 1 87.38 114 THR B O 1
ATOM 3167 N N . ASN B 1 115 ? 0.464 -29.562 -4.141 1 88.12 115 ASN B N 1
ATOM 3168 C CA . ASN B 1 115 ? 0.032 -29.391 -5.527 1 88.12 115 ASN B CA 1
ATOM 3169 C C . ASN B 1 115 ? 1.169 -28.891 -6.414 1 88.12 115 ASN B C 1
ATOM 3171 O O . ASN B 1 115 ? 1.066 -27.828 -7.02 1 88.12 115 ASN B O 1
ATOM 3175 N N . PRO B 1 116 ? 2.145 -29.688 -6.605 1 86.69 116 PRO B N 1
ATOM 3176 C CA . PRO B 1 116 ? 3.359 -29.25 -7.289 1 86.69 116 PRO B CA 1
ATOM 3177 C C . PRO B 1 116 ? 3.119 -28.906 -8.758 1 86.69 116 PRO B C 1
ATOM 3179 O O . PRO B 1 116 ? 3.895 -28.156 -9.359 1 86.69 116 PRO B O 1
ATOM 3182 N N . ASP B 1 117 ? 2.053 -29.344 -9.344 1 83.12 117 ASP B N 1
ATOM 3183 C CA . ASP B 1 117 ? 1.817 -29.156 -10.773 1 83.12 117 ASP B CA 1
ATOM 3184 C C . ASP B 1 117 ? 1.002 -27.906 -11.039 1 83.12 117 ASP B C 1
ATOM 3186 O O . ASP B 1 117 ? 0.796 -27.516 -12.188 1 83.12 117 ASP B O 1
ATOM 3190 N N . THR B 1 118 ? 0.605 -27.281 -9.977 1 86.69 118 THR B N 1
ATOM 3191 C CA . THR B 1 118 ? -0.209 -26.094 -10.133 1 86.69 118 THR B CA 1
ATOM 3192 C C . THR B 1 118 ? 0.619 -24.828 -9.867 1 86.69 118 THR B C 1
ATOM 3194 O O . THR B 1 118 ? 1.225 -24.703 -8.805 1 86.69 118 THR B O 1
ATOM 3197 N N . GLN B 1 119 ? 0.633 -23.984 -10.828 1 88.75 119 GLN B N 1
ATOM 3198 C CA . GLN B 1 119 ? 1.3 -22.703 -10.648 1 88.75 119 GLN B CA 1
ATOM 3199 C C . GLN B 1 119 ? 0.382 -21.703 -9.953 1 88.75 119 GLN B C 1
ATOM 3201 O O . GLN B 1 119 ? -0.786 -21.562 -10.32 1 88.75 119 GLN B O 1
ATOM 3206 N N . LEU B 1 120 ? 0.913 -21.062 -8.922 1 93.5 120 LEU B N 1
ATOM 3207 C CA . LEU B 1 120 ? 0.182 -20.016 -8.227 1 93.5 120 LEU B CA 1
ATOM 3208 C C . LEU B 1 120 ? 0.682 -18.625 -8.648 1 93.5 120 LEU B C 1
ATOM 3210 O O . LEU B 1 120 ? 1.892 -18.391 -8.711 1 93.5 120 LEU B O 1
ATOM 3214 N N . LYS B 1 121 ? -0.2 -17.812 -8.992 1 95.5 121 LYS B N 1
ATOM 3215 C CA . LYS B 1 121 ? 0.103 -16.391 -9.203 1 95.5 121 LYS B CA 1
ATOM 3216 C C . LYS B 1 121 ? -0.58 -15.523 -8.148 1 95.5 121 LYS B C 1
ATOM 3218 O O . LYS B 1 121 ? -1.8 -15.586 -7.98 1 95.5 121 LYS B O 1
ATOM 3223 N N . VAL B 1 122 ? 0.238 -14.727 -7.508 1 97.44 122 VAL B N 1
ATOM 3224 C CA . VAL B 1 122 ? -0.288 -13.992 -6.359 1 97.44 122 VAL B CA 1
ATOM 3225 C C . VAL B 1 122 ? -0.243 -12.492 -6.637 1 97.44 122 VAL B C 1
ATOM 3227 O O . VAL B 1 122 ? 0.739 -11.984 -7.184 1 97.44 122 VAL B O 1
ATOM 3230 N N . THR B 1 123 ? -1.31 -11.852 -6.281 1 96.56 123 THR B N 1
ATOM 3231 C CA . THR B 1 123 ? -1.411 -10.398 -6.305 1 96.56 123 THR B CA 1
ATOM 3232 C C . THR B 1 123 ? -1.79 -9.859 -4.93 1 96.56 123 THR B C 1
ATOM 3234 O O . THR B 1 123 ? -2.834 -10.219 -4.383 1 96.56 123 THR B O 1
ATOM 3237 N N . VAL B 1 124 ? -0.937 -9 -4.414 1 94.44 124 VAL B N 1
ATOM 3238 C CA . VAL B 1 124 ? -1.211 -8.383 -3.121 1 94.44 124 VAL B CA 1
ATOM 3239 C C . VAL B 1 124 ? -1.517 -6.898 -3.311 1 94.44 124 VAL B C 1
ATOM 3241 O O . VAL B 1 124 ? -0.687 -6.145 -3.828 1 94.44 124 VAL B O 1
ATOM 3244 N N . ASN B 1 125 ? -2.639 -6.496 -2.873 1 90.69 125 ASN B N 1
ATOM 3245 C CA . ASN B 1 125 ? -3.135 -5.129 -3.008 1 90.69 125 ASN B CA 1
ATOM 3246 C C . ASN B 1 125 ? -4.223 -4.824 -1.982 1 90.69 125 ASN B C 1
ATOM 3248 O O . ASN B 1 125 ? -4.477 -5.625 -1.083 1 90.69 125 ASN B O 1
ATOM 3252 N N . ASN B 1 126 ? -4.777 -3.682 -2.012 1 85 126 ASN B N 1
ATOM 3253 C CA . ASN B 1 126 ? -5.863 -3.361 -1.094 1 85 126 ASN B CA 1
ATOM 3254 C C . ASN B 1 126 ? -7.141 -4.117 -1.451 1 85 126 ASN B C 1
ATOM 3256 O O . ASN B 1 126 ? -7.254 -4.668 -2.547 1 85 126 ASN B O 1
ATOM 3260 N N . SER B 1 127 ? -8.07 -4.078 -0.52 1 87.06 127 SER B N 1
ATOM 3261 C CA . SER B 1 127 ? -9.281 -4.875 -0.645 1 87.06 127 SER B CA 1
ATOM 3262 C C . SER B 1 127 ? -10.109 -4.445 -1.855 1 87.06 127 SER B C 1
ATOM 3264 O O . SER B 1 127 ? -10.703 -5.281 -2.537 1 87.06 127 SER B O 1
ATOM 3266 N N . LEU B 1 128 ? -10.156 -3.166 -2.082 1 84.19 128 LEU B N 1
ATOM 3267 C CA . LEU B 1 128 ? -10.938 -2.643 -3.197 1 84.19 128 LEU B CA 1
ATOM 3268 C C . LEU B 1 128 ? -10.406 -3.168 -4.527 1 84.19 128 LEU B C 1
ATOM 3270 O O . LEU B 1 128 ? -11.18 -3.584 -5.391 1 84.19 128 LEU B O 1
ATOM 3274 N N . GLU B 1 129 ? -9.117 -3.135 -4.688 1 86.62 129 GLU B N 1
ATOM 3275 C CA . GLU B 1 129 ? -8.492 -3.613 -5.918 1 86.62 129 GLU B CA 1
ATOM 3276 C C . GLU B 1 129 ? -8.68 -5.117 -6.078 1 86.62 129 GLU B C 1
ATOM 3278 O O . GLU B 1 129 ? -8.938 -5.602 -7.18 1 86.62 129 GLU B O 1
ATOM 3283 N N . ILE B 1 130 ? -8.516 -5.852 -5.062 1 92.44 130 ILE B N 1
ATOM 3284 C CA . ILE B 1 130 ? -8.656 -7.301 -5.109 1 92.44 130 ILE B CA 1
ATOM 3285 C C . ILE B 1 130 ? -10.094 -7.664 -5.473 1 92.44 130 ILE B C 1
ATOM 3287 O O . ILE B 1 130 ? -10.328 -8.547 -6.305 1 92.44 130 ILE B O 1
ATOM 3291 N N . THR B 1 131 ? -11.031 -6.949 -4.891 1 92.5 131 THR B N 1
ATOM 3292 C CA . THR B 1 131 ? -12.438 -7.195 -5.191 1 92.5 131 THR B CA 1
ATOM 3293 C C . THR B 1 131 ? -12.734 -6.914 -6.66 1 92.5 131 THR B C 1
ATOM 3295 O O . THR B 1 131 ? -13.43 -7.691 -7.32 1 92.5 131 THR B O 1
ATOM 3298 N N . SER B 1 132 ? -12.227 -5.848 -7.078 1 91.38 132 SER B N 1
ATOM 3299 C CA . SER B 1 132 ? -12.414 -5.473 -8.477 1 91.38 132 SER B CA 1
ATOM 3300 C C . SER B 1 132 ? -11.875 -6.547 -9.414 1 91.38 132 SER B C 1
ATOM 3302 O O . SER B 1 132 ? -12.523 -6.898 -10.398 1 91.38 132 SER B O 1
ATOM 3304 N N . LYS B 1 133 ? -10.75 -7.086 -9.141 1 92.75 133 LYS B N 1
ATOM 3305 C CA . LYS B 1 133 ? -10.117 -8.102 -9.977 1 92.75 133 LYS B CA 1
ATOM 3306 C C . LYS B 1 133 ? -10.898 -9.414 -9.922 1 92.75 133 LYS B C 1
ATOM 3308 O O . LYS B 1 133 ? -10.953 -10.148 -10.914 1 92.75 133 LYS B O 1
ATOM 3313 N N . LEU B 1 134 ? -11.484 -9.695 -8.828 1 93.56 134 LEU B N 1
ATOM 3314 C CA . LEU B 1 134 ? -12.336 -10.875 -8.711 1 93.56 134 LEU B CA 1
ATOM 3315 C C . LEU B 1 134 ? -13.57 -10.742 -9.594 1 93.56 134 LEU B C 1
ATOM 3317 O O . LEU B 1 134 ? -13.945 -11.688 -10.289 1 93.56 134 LEU B O 1
ATOM 3321 N N . LEU B 1 135 ? -14.094 -9.539 -9.547 1 88.5 135 LEU B N 1
ATOM 3322 C CA . LEU B 1 135 ? -15.312 -9.289 -10.32 1 88.5 135 LEU B CA 1
ATOM 3323 C C . LEU B 1 135 ? -15.031 -9.367 -11.812 1 88.5 135 LEU B C 1
ATOM 3325 O O . LEU B 1 135 ? -15.891 -9.789 -12.586 1 88.5 135 LEU B O 1
ATOM 3329 N N . LYS B 1 136 ? -13.828 -9 -12.164 1 84.69 136 LYS B N 1
ATOM 3330 C CA . LYS B 1 136 ? -13.414 -9.023 -13.562 1 84.69 136 LYS B CA 1
ATOM 3331 C C . LYS B 1 136 ? -12.82 -10.375 -13.945 1 84.69 136 LYS B C 1
ATOM 3333 O O . LYS B 1 136 ? -12.312 -10.547 -15.055 1 84.69 136 LYS B O 1
ATOM 3338 N N . ASN B 1 137 ? -12.781 -11.289 -13.016 1 85.5 137 ASN B N 1
ATOM 3339 C CA . ASN B 1 137 ? -12.25 -12.633 -13.195 1 85.5 137 ASN B CA 1
ATOM 3340 C C . ASN B 1 137 ? -10.758 -12.609 -13.516 1 85.5 137 ASN B C 1
ATOM 3342 O O . ASN B 1 137 ? -10.266 -13.445 -14.266 1 85.5 137 ASN B O 1
ATOM 3346 N N . GLU B 1 138 ? -10.125 -11.625 -13.039 1 91.25 138 GLU B N 1
ATOM 3347 C CA . GLU B 1 138 ? -8.672 -11.539 -13.156 1 91.25 138 GLU B CA 1
ATOM 3348 C C . GLU B 1 138 ? -7.98 -12.273 -12.016 1 91.25 138 GLU B C 1
ATOM 3350 O O . GLU B 1 138 ? -6.777 -12.523 -12.07 1 91.25 138 GLU B O 1
ATOM 3355 N N . LEU B 1 139 ? -8.766 -12.562 -11.023 1 95.31 139 LEU B N 1
ATOM 3356 C CA . LEU B 1 139 ? -8.367 -13.398 -9.891 1 95.31 139 LEU B CA 1
ATOM 3357 C C . LEU B 1 139 ? -9.367 -14.523 -9.672 1 95.31 139 LEU B C 1
ATOM 3359 O O . LEU B 1 139 ? -10.547 -14.383 -9.984 1 95.31 139 LEU B O 1
ATOM 3363 N N . ASP B 1 140 ? -8.859 -15.633 -9.195 1 93.94 140 ASP B N 1
ATOM 3364 C CA . ASP B 1 140 ? -9.727 -16.781 -8.922 1 93.94 140 ASP B CA 1
ATOM 3365 C C . ASP B 1 140 ? -10.211 -16.766 -7.477 1 93.94 140 ASP B C 1
ATOM 3367 O O . ASP B 1 140 ? -11.391 -17.031 -7.211 1 93.94 140 ASP B O 1
ATOM 3371 N N . ILE B 1 141 ? -9.328 -16.531 -6.57 1 96.94 141 ILE B N 1
ATOM 3372 C CA . ILE B 1 141 ? -9.617 -16.531 -5.141 1 96.94 141 ILE B CA 1
ATOM 3373 C C . ILE B 1 141 ? -9.031 -15.273 -4.5 1 96.94 141 ILE B C 1
ATOM 3375 O O . ILE B 1 141 ? -7.93 -14.844 -4.855 1 96.94 141 ILE B O 1
ATOM 3379 N N . GLY B 1 142 ? -9.797 -14.656 -3.592 1 97.56 142 GLY B N 1
ATOM 3380 C CA . GLY B 1 142 ? -9.312 -13.523 -2.818 1 97.56 142 GLY B CA 1
ATOM 3381 C C . GLY B 1 142 ? -9.336 -13.773 -1.321 1 97.56 142 GLY B C 1
ATOM 3382 O O . GLY B 1 142 ? -10.258 -14.406 -0.803 1 97.56 142 GLY B O 1
ATOM 3383 N N . LEU B 1 143 ? -8.266 -13.375 -0.683 1 96.56 143 LEU B N 1
ATOM 3384 C CA . LEU B 1 143 ? -8.234 -13.281 0.772 1 96.56 143 LEU B CA 1
ATOM 3385 C C . LEU B 1 143 ? -8.383 -11.828 1.224 1 96.56 143 LEU B C 1
ATOM 3387 O O . LEU B 1 143 ? -7.434 -11.047 1.139 1 96.56 143 LEU B O 1
ATOM 3391 N N . ILE B 1 144 ? -9.523 -11.555 1.794 1 94 144 ILE B N 1
ATOM 3392 C CA . ILE B 1 144 ? -9.891 -10.156 2.006 1 94 144 ILE B CA 1
ATOM 3393 C C . ILE B 1 144 ? -10.391 -9.969 3.434 1 94 144 ILE B C 1
ATOM 3395 O O . ILE B 1 144 ? -11.031 -10.859 3.998 1 94 144 ILE B O 1
ATOM 3399 N N . GLU B 1 145 ? -10.047 -8.875 3.928 1 91.88 145 GLU B N 1
ATOM 3400 C CA . GLU B 1 145 ? -10.531 -8.523 5.258 1 91.88 145 GLU B CA 1
ATOM 3401 C C . GLU B 1 145 ? -11.719 -7.574 5.184 1 91.88 145 GLU B C 1
ATOM 3403 O O . GLU B 1 145 ? -11.859 -6.82 4.215 1 91.88 145 GLU B O 1
ATOM 3408 N N . GLY B 1 146 ? -12.547 -7.629 6.199 1 86.62 146 GLY B N 1
ATOM 3409 C CA . GLY B 1 146 ? -13.625 -6.672 6.359 1 86.62 146 GLY B CA 1
ATOM 3410 C C . GLY B 1 146 ? -14.906 -7.086 5.648 1 86.62 146 GLY B C 1
ATOM 3411 O O . GLY B 1 146 ? -15.102 -8.266 5.359 1 86.62 146 GLY B O 1
ATOM 3412 N N . VAL B 1 147 ? -15.766 -6.035 5.469 1 79.94 147 VAL B N 1
ATOM 3413 C CA . VAL B 1 147 ? -17.078 -6.273 4.879 1 79.94 147 VAL B CA 1
ATOM 3414 C C . VAL B 1 147 ? -17 -6.105 3.361 1 79.94 147 VAL B C 1
ATOM 3416 O O . VAL B 1 147 ? -16.484 -5.102 2.867 1 79.94 147 VAL B O 1
ATOM 3419 N N . ILE B 1 148 ? -17.453 -7.156 2.713 1 82.19 148 ILE B N 1
ATOM 3420 C CA . ILE B 1 148 ? -17.5 -7.152 1.254 1 82.19 148 ILE B CA 1
ATOM 3421 C C . ILE B 1 148 ? -18.938 -7.105 0.773 1 82.19 148 ILE B C 1
ATOM 3423 O O . ILE B 1 148 ? -19.719 -8.039 1.013 1 82.19 148 ILE B O 1
ATOM 3427 N N . GLY B 1 149 ? -19.297 -6.031 0.18 1 79.88 149 GLY B N 1
ATOM 3428 C CA . GLY B 1 149 ? -20.703 -5.805 -0.093 1 79.88 149 GLY B CA 1
ATOM 3429 C C . GLY B 1 149 ? -21.156 -6.375 -1.425 1 79.88 149 GLY B C 1
ATOM 3430 O O . GLY B 1 149 ? -22.359 -6.43 -1.71 1 79.88 149 GLY B O 1
ATOM 3431 N N . ASP B 1 150 ? -20.359 -6.863 -2.219 1 85.19 150 ASP B N 1
ATOM 3432 C CA . ASP B 1 150 ? -20.766 -7.242 -3.57 1 85.19 150 ASP B CA 1
ATOM 3433 C C . ASP B 1 150 ? -21.469 -8.602 -3.576 1 85.19 150 ASP B C 1
ATOM 3435 O O . ASP B 1 150 ? -20.906 -9.594 -3.105 1 85.19 150 ASP B O 1
ATOM 3439 N N . GLU B 1 151 ? -22.625 -8.664 -4.199 1 86.38 151 GLU B N 1
ATOM 3440 C CA . GLU B 1 151 ? -23.469 -9.859 -4.168 1 86.38 151 GLU B CA 1
ATOM 3441 C C . GLU B 1 151 ? -22.984 -10.906 -5.16 1 86.38 151 GLU B C 1
ATOM 3443 O O . GLU B 1 151 ? -23.359 -12.078 -5.07 1 86.38 151 GLU B O 1
ATOM 3448 N N . GLN B 1 152 ? -22.266 -10.539 -6.055 1 90.06 152 GLN B N 1
ATOM 3449 C CA . GLN B 1 152 ? -21.75 -11.477 -7.043 1 90.06 152 GLN B CA 1
ATOM 3450 C C . GLN B 1 152 ? -20.594 -12.305 -6.473 1 90.06 152 GLN B C 1
ATOM 3452 O O . GLN B 1 152 ? -20.172 -13.289 -7.078 1 90.06 152 GLN B O 1
ATOM 3457 N N . LEU B 1 153 ? -20.188 -11.93 -5.332 1 94.69 153 LEU B N 1
ATOM 3458 C CA . LEU B 1 153 ? -19.062 -12.609 -4.711 1 94.69 153 LEU B CA 1
ATOM 3459 C C . LEU B 1 153 ? -19.516 -13.477 -3.541 1 94.69 153 LEU B C 1
ATOM 3461 O O . LEU B 1 153 ? -20.406 -13.07 -2.775 1 94.69 153 LEU B O 1
ATOM 3465 N N . GLU B 1 154 ? -19.016 -14.695 -3.508 1 92.5 154 GLU B N 1
ATOM 3466 C CA . GLU B 1 154 ? -19.141 -15.539 -2.326 1 92.5 154 GLU B CA 1
ATOM 3467 C C . GLU B 1 154 ? -18.078 -15.195 -1.281 1 92.5 154 GLU B C 1
ATOM 3469 O O . GLU B 1 154 ? -16.922 -14.953 -1.622 1 92.5 154 GLU B O 1
ATOM 3474 N N . LYS B 1 155 ? -18.5 -15.117 -0.079 1 94.94 155 LYS B N 1
ATOM 3475 C CA . LYS B 1 155 ? -17.609 -14.797 1.041 1 94.94 155 LYS B CA 1
ATOM 3476 C C . LYS B 1 155 ? -17.688 -15.867 2.127 1 94.94 155 LYS B C 1
ATOM 3478 O O . LYS B 1 155 ? -18.766 -16.109 2.682 1 94.94 155 LYS B O 1
ATOM 3483 N N . ILE B 1 156 ? -16.578 -16.484 2.455 1 93.69 156 ILE B N 1
ATOM 3484 C CA . ILE B 1 156 ? -16.516 -17.5 3.506 1 93.69 156 ILE B CA 1
ATOM 3485 C C . ILE B 1 156 ? -15.609 -17 4.637 1 93.69 156 ILE B C 1
ATOM 3487 O O . ILE B 1 156 ? -14.391 -16.922 4.469 1 93.69 156 ILE B O 1
ATOM 3491 N N . PRO B 1 157 ? -16.234 -16.625 5.77 1 92.94 157 PRO B N 1
ATOM 3492 C CA . PRO B 1 157 ? -15.391 -16.234 6.902 1 92.94 157 PRO B CA 1
ATOM 3493 C C . PRO B 1 157 ? -14.523 -17.375 7.414 1 92.94 157 PRO B C 1
ATOM 3495 O O . PRO B 1 157 ? -14.977 -18.531 7.461 1 92.94 157 PRO B O 1
ATOM 3498 N N . PHE B 1 158 ? -13.242 -17.094 7.785 1 92.56 158 PHE B N 1
ATOM 3499 C CA . PHE B 1 158 ? -12.422 -18.203 8.242 1 92.56 158 PHE B CA 1
ATOM 3500 C C . PHE B 1 158 ? -11.594 -17.797 9.461 1 92.56 158 PHE B C 1
ATOM 3502 O O . PHE B 1 158 ? -11.094 -18.656 10.188 1 92.56 158 PHE B O 1
ATOM 3509 N N . SER B 1 159 ? -11.367 -16.484 9.688 1 90.5 159 SER B N 1
ATOM 3510 C CA . SER B 1 159 ? -10.617 -16.016 10.852 1 90.5 159 SER B CA 1
ATOM 3511 C C . SER B 1 159 ? -10.875 -14.539 11.117 1 90.5 159 SER B C 1
ATOM 3513 O O . SER B 1 159 ? -11.594 -13.883 10.367 1 90.5 159 SER B O 1
ATOM 3515 N N . SER B 1 160 ? -10.43 -14.055 12.242 1 90.81 160 SER B N 1
ATOM 3516 C CA . SER B 1 160 ? -10.469 -12.633 12.594 1 90.81 160 SER B CA 1
ATOM 3517 C C . SER B 1 160 ? -9.234 -12.227 13.383 1 90.81 160 SER B C 1
ATOM 3519 O O . SER B 1 160 ? -8.492 -13.078 13.867 1 90.81 160 SER B O 1
ATOM 3521 N N . TYR B 1 161 ? -8.977 -11.016 13.297 1 90.44 161 TYR B N 1
ATOM 3522 C CA . TYR B 1 161 ? -7.891 -10.492 14.117 1 90.44 161 TYR B CA 1
ATOM 3523 C C . TYR B 1 161 ? -8.297 -9.18 14.781 1 90.44 161 TYR B C 1
ATOM 3525 O O . TYR B 1 161 ? -9.086 -8.414 14.227 1 90.44 161 TYR B O 1
ATOM 3533 N N . PRO B 1 162 ? -7.762 -9 15.961 1 92.94 162 PRO B N 1
ATOM 3534 C CA . PRO B 1 162 ? -8.078 -7.746 16.656 1 92.94 162 PRO B CA 1
ATOM 3535 C C . PRO B 1 162 ? -7.285 -6.555 16.125 1 92.94 162 PRO B C 1
ATOM 3537 O O . PRO B 1 162 ? -6.211 -6.734 15.547 1 92.94 162 PRO B O 1
ATOM 3540 N N . ILE B 1 163 ? -7.875 -5.43 16.266 1 93.81 163 ILE B N 1
ATOM 3541 C CA . ILE B 1 163 ? -7.199 -4.16 16.016 1 93.81 163 ILE B CA 1
ATOM 3542 C C . ILE B 1 163 ? -6.617 -3.615 17.312 1 93.81 163 ILE B C 1
ATOM 3544 O O . ILE B 1 163 ? -7.238 -3.729 18.375 1 93.81 163 ILE B O 1
ATOM 3548 N N . ALA B 1 164 ? -5.449 -3.055 17.234 1 95.75 164 ALA B N 1
ATOM 3549 C CA . ALA B 1 164 ? -4.766 -2.531 18.422 1 95.75 164 ALA B CA 1
ATOM 3550 C C . ALA B 1 164 ? -4.617 -1.015 18.328 1 95.75 164 ALA B C 1
ATOM 3552 O O . ALA B 1 164 ? -4.371 -0.463 17.266 1 95.75 164 ALA B O 1
ATOM 3553 N N . VAL B 1 165 ? -4.812 -0.425 19.422 1 97.31 165 VAL B N 1
ATOM 3554 C CA . VAL B 1 165 ? -4.453 0.975 19.625 1 97.31 165 VAL B CA 1
ATOM 3555 C C . VAL B 1 165 ? -3.104 1.064 20.328 1 97.31 165 VAL B C 1
ATOM 3557 O O . VAL B 1 165 ? -2.926 0.509 21.406 1 97.31 165 VAL B O 1
ATOM 3560 N N . ILE B 1 166 ? -2.16 1.791 19.656 1 98.25 166 ILE B N 1
ATOM 3561 C CA . ILE B 1 166 ? -0.795 1.728 20.156 1 98.25 166 ILE B CA 1
ATOM 3562 C C . ILE B 1 166 ? -0.24 3.141 20.328 1 98.25 166 ILE B C 1
ATOM 3564 O O . ILE B 1 166 ? -0.641 4.059 19.609 1 98.25 166 ILE B O 1
ATOM 3568 N N . CYS B 1 167 ? 0.652 3.258 21.297 1 98.25 167 CYS B N 1
ATOM 3569 C CA . CYS B 1 167 ? 1.361 4.512 21.531 1 98.25 167 CYS B CA 1
ATOM 3570 C C . CYS B 1 167 ? 2.797 4.25 21.969 1 98.25 167 CYS B C 1
ATOM 3572 O O . CYS B 1 167 ? 3.188 3.102 22.188 1 98.25 167 CYS B O 1
ATOM 3574 N N . ALA B 1 168 ? 3.586 5.316 21.953 1 97.94 168 ALA B N 1
ATOM 3575 C CA . ALA B 1 168 ? 4.941 5.203 22.484 1 97.94 168 ALA B CA 1
ATOM 3576 C C . ALA B 1 168 ? 4.926 4.926 23.984 1 97.94 168 ALA B C 1
ATOM 3578 O O . ALA B 1 168 ? 4.004 5.352 24.688 1 97.94 168 ALA B O 1
ATOM 3579 N N . PRO B 1 169 ? 5.941 4.27 24.484 1 97.12 169 PRO B N 1
ATOM 3580 C CA . PRO B 1 169 ? 5.977 3.926 25.906 1 97.12 169 PRO B CA 1
ATOM 3581 C C . PRO B 1 169 ? 5.957 5.156 26.812 1 97.12 169 PRO B C 1
ATOM 3583 O O . PRO B 1 169 ? 5.484 5.086 27.953 1 97.12 169 PRO B O 1
ATOM 3586 N N . GLY B 1 170 ? 6.465 6.238 26.375 1 95 170 GLY B N 1
ATOM 3587 C CA . GLY B 1 170 ? 6.508 7.453 27.172 1 95 170 GLY B CA 1
ATOM 3588 C C . GLY B 1 170 ? 5.223 8.258 27.094 1 95 170 GLY B C 1
ATOM 3589 O O . GLY B 1 170 ? 5.086 9.281 27.781 1 95 170 GLY B O 1
ATOM 3590 N N . HIS B 1 171 ? 4.316 7.848 26.312 1 96 171 HIS B N 1
ATOM 3591 C CA . HIS B 1 171 ? 3.047 8.555 26.172 1 96 171 HIS B CA 1
ATOM 3592 C C . HIS B 1 171 ? 2.225 8.469 27.469 1 96 171 HIS B C 1
ATOM 3594 O O . HIS B 1 171 ? 2.217 7.434 28.125 1 96 171 HIS B O 1
ATOM 3600 N N . PRO B 1 172 ? 1.45 9.438 27.781 1 95.44 172 PRO B N 1
ATOM 3601 C CA . PRO B 1 172 ? 0.643 9.438 29.016 1 95.44 172 PRO B CA 1
ATOM 3602 C C . PRO B 1 172 ? -0.335 8.266 29.062 1 95.44 172 PRO B C 1
ATOM 3604 O O . PRO B 1 172 ? -0.573 7.711 30.141 1 95.44 172 PRO B O 1
ATOM 3607 N N . PHE B 1 173 ? -0.814 7.887 28 1 96.44 173 PHE B N 1
ATOM 3608 C CA . PHE B 1 173 ? -1.813 6.824 27.984 1 96.44 173 PHE B CA 1
ATOM 3609 C C . PHE B 1 173 ? -1.163 5.465 28.188 1 96.44 173 PHE B C 1
ATOM 3611 O O . PHE B 1 173 ? -1.856 4.461 28.391 1 96.44 173 PHE B O 1
ATOM 3618 N N . ALA B 1 174 ? 0.122 5.391 28.094 1 95.56 174 ALA B N 1
ATOM 3619 C CA . ALA B 1 174 ? 0.828 4.129 28.297 1 95.56 174 ALA B CA 1
ATOM 3620 C C . ALA B 1 174 ? 0.782 3.707 29.766 1 95.56 174 ALA B C 1
ATOM 3622 O O . ALA B 1 174 ? 1.002 2.537 30.094 1 95.56 174 ALA B O 1
ATOM 3623 N N . ASP B 1 175 ? 0.522 4.68 30.609 1 93.31 175 ASP B N 1
ATOM 3624 C CA . ASP B 1 175 ? 0.417 4.402 32.031 1 93.31 175 ASP B CA 1
ATOM 3625 C C . ASP B 1 175 ? -0.83 3.576 32.344 1 93.31 175 ASP B C 1
ATOM 3627 O O . ASP B 1 175 ? -1.935 3.932 31.922 1 93.31 175 ASP B O 1
ATOM 3631 N N . ARG B 1 176 ? -0.615 2.562 33.125 1 86.62 176 ARG B N 1
ATOM 3632 C CA . ARG B 1 176 ? -1.707 1.659 33.5 1 86.62 176 ARG B CA 1
ATOM 3633 C C . ARG B 1 176 ? -2.824 2.402 34.219 1 86.62 176 ARG B C 1
ATOM 3635 O O . ARG B 1 176 ? -4 2.07 34.062 1 86.62 176 ARG B O 1
ATOM 3642 N N . LEU B 1 177 ? -2.492 3.336 34.906 1 87.19 177 LEU B N 1
ATOM 3643 C CA . LEU B 1 177 ? -3.465 4.09 35.688 1 87.19 177 LEU B CA 1
ATOM 3644 C C . LEU B 1 177 ? -4.359 4.926 34.781 1 87.19 177 LEU B C 1
ATOM 3646 O O . LEU B 1 177 ? -5.457 5.328 35.188 1 87.19 177 LEU B O 1
ATOM 3650 N N . ALA B 1 178 ? -3.92 5.105 33.656 1 87.88 178 ALA B N 1
ATOM 3651 C CA . ALA B 1 178 ? -4.668 5.918 32.719 1 87.88 178 ALA B CA 1
ATOM 3652 C C . ALA B 1 178 ? -5.641 5.062 31.906 1 87.88 178 ALA B C 1
ATOM 3654 O O . ALA B 1 178 ? -6.469 5.59 31.172 1 87.88 178 ALA B O 1
ATOM 3655 N N . GLN B 1 179 ? -5.613 3.818 32.156 1 89.5 179 GLN B N 1
ATOM 3656 C CA . GLN B 1 179 ? -6.371 2.918 31.297 1 89.5 179 GLN B CA 1
ATOM 3657 C C . GLN B 1 179 ? -7.566 2.326 32.031 1 89.5 179 GLN B C 1
ATOM 3659 O O . GLN B 1 179 ? -7.523 2.145 33.25 1 89.5 179 GLN B O 1
ATOM 3664 N N . PRO B 1 180 ? -8.648 2.035 31.328 1 94.75 180 PRO B N 1
ATOM 3665 C CA . PRO B 1 180 ? -8.906 2.223 29.891 1 94.75 180 PRO B CA 1
ATOM 3666 C C . PRO B 1 180 ? -9.18 3.68 29.531 1 94.75 180 PRO B C 1
ATOM 3668 O O . PRO B 1 180 ? -9.812 4.406 30.312 1 94.75 180 PRO B O 1
ATOM 3671 N N . VAL B 1 181 ? -8.75 4.043 28.344 1 95.75 181 VAL B N 1
ATOM 3672 C CA . VAL B 1 181 ? -8.891 5.414 27.859 1 95.75 181 VAL B CA 1
ATOM 3673 C C . VAL B 1 181 ? -10.258 5.59 27.203 1 95.75 181 VAL B C 1
ATOM 3675 O O . VAL B 1 181 ? -10.703 4.727 26.453 1 95.75 181 VAL B O 1
ATOM 3678 N N . ALA B 1 182 ? -10.898 6.695 27.484 1 94.56 182 ALA B N 1
ATOM 3679 C CA . ALA B 1 182 ? -12.164 7.012 26.828 1 94.56 182 ALA B CA 1
ATOM 3680 C C . ALA B 1 182 ? -11.93 7.441 25.391 1 94.56 182 ALA B C 1
ATOM 3682 O O . ALA B 1 182 ? -10.945 8.117 25.078 1 94.56 182 ALA B O 1
ATOM 3683 N N . LEU B 1 183 ? -12.906 7.09 24.562 1 94.25 183 LEU B N 1
ATOM 3684 C CA . LEU B 1 183 ? -12.797 7.355 23.125 1 94.25 183 LEU B CA 1
ATOM 3685 C C . LEU B 1 183 ? -12.68 8.852 22.859 1 94.25 183 LEU B C 1
ATOM 3687 O O . LEU B 1 183 ? -11.945 9.273 21.953 1 94.25 183 LEU B O 1
ATOM 3691 N N . ASP B 1 184 ? -13.438 9.602 23.578 1 93.62 184 ASP B N 1
ATOM 3692 C CA . ASP B 1 184 ? -13.422 11.055 23.391 1 93.62 184 ASP B CA 1
ATOM 3693 C C . ASP B 1 184 ? -12.062 11.641 23.734 1 93.62 184 ASP B C 1
ATOM 3695 O O . ASP B 1 184 ? -11.625 12.617 23.125 1 93.62 184 ASP B O 1
ATOM 3699 N N . ARG B 1 185 ? -11.414 11.055 24.734 1 94.81 185 ARG B N 1
ATOM 3700 C CA . ARG B 1 185 ? -10.07 11.477 25.094 1 94.81 185 ARG B CA 1
ATOM 3701 C C . ARG B 1 185 ? -9.055 11.016 24.047 1 94.81 185 ARG B C 1
ATOM 3703 O O . ARG B 1 185 ? -8.086 11.727 23.766 1 94.81 185 ARG B O 1
ATOM 3710 N N . LEU B 1 186 ? -9.281 9.867 23.516 1 95.81 186 LEU B N 1
ATOM 3711 C CA . LEU B 1 186 ? -8.391 9.297 22.516 1 95.81 186 LEU B CA 1
ATOM 3712 C C . LEU B 1 186 ? -8.305 10.195 21.281 1 95.81 186 LEU B C 1
ATOM 3714 O O . LEU B 1 186 ? -7.211 10.445 20.766 1 95.81 186 LEU B O 1
ATOM 3718 N N . ILE B 1 187 ? -9.43 10.703 20.828 1 95.25 187 ILE B N 1
ATOM 3719 C CA . ILE B 1 187 ? -9.477 11.398 19.547 1 95.25 187 ILE B CA 1
ATOM 3720 C C . ILE B 1 187 ? -8.953 12.82 19.703 1 95.25 187 ILE B C 1
ATOM 3722 O O . ILE B 1 187 ? -8.812 13.555 18.734 1 95.25 187 ILE B O 1
ATOM 3726 N N . GLU B 1 188 ? -8.664 13.195 20.922 1 95.31 188 GLU B N 1
ATOM 3727 C CA . GLU B 1 188 ? -8.031 14.492 21.188 1 95.31 188 GLU B CA 1
ATOM 3728 C C . GLU B 1 188 ? -6.527 14.43 20.906 1 95.31 188 GLU B C 1
ATOM 3730 O O . GLU B 1 188 ? -5.875 15.469 20.766 1 95.31 188 GLU B O 1
ATOM 3735 N N . GLU B 1 189 ? -6.055 13.234 20.859 1 95.56 189 GLU B N 1
ATOM 3736 C CA . GLU B 1 189 ? -4.637 13.023 20.594 1 95.56 189 GLU B CA 1
ATOM 3737 C C . GLU B 1 189 ? -4.371 12.969 19.094 1 95.56 189 GLU B C 1
ATOM 3739 O O . GLU B 1 189 ? -5.277 12.688 18.297 1 95.56 189 GLU B O 1
ATOM 3744 N N . PRO B 1 190 ? -3.068 13.297 18.641 1 96.5 190 PRO B N 1
ATOM 3745 C CA . PRO B 1 190 ? -2.727 13.031 17.234 1 96.5 190 PRO B CA 1
ATOM 3746 C C . PRO B 1 190 ? -2.904 11.562 16.859 1 96.5 190 PRO B C 1
ATOM 3748 O O . PRO B 1 190 ? -2.322 10.68 17.484 1 96.5 190 PRO B O 1
ATOM 3751 N N . LEU B 1 191 ? -3.684 11.383 15.844 1 97.94 191 LEU B N 1
ATOM 3752 C CA . LEU B 1 191 ? -3.98 10.023 15.422 1 97.94 191 LEU B CA 1
ATOM 3753 C C . LEU B 1 191 ? -3.229 9.68 14.141 1 97.94 191 LEU B C 1
ATOM 3755 O O . LEU B 1 191 ? -3.104 10.516 13.242 1 97.94 191 LEU B O 1
ATOM 3759 N N . LEU B 1 192 ? -2.682 8.516 14.125 1 98.25 192 LEU B N 1
ATOM 3760 C CA . LEU B 1 192 ? -2.041 7.902 12.961 1 98.25 192 LEU B CA 1
ATOM 3761 C C . LEU B 1 192 ? -2.875 6.742 12.43 1 98.25 192 LEU B C 1
ATOM 3763 O O . LEU B 1 192 ? -2.902 5.664 13.023 1 98.25 192 LEU B O 1
ATOM 3767 N N . LEU B 1 193 ? -3.488 6.996 11.281 1 97.56 193 LEU B N 1
ATOM 3768 C CA . LEU B 1 193 ? -4.504 6.059 10.812 1 97.56 193 LEU B CA 1
ATOM 3769 C C . LEU B 1 193 ? -4.176 5.551 9.414 1 97.56 193 LEU B C 1
ATOM 3771 O O . LEU B 1 193 ? -3.373 6.156 8.703 1 97.56 193 LEU B O 1
ATOM 3775 N N . ARG B 1 194 ? -4.75 4.418 9.07 1 93.62 194 ARG B N 1
ATOM 3776 C CA . ARG B 1 194 ? -4.727 3.939 7.688 1 93.62 194 ARG B CA 1
ATOM 3777 C C . ARG B 1 194 ? -5.562 4.84 6.785 1 93.62 194 ARG B C 1
ATOM 3779 O O . ARG B 1 194 ? -6.262 5.734 7.266 1 93.62 194 ARG B O 1
ATOM 3786 N N . GLU B 1 195 ? -5.422 4.668 5.512 1 89.44 195 GLU B N 1
ATOM 3787 C CA . GLU B 1 195 ? -6.09 5.527 4.535 1 89.44 195 GLU B CA 1
ATOM 3788 C C . GLU B 1 195 ? -7.582 5.223 4.465 1 89.44 195 GLU B C 1
ATOM 3790 O O . GLU B 1 195 ? -8.008 4.109 4.773 1 89.44 195 GLU B O 1
ATOM 3795 N N . GLN B 1 196 ? -8.312 6.227 4.059 1 83.81 196 GLN B N 1
ATOM 3796 C CA . GLN B 1 196 ? -9.734 5.992 3.811 1 83.81 196 GLN B CA 1
ATOM 3797 C C . GLN B 1 196 ? -9.938 4.918 2.744 1 83.81 196 GLN B C 1
ATOM 3799 O O . GLN B 1 196 ? -9.203 4.875 1.754 1 83.81 196 GLN B O 1
ATOM 3804 N N . GLY B 1 197 ? -10.922 4.07 2.955 1 74.31 197 GLY B N 1
ATOM 3805 C CA . GLY B 1 197 ? -11.141 2.961 2.041 1 74.31 197 GLY B CA 1
ATOM 3806 C C . GLY B 1 197 ? -10.523 1.661 2.52 1 74.31 197 GLY B C 1
ATOM 3807 O O . GLY B 1 197 ? -10.859 0.587 2.014 1 74.31 197 GLY B O 1
ATOM 3808 N N . CYS B 1 198 ? -9.656 1.811 3.395 1 82.81 198 CYS B N 1
ATOM 3809 C CA . CYS B 1 198 ? -9.094 0.633 4.051 1 82.81 198 CYS B CA 1
ATOM 3810 C C . CYS B 1 198 ? -10.047 0.107 5.121 1 82.81 198 CYS B C 1
ATOM 3812 O O . CYS B 1 198 ? -10.664 0.888 5.848 1 82.81 198 CYS B O 1
ATOM 3814 N N . THR B 1 199 ? -10.125 -1.17 5.238 1 84.81 199 THR B N 1
ATOM 3815 C CA . THR B 1 199 ? -11.031 -1.819 6.18 1 84.81 199 THR B CA 1
ATOM 3816 C C . THR B 1 199 ? -10.695 -1.422 7.617 1 84.81 199 THR B C 1
ATOM 3818 O O . THR B 1 199 ? -11.602 -1.199 8.43 1 84.81 199 THR B O 1
ATOM 3821 N N . ILE B 1 200 ? -9.445 -1.303 7.934 1 88.88 200 ILE B N 1
ATOM 3822 C CA . ILE B 1 200 ? -9.016 -0.955 9.281 1 88.88 200 ILE B CA 1
ATOM 3823 C C . ILE B 1 200 ? -9.5 0.453 9.633 1 88.88 200 ILE B C 1
ATOM 3825 O O . ILE B 1 200 ? -10.039 0.681 10.719 1 88.88 200 ILE B O 1
ATOM 3829 N N . ARG B 1 201 ? -9.281 1.329 8.719 1 90.44 201 ARG B N 1
ATOM 3830 C CA . ARG B 1 201 ? -9.719 2.713 8.891 1 90.44 201 ARG B CA 1
ATOM 3831 C C . ARG B 1 201 ? -11.234 2.797 9.023 1 90.44 201 ARG B C 1
ATOM 3833 O O . ARG B 1 201 ? -11.742 3.449 9.938 1 90.44 201 ARG B O 1
ATOM 3840 N N . ASP B 1 202 ? -11.891 2.123 8.18 1 87.56 202 ASP B N 1
ATOM 3841 C CA . ASP B 1 202 ? -13.352 2.168 8.156 1 87.56 202 ASP B CA 1
ATOM 3842 C C . ASP B 1 202 ? -13.938 1.597 9.445 1 87.56 202 ASP B C 1
ATOM 3844 O O . ASP B 1 202 ? -14.93 2.111 9.961 1 87.56 202 ASP B O 1
ATOM 3848 N N . THR B 1 20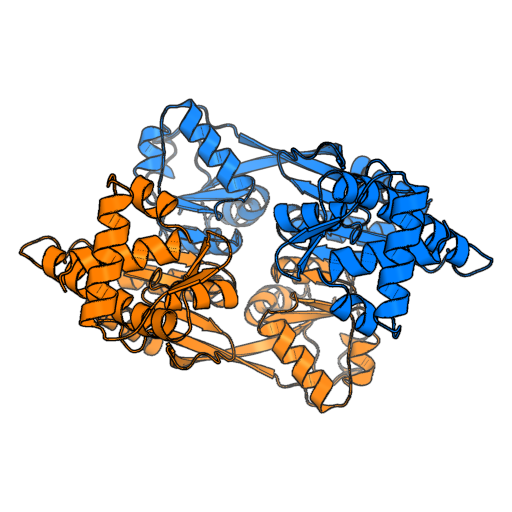3 ? -13.375 0.549 9.898 1 87.62 203 THR B N 1
ATOM 3849 C CA . THR B 1 203 ? -13.82 -0.067 11.141 1 87.62 203 THR B CA 1
ATOM 3850 C C . THR B 1 203 ? -13.664 0.9 12.312 1 87.62 203 THR B C 1
ATOM 3852 O O . THR B 1 203 ? -14.555 1.022 13.148 1 87.62 203 THR B O 1
ATOM 3855 N N . PHE B 1 204 ? -12.57 1.587 12.359 1 93.12 204 PHE B N 1
ATOM 3856 C CA . PHE B 1 204 ? -12.32 2.555 13.422 1 93.12 204 PHE B CA 1
ATOM 3857 C C . PHE B 1 204 ? -13.289 3.732 13.32 1 93.12 204 PHE B C 1
ATOM 3859 O O . PHE B 1 204 ? -13.859 4.16 14.32 1 93.12 204 PHE B O 1
ATOM 3866 N N . ASP B 1 205 ? -13.461 4.203 12.117 1 92.88 205 ASP B N 1
ATOM 3867 C CA . ASP B 1 205 ? -14.367 5.324 11.891 1 92.88 205 ASP B CA 1
ATOM 3868 C C . ASP B 1 205 ? -15.797 4.961 12.289 1 92.88 205 ASP B C 1
ATOM 3870 O O . ASP B 1 205 ? -16.531 5.793 12.828 1 92.88 205 ASP B O 1
ATOM 3874 N N . CYS B 1 206 ? -16.188 3.76 11.992 1 89.69 206 CYS B N 1
ATOM 3875 C CA . CYS B 1 206 ? -17.516 3.287 12.359 1 89.69 206 CYS B CA 1
ATOM 3876 C C . CYS B 1 206 ? -17.672 3.254 13.875 1 89.69 206 CYS B C 1
ATOM 3878 O O . CYS B 1 206 ? -18.734 3.629 14.398 1 89.69 206 CYS B O 1
ATOM 3880 N N . ALA B 1 207 ? -16.672 2.832 14.516 1 90.44 207 ALA B N 1
ATOM 3881 C CA . ALA B 1 207 ? -16.703 2.793 15.977 1 90.44 207 ALA B CA 1
ATOM 3882 C C . ALA B 1 207 ? -16.844 4.195 16.562 1 90.44 207 ALA B C 1
ATOM 3884 O O . ALA B 1 207 ? -17.562 4.395 17.547 1 90.44 207 ALA B O 1
ATOM 3885 N N . LEU B 1 208 ? -16.156 5.117 15.969 1 93.62 208 LEU B N 1
ATOM 3886 C CA . LEU B 1 208 ? -16.281 6.504 16.406 1 93.62 208 LEU B CA 1
ATOM 3887 C C . LEU B 1 208 ? -17.703 7.023 16.156 1 93.62 208 LEU B C 1
ATOM 3889 O O . LEU B 1 208 ? -18.297 7.652 17.047 1 93.62 208 LEU B O 1
ATOM 3893 N N . ALA B 1 209 ? -18.156 6.684 15.039 1 92.62 209 ALA B N 1
ATOM 3894 C CA . ALA B 1 209 ? -19.469 7.172 14.633 1 92.62 209 ALA B CA 1
ATOM 3895 C C . ALA B 1 209 ? -20.547 6.648 15.57 1 92.62 209 ALA B C 1
ATOM 3897 O O . ALA B 1 209 ? -21.516 7.359 15.867 1 92.62 209 ALA B O 1
ATOM 3898 N N . LEU B 1 210 ? -20.469 5.449 15.992 1 90.94 210 LEU B N 1
ATOM 3899 C CA . LEU B 1 210 ? -21.406 4.832 16.922 1 90.94 210 LEU B CA 1
ATOM 3900 C C . LEU B 1 210 ? -21.469 5.602 18.234 1 90.94 210 LEU B C 1
ATOM 3902 O O . LEU B 1 210 ? -22.453 5.496 18.969 1 90.94 210 LEU B O 1
ATOM 3906 N N . ASN B 1 211 ? -20.469 6.352 18.484 1 91.44 211 ASN B N 1
ATOM 3907 C CA . ASN B 1 211 ? -20.406 7.164 19.703 1 91.44 211 ASN B CA 1
ATOM 3908 C C . ASN B 1 211 ? -20.547 8.648 19.391 1 91.44 211 ASN B C 1
ATOM 3910 O O . ASN B 1 211 ? -20.172 9.5 20.203 1 91.44 211 ASN B O 1
ATOM 3914 N N . ASN B 1 212 ? -20.891 8.961 18.156 1 94.38 212 ASN B N 1
ATOM 3915 C CA . ASN B 1 212 ? -21.125 10.32 17.672 1 94.38 212 ASN B CA 1
ATOM 3916 C C . ASN B 1 212 ? -19.828 11.125 17.656 1 94.38 212 ASN B C 1
ATOM 3918 O O . ASN B 1 212 ? -19.828 12.305 18.031 1 94.38 212 ASN B O 1
ATOM 3922 N N . LEU B 1 213 ? -18.828 10.398 17.359 1 94.38 213 LEU B N 1
ATOM 3923 C CA . LEU B 1 213 ? -17.516 11.031 17.281 1 94.38 213 LEU B CA 1
ATOM 3924 C C . LEU B 1 213 ? -16.953 10.906 15.875 1 94.38 213 LEU B C 1
ATOM 3926 O O . LEU B 1 213 ? -17.438 10.109 15.07 1 94.38 213 LEU B O 1
ATOM 3930 N N . SER B 1 214 ? -16.031 11.758 15.539 1 94.19 214 SER B N 1
ATOM 3931 C CA . SER B 1 214 ? -15.219 11.703 14.32 1 94.19 214 SER B CA 1
ATOM 3932 C C . SER B 1 214 ? -13.812 12.227 14.578 1 94.19 214 SER B C 1
ATOM 3934 O O . SER B 1 214 ? -13.586 12.984 15.523 1 94.19 214 SER B O 1
ATOM 3936 N N . ALA B 1 215 ? -12.914 11.75 13.766 1 92.19 215 ALA B N 1
ATOM 3937 C CA . ALA B 1 215 ? -11.539 12.195 13.953 1 92.19 215 ALA B CA 1
ATOM 3938 C C . ALA B 1 215 ? -10.836 12.406 12.617 1 92.19 215 ALA B C 1
ATOM 3940 O O . ALA B 1 215 ? -11.062 11.648 11.664 1 92.19 215 ALA B O 1
ATOM 3941 N N . GLU B 1 216 ? -10.07 13.422 12.578 1 91.56 216 GLU B N 1
ATOM 3942 C CA . GLU B 1 216 ? -9.141 13.648 11.469 1 91.56 216 GLU B CA 1
ATOM 3943 C C . GLU B 1 216 ? -7.715 13.273 11.867 1 91.56 216 GLU B C 1
ATOM 3945 O O . GLU B 1 216 ? -7.188 13.773 12.859 1 91.56 216 GLU B O 1
ATOM 3950 N N . PRO B 1 217 ? -7.133 12.461 11.055 1 95.56 217 PRO B N 1
ATOM 3951 C CA . PRO B 1 217 ? -5.801 12.008 11.461 1 95.56 217 PRO B CA 1
ATOM 3952 C C . PRO B 1 217 ? -4.715 13.047 11.188 1 95.56 217 PRO B C 1
ATOM 3954 O O . PRO B 1 217 ? -4.836 13.836 10.25 1 95.56 217 PRO B O 1
ATOM 3957 N N . LEU B 1 218 ? -3.725 12.984 12.07 1 95.06 218 LEU B N 1
ATOM 3958 C CA . LEU B 1 218 ? -2.482 13.703 11.812 1 95.06 218 LEU B CA 1
ATOM 3959 C C . LEU B 1 218 ? -1.716 13.07 10.656 1 95.06 218 LEU B C 1
ATOM 3961 O O . LEU B 1 218 ? -1.115 13.781 9.844 1 95.06 218 LEU B O 1
ATOM 3965 N N . TRP B 1 219 ? -1.732 11.734 10.648 1 96.06 219 TRP B N 1
ATOM 3966 C CA . TRP B 1 219 ? -1.039 10.922 9.648 1 96.06 219 TRP B CA 1
ATOM 3967 C C . TRP B 1 219 ? -1.976 9.883 9.047 1 96.06 219 TRP B C 1
ATOM 3969 O O . TRP B 1 219 ? -2.643 9.141 9.773 1 96.06 219 TRP B O 1
ATOM 3979 N N . SER B 1 220 ? -2.076 9.898 7.723 1 96.31 220 SER B N 1
ATOM 3980 C CA . SER B 1 220 ? -2.748 8.828 6.988 1 96.31 220 SER B CA 1
ATOM 3981 C C . SER B 1 220 ? -1.759 8.031 6.141 1 96.31 220 SER B C 1
ATOM 3983 O O . SER B 1 220 ? -0.998 8.609 5.359 1 96.31 220 SER B O 1
ATOM 3985 N N . SER B 1 221 ? -1.827 6.723 6.34 1 94.88 221 SER B N 1
ATOM 3986 C CA . SER B 1 221 ? -0.827 5.902 5.664 1 94.88 221 SER B CA 1
ATOM 3987 C C . SER B 1 221 ? -1.46 4.668 5.035 1 94.88 221 SER B C 1
ATOM 3989 O O . SER B 1 221 ? -2.33 4.035 5.637 1 94.88 221 SER B O 1
ATOM 3991 N N . THR B 1 222 ? -0.949 4.344 3.891 1 89.5 222 THR B N 1
ATOM 3992 C CA . THR B 1 222 ? -1.377 3.111 3.24 1 89.5 222 THR B CA 1
ATOM 3993 C C . THR B 1 222 ? -0.608 1.914 3.789 1 89.5 222 THR B C 1
ATOM 3995 O O . THR B 1 222 ? -0.813 0.782 3.348 1 89.5 222 THR B O 1
ATOM 3998 N N . ASN B 1 223 ? 0.213 2.15 4.746 1 91.31 223 ASN B N 1
ATOM 3999 C CA . ASN B 1 223 ? 1.094 1.113 5.27 1 91.31 223 ASN B CA 1
ATOM 4000 C C . ASN B 1 223 ? 1.116 1.116 6.797 1 91.31 223 ASN B C 1
ATOM 4002 O O . ASN B 1 223 ? 1.458 2.125 7.414 1 91.31 223 ASN B O 1
ATOM 4006 N N . SER B 1 224 ? 0.812 -0.003 7.344 1 93.19 224 SER B N 1
ATOM 4007 C CA . SER B 1 224 ? 0.738 -0.111 8.797 1 93.19 224 SER B CA 1
ATOM 4008 C C . SER B 1 224 ? 2.121 0.001 9.43 1 93.19 224 SER B C 1
ATOM 4010 O O . SER B 1 224 ? 2.264 0.536 10.531 1 93.19 224 SER B O 1
ATOM 4012 N N . ASP B 1 225 ? 3.107 -0.443 8.742 1 91.81 225 ASP B N 1
ATOM 4013 C CA . ASP B 1 225 ? 4.453 -0.37 9.297 1 91.81 225 ASP B CA 1
ATOM 4014 C C . ASP B 1 225 ? 4.906 1.081 9.453 1 91.81 225 ASP B C 1
ATOM 4016 O O . ASP B 1 225 ? 5.641 1.41 10.391 1 91.81 225 ASP B O 1
ATOM 4020 N N . VAL B 1 226 ? 4.539 1.838 8.516 1 93.75 226 VAL B N 1
ATOM 4021 C CA . VAL B 1 226 ? 4.855 3.26 8.609 1 93.75 226 VAL B CA 1
ATOM 4022 C C . VAL B 1 226 ? 4.207 3.857 9.852 1 93.75 226 VAL B C 1
ATOM 4024 O O . VAL B 1 226 ? 4.82 4.664 10.555 1 93.75 226 VAL B O 1
ATOM 4027 N N . ILE B 1 227 ? 3.027 3.469 10.117 1 96.88 227 ILE B N 1
ATOM 4028 C CA . ILE B 1 227 ? 2.32 3.928 11.305 1 96.88 227 ILE B CA 1
ATOM 4029 C C . ILE B 1 227 ? 3.078 3.492 12.555 1 96.88 227 ILE B C 1
ATOM 4031 O O . ILE B 1 227 ? 3.266 4.285 13.484 1 96.88 227 ILE B O 1
ATOM 4035 N N . LEU B 1 228 ? 3.51 2.297 12.547 1 96.06 228 LEU B N 1
ATOM 4036 C CA . LEU B 1 228 ? 4.262 1.77 13.68 1 96.06 228 LEU B CA 1
ATOM 4037 C C . LEU B 1 228 ? 5.523 2.59 13.922 1 96.06 228 LEU B C 1
ATOM 4039 O O . LEU B 1 228 ? 5.844 2.916 15.07 1 96.06 228 LEU B O 1
ATOM 4043 N N . GLN B 1 229 ? 6.219 2.896 12.883 1 94.5 229 GLN B N 1
ATOM 4044 C CA . GLN B 1 229 ? 7.445 3.676 13.008 1 94.5 229 GLN B CA 1
ATOM 4045 C C . GLN B 1 229 ? 7.156 5.07 13.555 1 94.5 229 GLN B C 1
ATOM 4047 O O . GLN B 1 229 ? 7.906 5.586 14.391 1 94.5 229 GLN B O 1
ATOM 4052 N N . ALA B 1 230 ? 6.109 5.645 13.07 1 97 230 ALA B N 1
ATOM 4053 C CA . ALA B 1 230 ? 5.723 6.965 13.555 1 97 230 ALA B CA 1
ATOM 4054 C C . ALA B 1 230 ? 5.355 6.922 15.031 1 97 230 ALA B C 1
ATOM 4056 O O . ALA B 1 230 ? 5.676 7.848 15.781 1 97 230 ALA B O 1
ATOM 4057 N N . VAL B 1 231 ? 4.703 5.859 15.461 1 97.94 231 VAL B N 1
ATOM 4058 C CA . VAL B 1 231 ? 4.34 5.684 16.859 1 97.94 231 VAL B CA 1
ATOM 4059 C C . VAL B 1 231 ? 5.602 5.582 17.719 1 97.94 231 VAL B C 1
ATOM 4061 O O . VAL B 1 231 ? 5.684 6.188 18.797 1 97.94 231 VAL B O 1
ATOM 4064 N N . LYS B 1 232 ? 6.531 4.844 17.234 1 96.44 232 LYS B N 1
ATOM 4065 C CA . LYS B 1 232 ? 7.785 4.66 17.953 1 96.44 232 LYS B CA 1
ATOM 4066 C C . LYS B 1 232 ? 8.484 5.992 18.203 1 96.44 232 LYS B C 1
ATOM 4068 O O . LYS B 1 232 ? 9.164 6.172 19.219 1 96.44 232 LYS B O 1
ATOM 4073 N N . GLU B 1 233 ? 8.273 6.914 17.297 1 94.56 233 GLU B N 1
ATOM 4074 C CA . GLU B 1 233 ? 8.875 8.242 17.422 1 94.56 233 GLU B CA 1
ATOM 4075 C C . GLU B 1 233 ? 7.984 9.18 18.234 1 94.56 233 GLU B C 1
ATOM 4077 O O . GLU B 1 233 ? 8.219 10.391 18.266 1 94.56 233 GLU B O 1
ATOM 4082 N N . ASN B 1 234 ? 6.93 8.656 18.797 1 95.5 234 ASN B N 1
ATOM 4083 C CA . ASN B 1 234 ? 6.012 9.375 19.688 1 95.5 234 ASN B CA 1
ATOM 4084 C C . ASN B 1 234 ? 5.293 10.5 18.953 1 95.5 234 ASN B C 1
ATOM 4086 O O . ASN B 1 234 ? 5.062 11.57 19.516 1 95.5 234 ASN B O 1
ATOM 4090 N N . ILE B 1 235 ? 5 10.234 17.719 1 95.56 235 ILE B N 1
ATOM 4091 C CA . ILE B 1 235 ? 4.332 11.242 16.906 1 95.56 235 ILE B CA 1
ATOM 4092 C C . ILE B 1 235 ? 2.842 11.273 17.234 1 95.56 235 ILE B C 1
ATOM 4094 O O . ILE B 1 235 ? 2.207 12.328 17.188 1 95.56 235 ILE B O 1
ATOM 4098 N N . GLY B 1 236 ? 2.32 10.141 17.531 1 97.25 236 GLY B N 1
ATOM 4099 C CA . GLY B 1 236 ? 0.904 10.039 17.844 1 97.25 236 GLY B CA 1
ATOM 4100 C C . GLY B 1 236 ? 0.476 8.633 18.234 1 97.25 236 GLY B C 1
ATOM 4101 O O . GLY B 1 236 ? 1.316 7.785 18.531 1 97.25 236 GLY B O 1
ATOM 4102 N N . ILE B 1 237 ? -0.87 8.477 18.281 1 98.06 237 ILE B N 1
ATOM 4103 C CA . ILE B 1 237 ? -1.484 7.191 18.609 1 98.06 237 ILE B CA 1
ATOM 4104 C C . ILE B 1 237 ? -1.888 6.477 17.312 1 98.06 237 ILE B C 1
ATOM 4106 O O . ILE B 1 237 ? -2.551 7.059 16.453 1 98.06 237 ILE B O 1
ATOM 4110 N N . GLY B 1 238 ? -1.414 5.242 17.203 1 98.19 238 GLY B N 1
ATOM 4111 C CA . GLY B 1 238 ? -1.677 4.48 15.992 1 98.19 238 GLY B CA 1
ATOM 4112 C C . GLY B 1 238 ? -2.781 3.453 16.156 1 98.19 238 GLY B C 1
ATOM 4113 O O . GLY B 1 238 ? -2.963 2.902 17.25 1 98.19 238 GLY B O 1
ATOM 4114 N N . ILE B 1 239 ? -3.543 3.229 15.117 1 96.88 239 ILE B N 1
ATOM 4115 C CA . ILE B 1 239 ? -4.523 2.152 15.016 1 96.88 239 ILE B CA 1
ATOM 4116 C C . ILE B 1 239 ? -4.109 1.183 13.906 1 96.88 239 ILE B C 1
ATOM 4118 O O . ILE B 1 239 ? -4.082 1.548 12.727 1 96.88 239 ILE B O 1
ATOM 4122 N N . VAL B 1 240 ? -3.77 -0.069 14.297 1 96.25 240 VAL B N 1
ATOM 4123 C CA . VAL B 1 240 ? -3.234 -1.03 13.336 1 96.25 240 VAL B CA 1
ATOM 4124 C C . VAL B 1 240 ? -3.717 -2.436 13.688 1 96.25 240 VAL B C 1
ATOM 4126 O O . VAL B 1 240 ? -4.164 -2.684 14.812 1 96.25 240 VAL B O 1
ATOM 4129 N N . PRO B 1 241 ? -3.666 -3.379 12.688 1 94.31 241 PRO B N 1
ATOM 4130 C CA . PRO B 1 241 ? -3.848 -4.777 13.086 1 94.31 241 PRO B CA 1
ATOM 4131 C C . PRO B 1 241 ? -2.861 -5.219 14.164 1 94.31 241 PRO B C 1
ATOM 4133 O O . PRO B 1 241 ? -1.657 -4.98 14.039 1 94.31 241 PRO B O 1
ATOM 4136 N N . ARG B 1 242 ? -3.375 -5.82 15.203 1 94.5 242 ARG B N 1
ATOM 4137 C CA . ARG B 1 242 ? -2.568 -6.168 16.359 1 94.5 242 ARG B CA 1
ATOM 4138 C C . ARG B 1 242 ? -1.363 -7.012 15.969 1 94.5 242 ARG B C 1
ATOM 4140 O O . ARG B 1 242 ? -0.292 -6.898 16.562 1 94.5 242 ARG B O 1
ATOM 4147 N N . ILE B 1 243 ? -1.521 -7.816 15 1 91.5 243 ILE B N 1
ATOM 4148 C CA . ILE B 1 243 ? -0.474 -8.734 14.562 1 91.5 243 ILE B CA 1
ATOM 4149 C C . ILE B 1 243 ? 0.766 -7.945 14.148 1 91.5 243 ILE B C 1
ATOM 4151 O O . ILE B 1 243 ? 1.894 -8.414 14.32 1 91.5 243 ILE B O 1
ATOM 4155 N N . PHE B 1 244 ? 0.652 -6.75 13.625 1 92.88 244 PHE B N 1
ATOM 4156 C CA . PHE B 1 244 ? 1.779 -5.938 13.18 1 92.88 244 PHE B CA 1
ATOM 4157 C C . PHE B 1 244 ? 2.479 -5.285 14.367 1 92.88 244 PHE B C 1
ATOM 4159 O O . PHE B 1 244 ? 3.646 -4.906 14.273 1 92.88 244 PHE B O 1
ATOM 4166 N N . ALA B 1 245 ? 1.78 -5.168 15.445 1 95.94 245 ALA B N 1
ATOM 4167 C CA . ALA B 1 245 ? 2.314 -4.473 16.609 1 95.94 245 ALA B CA 1
ATOM 4168 C C . ALA B 1 245 ? 2.932 -5.453 17.594 1 95.94 245 ALA B C 1
ATOM 4170 O O . ALA B 1 245 ? 3.68 -5.055 18.5 1 95.94 245 ALA B O 1
ATOM 4171 N N . ASP B 1 246 ? 2.666 -6.73 17.484 1 94.5 246 ASP B N 1
ATOM 4172 C CA . ASP B 1 246 ? 2.959 -7.746 18.5 1 94.5 246 ASP B CA 1
ATOM 4173 C C . ASP B 1 246 ? 4.441 -7.742 18.859 1 94.5 246 ASP B C 1
ATOM 4175 O O . ASP B 1 246 ? 4.793 -7.668 20.047 1 94.5 246 ASP B O 1
ATOM 4179 N N . GLU B 1 247 ? 5.254 -7.809 17.875 1 90.81 247 GLU B N 1
ATOM 4180 C CA . GLU B 1 247 ? 6.688 -7.898 18.125 1 90.81 247 GLU B CA 1
ATOM 4181 C C . GLU B 1 247 ? 7.207 -6.645 18.828 1 90.81 247 GLU B C 1
ATOM 4183 O O . GLU B 1 247 ? 8.031 -6.73 19.734 1 90.81 247 GLU B O 1
ATOM 4188 N N . SER B 1 248 ? 6.762 -5.512 18.391 1 95.44 248 SER B N 1
ATOM 4189 C CA . SER B 1 248 ? 7.199 -4.25 18.969 1 95.44 248 SER B CA 1
ATOM 4190 C C . SER B 1 248 ? 6.688 -4.098 20.406 1 95.44 248 SER B C 1
ATOM 4192 O O . SER B 1 248 ? 7.363 -3.512 21.25 1 95.44 248 SER B O 1
ATOM 4194 N N . ILE B 1 249 ? 5.508 -4.602 20.672 1 96.5 249 ILE B N 1
ATOM 4195 C CA . ILE B 1 249 ? 4.957 -4.578 22.031 1 96.5 249 ILE B CA 1
ATOM 4196 C C . ILE B 1 249 ? 5.797 -5.465 22.938 1 96.5 249 ILE B C 1
ATOM 4198 O O . ILE B 1 249 ? 6.18 -5.047 24.031 1 96.5 249 ILE B O 1
ATOM 4202 N N . LYS B 1 250 ? 6.168 -6.617 22.5 1 95.62 250 LYS B N 1
ATOM 4203 C CA . LYS B 1 250 ? 6.965 -7.566 23.266 1 95.62 250 LYS B CA 1
ATOM 4204 C C . LYS B 1 250 ? 8.344 -6.992 23.594 1 95.62 250 LYS B C 1
ATOM 4206 O O . LYS B 1 250 ? 8.875 -7.23 24.688 1 95.62 250 LYS B O 1
ATOM 4211 N N . ARG B 1 251 ? 8.836 -6.188 22.656 1 95.06 251 ARG B N 1
ATOM 4212 C CA . ARG B 1 251 ? 10.164 -5.613 22.828 1 95.06 251 ARG B CA 1
ATOM 4213 C C . ARG B 1 251 ? 10.109 -4.324 23.641 1 95.06 251 ARG B C 1
ATOM 4215 O O . ARG B 1 251 ? 11.141 -3.705 23.906 1 95.06 251 ARG B O 1
ATOM 4222 N N . GLY B 1 252 ? 8.992 -3.877 23.922 1 96.06 252 GLY B N 1
ATOM 4223 C CA . GLY B 1 252 ? 8.82 -2.674 24.719 1 96.06 252 GLY B CA 1
ATOM 4224 C C . GLY B 1 252 ? 9.039 -1.397 23.938 1 96.06 252 GLY B C 1
ATOM 4225 O O . GLY B 1 252 ? 9.289 -0.338 24.516 1 96.06 252 GLY B O 1
ATOM 4226 N N . GLU B 1 253 ? 8.93 -1.527 22.625 1 96.62 253 GLU B N 1
ATOM 4227 C CA . GLU B 1 253 ? 9.148 -0.374 21.75 1 96.62 253 GLU B CA 1
ATOM 4228 C C . GLU B 1 253 ? 7.891 0.481 21.641 1 96.62 253 GLU B C 1
ATOM 4230 O O . GLU B 1 253 ? 7.969 1.674 21.344 1 96.62 253 GLU B O 1
ATOM 4235 N N . ILE B 1 254 ? 6.758 -0.156 21.766 1 97.88 254 ILE B N 1
ATOM 4236 C CA . ILE B 1 254 ? 5.457 0.503 21.812 1 97.88 254 ILE B CA 1
ATOM 4237 C C . ILE B 1 254 ? 4.582 -0.153 22.875 1 97.88 254 ILE B C 1
ATOM 4239 O O . ILE B 1 254 ? 4.926 -1.213 23.406 1 97.88 254 ILE B O 1
ATOM 4243 N N . THR B 1 255 ? 3.5 0.543 23.219 1 97.75 255 THR B N 1
ATOM 4244 C CA . THR B 1 255 ? 2.561 0.055 24.219 1 97.75 255 THR B CA 1
ATOM 4245 C C . THR B 1 255 ? 1.14 0.029 23.672 1 97.75 255 THR B C 1
ATOM 4247 O O . THR B 1 255 ? 0.706 0.98 23.016 1 97.75 255 THR B O 1
ATOM 4250 N N . GLU B 1 256 ? 0.509 -1.104 23.875 1 97.19 256 GLU B N 1
ATOM 4251 C CA . GLU B 1 256 ? -0.906 -1.185 23.531 1 97.19 256 GLU B CA 1
ATOM 4252 C C . GLU B 1 256 ? -1.776 -0.528 24.594 1 97.19 256 GLU B C 1
ATOM 4254 O O . GLU B 1 256 ? -1.549 -0.719 25.797 1 97.19 256 GLU B O 1
ATOM 4259 N N . ILE B 1 257 ? -2.746 0.257 24.156 1 96 257 ILE B N 1
ATOM 4260 C CA . ILE B 1 257 ? -3.648 0.969 25.047 1 96 257 ILE B CA 1
ATOM 4261 C C . ILE B 1 257 ? -5.039 0.345 24.984 1 96 257 ILE B C 1
ATOM 4263 O O . ILE B 1 257 ? -5.535 0.03 23.906 1 96 257 ILE B O 1
ATOM 4267 N N . GLU B 1 258 ? -5.555 0.139 26.156 1 95.31 258 GLU B N 1
ATOM 4268 C CA . GLU B 1 258 ? -6.953 -0.281 26.203 1 95.31 258 GLU B CA 1
ATOM 4269 C C . GLU B 1 258 ? -7.895 0.914 26.094 1 95.31 258 GLU B C 1
ATOM 4271 O O . GLU B 1 258 ? -7.719 1.922 26.781 1 95.31 258 GLU B O 1
ATOM 4276 N N . VAL B 1 259 ? -8.781 0.826 25.172 1 95 259 VAL B N 1
ATOM 4277 C CA . VAL B 1 259 ? -9.758 1.891 24.969 1 95 259 VAL B CA 1
ATOM 4278 C C . VAL B 1 259 ? -11.148 1.407 25.391 1 95 259 VAL B C 1
ATOM 4280 O O . VAL B 1 259 ? -11.555 0.295 25.047 1 95 259 VAL B O 1
ATOM 4283 N N . LYS B 1 260 ? -11.844 2.256 26.078 1 90.88 260 LYS B N 1
ATOM 4284 C CA . LYS B 1 260 ? -13.164 1.895 26.578 1 90.88 260 LYS B CA 1
ATOM 4285 C C . LYS B 1 260 ? -14.125 1.599 25.422 1 90.88 260 LYS B C 1
ATOM 4287 O O . LYS B 1 260 ? -14.242 2.389 24.484 1 90.88 260 LYS B O 1
ATOM 4292 N N . ASN B 1 261 ? -14.781 0.502 25.484 1 82.38 261 ASN B N 1
ATOM 4293 C CA . ASN B 1 261 ? -15.844 0.084 24.562 1 82.38 261 ASN B CA 1
ATOM 4294 C C . ASN B 1 261 ? -15.344 0.025 23.125 1 82.38 261 ASN B C 1
ATOM 4296 O O . ASN B 1 261 ? -16.094 0.342 22.203 1 82.38 261 ASN B O 1
ATOM 4300 N N . LEU B 1 262 ? -14.102 -0.048 22.984 1 85.38 262 LEU B N 1
ATOM 4301 C CA . LEU B 1 262 ? -13.547 -0.223 21.641 1 85.38 262 LEU B CA 1
ATOM 4302 C C . LEU B 1 262 ? -13.008 -1.637 21.469 1 85.38 262 LEU B C 1
ATOM 4304 O O . LEU B 1 262 ? -11.859 -1.916 21.812 1 85.38 262 LEU B O 1
ATOM 4308 N N . ASP B 1 263 ? -13.789 -2.531 21.203 1 81.94 263 ASP B N 1
ATOM 4309 C CA . ASP B 1 263 ? -13.391 -3.889 20.859 1 81.94 263 ASP B CA 1
ATOM 4310 C C . ASP B 1 263 ? -13.742 -4.195 19.391 1 81.94 263 ASP B C 1
ATOM 4312 O O . ASP B 1 263 ? -14.828 -4.707 19.109 1 81.94 263 ASP B O 1
ATOM 4316 N N . ILE B 1 264 ? -12.719 -3.842 18.641 1 85.44 264 ILE B N 1
ATOM 4317 C CA . ILE B 1 264 ? -12.984 -3.998 17.219 1 85.44 264 ILE B CA 1
ATOM 4318 C C . ILE B 1 264 ? -12.078 -5.078 16.641 1 85.44 264 ILE B C 1
ATOM 4320 O O . ILE B 1 264 ? -10.922 -5.215 17.062 1 85.44 264 ILE B O 1
ATOM 4324 N N . SER B 1 265 ? -12.688 -5.895 15.883 1 89.5 265 SER B N 1
ATOM 4325 C CA . SER B 1 265 ? -11.992 -6.953 15.156 1 89.5 265 SER B CA 1
ATOM 4326 C C . SER B 1 265 ? -12.336 -6.926 13.672 1 89.5 265 SER B C 1
ATOM 4328 O O . SER B 1 265 ? -13.352 -6.352 13.273 1 89.5 265 SER B O 1
ATOM 4330 N N . CYS B 1 266 ? -11.414 -7.438 12.93 1 90.25 266 CYS B N 1
ATOM 4331 C CA . CYS B 1 266 ? -11.633 -7.531 11.492 1 90.25 266 CYS B CA 1
ATOM 4332 C C . CYS B 1 266 ? -11.781 -8.984 11.055 1 90.25 266 CYS B C 1
ATOM 4334 O O . CYS B 1 266 ? -10.914 -9.812 11.336 1 90.25 266 CYS B O 1
ATOM 4336 N N . MET B 1 267 ? -12.859 -9.211 10.383 1 91.31 267 MET B N 1
ATOM 4337 C CA . MET B 1 267 ? -13.125 -10.555 9.883 1 91.31 267 MET B CA 1
ATOM 4338 C C . MET B 1 267 ? -12.445 -10.781 8.539 1 91.31 267 MET B C 1
ATOM 4340 O O . MET B 1 267 ? -12.477 -9.914 7.668 1 91.31 267 MET B O 1
ATOM 4344 N N . ASN B 1 268 ? -11.852 -11.961 8.445 1 94.12 268 ASN B N 1
ATOM 4345 C CA . ASN B 1 268 ? -11.211 -12.352 7.195 1 94.12 268 ASN B CA 1
ATOM 4346 C C . ASN B 1 268 ? -12.086 -13.305 6.391 1 94.12 268 ASN B C 1
ATOM 4348 O O . ASN B 1 268 ? -12.75 -14.172 6.965 1 94.12 268 ASN B O 1
ATOM 4352 N N . HIS B 1 269 ? -12.055 -13.148 5.086 1 95.75 269 HIS B N 1
ATOM 4353 C CA . HIS B 1 269 ? -12.883 -13.977 4.219 1 95.75 269 HIS B CA 1
ATOM 4354 C C . HIS B 1 269 ? -12.078 -14.531 3.053 1 95.75 269 HIS B C 1
ATOM 4356 O O . HIS B 1 269 ? -11.172 -13.867 2.543 1 95.75 269 HIS B O 1
ATOM 4362 N N . VAL B 1 270 ? -12.383 -15.773 2.725 1 96.56 270 VAL B N 1
ATOM 4363 C CA . VAL B 1 270 ? -12.094 -16.25 1.379 1 96.56 270 VAL B CA 1
ATOM 4364 C C . VAL B 1 270 ? -13.188 -15.805 0.416 1 96.56 270 VAL B C 1
ATOM 4366 O O . VAL B 1 270 ? -14.375 -16 0.678 1 96.56 270 VAL B O 1
ATOM 4369 N N . VAL B 1 271 ? -12.773 -15.141 -0.623 1 96.81 271 VAL B N 1
ATOM 4370 C CA . VAL B 1 271 ? -13.75 -14.531 -1.524 1 96.81 271 VAL B CA 1
ATOM 4371 C C . VAL B 1 271 ? -13.508 -15.023 -2.949 1 96.81 271 VAL B C 1
ATOM 4373 O O . VAL B 1 271 ? -12.359 -15.148 -3.389 1 96.81 271 VAL B O 1
ATOM 4376 N N . PHE B 1 272 ? -14.578 -15.367 -3.625 1 94.88 272 PHE B N 1
ATOM 4377 C CA . PHE B 1 272 ? -14.5 -15.734 -5.035 1 94.88 272 PHE B CA 1
ATOM 4378 C C . PHE B 1 272 ? -15.82 -15.477 -5.734 1 94.88 272 PHE B C 1
ATOM 4380 O O . PHE B 1 272 ? -16.844 -15.266 -5.082 1 94.88 272 PHE B O 1
ATOM 4387 N N . HIS B 1 273 ? -15.727 -15.375 -7.023 1 91.75 273 HIS B N 1
ATOM 4388 C CA . HIS B 1 273 ? -16.938 -15.172 -7.793 1 91.75 273 HIS B CA 1
ATOM 4389 C C . HIS B 1 273 ? -17.891 -16.359 -7.656 1 91.75 273 HIS B C 1
ATOM 4391 O O . HIS B 1 273 ? -17.453 -17.516 -7.684 1 91.75 273 HIS B O 1
ATOM 4397 N N . LYS B 1 274 ? -19.172 -16.094 -7.543 1 87.25 274 LYS B N 1
ATOM 4398 C CA . LYS B 1 274 ? -20.172 -17.141 -7.305 1 87.25 274 LYS B CA 1
ATOM 4399 C C . LYS B 1 274 ? -20.203 -18.141 -8.453 1 87.25 274 LYS B C 1
ATOM 4401 O O . LYS B 1 274 ? -20.469 -19.328 -8.234 1 87.25 274 LYS B O 1
ATOM 4406 N N . ASP B 1 275 ? -19.906 -17.656 -9.609 1 77.62 275 ASP B N 1
ATOM 4407 C CA . ASP B 1 275 ? -20.016 -18.5 -10.797 1 77.62 275 ASP B CA 1
ATOM 4408 C C . ASP B 1 275 ? -18.656 -19.078 -11.18 1 77.62 275 ASP B C 1
ATOM 4410 O O . ASP B 1 275 ? -18.5 -19.656 -12.258 1 77.62 275 ASP B O 1
ATOM 4414 N N . LYS B 1 276 ? -17.688 -18.844 -10.297 1 81.44 276 LYS B N 1
ATOM 4415 C CA . LYS B 1 276 ? -16.344 -19.344 -10.602 1 81.44 276 LYS B CA 1
ATOM 4416 C C . LYS B 1 276 ? -16.312 -20.859 -10.617 1 81.44 276 LYS B C 1
ATOM 4418 O O . LYS B 1 276 ? -16.844 -21.516 -9.711 1 81.44 276 LYS B O 1
ATOM 4423 N N . PHE B 1 277 ? -15.875 -21.391 -11.734 1 75.06 277 PHE B N 1
ATOM 4424 C CA . PHE B 1 277 ? -15.625 -22.828 -11.773 1 75.06 277 PHE B CA 1
ATOM 4425 C C . PHE B 1 277 ? -14.523 -23.203 -10.789 1 75.06 277 PHE B C 1
ATOM 4427 O O . PHE B 1 277 ? -13.438 -22.609 -10.805 1 75.06 277 PHE B O 1
ATOM 4434 N N . GLN B 1 278 ? -14.758 -24.188 -10.016 1 81.19 278 GLN B N 1
ATOM 4435 C CA . GLN B 1 278 ? -13.812 -24.562 -8.969 1 81.19 278 GLN B CA 1
ATOM 4436 C C . GLN B 1 278 ? -13.086 -25.859 -9.328 1 81.19 278 GLN B C 1
ATOM 4438 O O . GLN B 1 278 ? -13.633 -26.953 -9.172 1 81.19 278 GLN B O 1
ATOM 4443 N N . THR B 1 279 ? -11.891 -25.719 -9.758 1 80.06 279 THR B N 1
ATOM 4444 C CA . THR B 1 279 ? -11.039 -26.859 -10.055 1 80.06 279 THR B CA 1
ATOM 4445 C C . THR B 1 279 ? -10.602 -27.547 -8.766 1 80.06 279 THR B C 1
ATOM 4447 O O . THR B 1 279 ? -10.898 -27.078 -7.664 1 80.06 279 THR B O 1
ATOM 4450 N N . GLU B 1 280 ? -9.898 -28.703 -8.898 1 80.5 280 GLU B N 1
ATOM 4451 C CA . GLU B 1 280 ? -9.352 -29.375 -7.734 1 80.5 280 GLU B CA 1
ATOM 4452 C C . GLU B 1 280 ? -8.352 -28.5 -6.996 1 80.5 280 GLU B C 1
ATOM 4454 O O . GLU B 1 280 ? -8.328 -28.453 -5.766 1 80.5 280 GLU B O 1
ATOM 4459 N N . ALA B 1 281 ? -7.527 -27.797 -7.789 1 86.94 281 ALA B N 1
ATOM 4460 C CA . ALA B 1 281 ? -6.543 -26.891 -7.215 1 86.94 281 ALA B CA 1
ATOM 4461 C C . ALA B 1 281 ? -7.223 -25.75 -6.461 1 86.94 281 ALA B C 1
ATOM 4463 O O . ALA B 1 281 ? -6.754 -25.328 -5.395 1 86.94 281 ALA B O 1
ATOM 4464 N N . PHE B 1 282 ? -8.297 -25.297 -7.027 1 89.81 282 PHE B N 1
ATOM 4465 C CA . PHE B 1 282 ? -9.109 -24.25 -6.41 1 89.81 282 PHE B CA 1
ATOM 4466 C C . PHE B 1 282 ? -9.625 -24.719 -5.051 1 89.81 282 PHE B C 1
ATOM 4468 O O . PHE B 1 282 ? -9.445 -24.016 -4.047 1 89.81 282 PHE B O 1
ATOM 4475 N N . GLN B 1 283 ? -10.18 -25.891 -4.969 1 87.88 283 GLN B N 1
ATOM 4476 C CA . GLN B 1 283 ? -10.742 -26.438 -3.738 1 87.88 283 GLN B CA 1
ATOM 4477 C C . GLN B 1 283 ? -9.641 -26.75 -2.727 1 87.88 283 GLN B C 1
ATOM 4479 O O . GLN B 1 283 ? -9.82 -26.531 -1.524 1 87.88 283 GLN B O 1
ATOM 4484 N N . ALA B 1 284 ? -8.586 -27.234 -3.254 1 90.06 284 ALA B N 1
ATOM 4485 C CA . ALA B 1 284 ? -7.453 -27.562 -2.383 1 90.06 284 ALA B CA 1
ATOM 4486 C C . ALA B 1 284 ? -6.934 -26.312 -1.675 1 90.06 284 ALA B C 1
ATOM 4488 O O . ALA B 1 284 ? -6.602 -26.359 -0.488 1 90.06 284 ALA B O 1
ATOM 4489 N N . PHE B 1 285 ? -6.828 -25.188 -2.434 1 95.25 285 PHE B N 1
ATOM 4490 C CA . PHE B 1 285 ? -6.34 -23.953 -1.851 1 95.25 285 PHE B CA 1
ATOM 4491 C C . PHE B 1 285 ? -7.297 -23.438 -0.776 1 95.25 285 PHE B C 1
ATOM 4493 O O . PHE B 1 285 ? -6.863 -23.062 0.313 1 95.25 285 PHE B O 1
ATOM 4500 N N . ILE B 1 286 ? -8.555 -23.484 -1.022 1 94 286 ILE B N 1
ATOM 4501 C CA . ILE B 1 286 ? -9.562 -23.031 -0.075 1 94 286 ILE B CA 1
ATOM 4502 C C . ILE B 1 286 ? -9.516 -23.875 1.191 1 94 286 ILE B C 1
ATOM 4504 O O . ILE B 1 286 ? -9.578 -23.359 2.305 1 94 286 ILE B O 1
ATOM 4508 N N . ASN B 1 287 ? -9.383 -25.141 1.052 1 90.81 287 ASN B N 1
ATOM 4509 C CA . ASN B 1 287 ? -9.336 -26.062 2.191 1 90.81 287 ASN B CA 1
ATOM 4510 C C . ASN B 1 287 ? -8.117 -25.781 3.072 1 90.81 287 ASN B C 1
ATOM 4512 O O . ASN B 1 287 ? -8.195 -25.891 4.297 1 90.81 287 ASN B O 1
ATOM 4516 N N . LEU B 1 288 ? -7.023 -25.453 2.426 1 92.5 288 LEU B N 1
ATOM 4517 C CA . LEU B 1 288 ? -5.816 -25.125 3.176 1 92.5 288 LEU B CA 1
ATOM 4518 C C . LEU B 1 288 ? -6.02 -23.875 4.027 1 92.5 288 LEU B C 1
ATOM 4520 O O . LEU B 1 288 ? -5.527 -23.797 5.156 1 92.5 288 LEU B O 1
ATOM 4524 N N . VAL B 1 289 ? -6.676 -22.844 3.475 1 93.69 289 VAL B N 1
ATOM 4525 C CA . VAL B 1 289 ? -6.902 -21.594 4.18 1 93.69 289 VAL B CA 1
ATOM 4526 C C . VAL B 1 289 ? -7.891 -21.812 5.324 1 93.69 289 VAL B C 1
ATOM 4528 O O . VAL B 1 289 ? -7.703 -21.297 6.426 1 93.69 289 VAL B O 1
ATOM 4531 N N . LEU B 1 290 ? -8.891 -22.641 5.105 1 88.38 290 LEU B N 1
ATOM 4532 C CA . LEU B 1 290 ? -9.977 -22.828 6.062 1 88.38 290 LEU B CA 1
ATOM 4533 C C . LEU B 1 290 ? -9.555 -23.766 7.191 1 88.38 290 LEU B C 1
ATOM 4535 O O . LEU B 1 290 ? -9.992 -23.609 8.328 1 88.38 290 LEU B O 1
ATOM 4539 N N . PHE B 1 291 ? -8.75 -24.766 6.996 1 79.44 291 PHE B N 1
ATOM 4540 C CA . PHE B 1 291 ? -8.531 -25.812 7.984 1 79.44 291 PHE B CA 1
ATOM 4541 C C . PHE B 1 291 ? -7.086 -25.828 8.461 1 79.44 291 PHE B C 1
ATOM 4543 O O . PHE B 1 291 ? -6.723 -26.609 9.336 1 79.44 291 PHE B O 1
ATOM 4550 N N . GLU B 1 292 ? -6.191 -24.938 7.98 1 66.06 292 GLU B N 1
ATOM 4551 C CA . GLU B 1 292 ? -4.82 -24.984 8.484 1 66.06 292 GLU B CA 1
ATOM 4552 C C . GLU B 1 292 ? -4.398 -23.641 9.062 1 66.06 292 GLU B C 1
ATOM 4554 O O . GLU B 1 292 ? -4.895 -22.594 8.633 1 66.06 292 GLU B O 1
#

Solvent-accessible surface area (backbone atoms only — not comparable to full-atom values): 30950 Å² total; per-residue (Å²): 132,51,72,64,38,52,50,51,48,53,36,26,62,74,53,48,24,59,64,49,24,12,62,73,67,73,46,52,51,67,58,49,52,47,38,48,52,51,42,23,60,73,70,70,44,71,35,55,42,80,52,96,91,39,52,38,74,34,74,57,21,52,55,51,46,65,54,43,53,52,47,51,48,48,44,48,42,47,69,34,41,41,85,84,49,50,61,61,54,61,49,31,37,26,24,19,58,73,50,37,50,73,47,43,40,59,52,51,49,52,45,43,72,77,37,71,68,50,44,64,35,37,40,33,37,54,53,67,58,43,50,52,31,30,75,69,62,73,29,59,37,31,39,36,63,46,87,77,84,58,82,64,44,41,72,44,75,67,52,67,45,52,55,34,39,33,26,14,58,86,38,74,61,52,39,71,86,49,49,61,32,49,61,76,63,55,62,71,44,50,28,28,34,42,32,89,86,34,54,70,31,48,52,52,50,49,58,30,44,78,68,77,40,82,74,79,60,35,27,33,22,77,42,64,66,34,39,50,44,28,14,55,59,58,66,30,38,23,55,40,57,33,80,78,43,45,66,41,40,75,69,59,51,29,30,76,46,55,45,51,95,60,84,53,67,40,43,28,26,47,29,31,41,66,76,56,82,74,50,72,70,53,50,52,52,52,49,47,64,63,75,98,132,50,73,64,39,51,51,51,47,52,37,26,62,73,56,48,22,59,63,48,23,11,63,74,66,75,45,50,51,67,57,49,53,48,39,48,51,52,41,24,60,73,70,70,45,71,35,55,42,79,53,98,91,38,51,38,73,34,73,58,22,52,56,49,45,64,53,44,52,51,47,51,48,48,45,48,43,48,66,34,41,41,88,84,49,50,61,61,55,60,50,31,38,26,23,18,58,74,50,36,49,73,46,43,39,59,53,51,49,54,45,43,73,76,36,71,68,50,44,62,34,39,40,34,37,54,53,68,58,43,51,51,31,31,75,70,60,71,29,58,40,32,39,34,64,46,89,76,84,58,81,64,44,41,73,44,77,68,52,68,46,49,56,34,39,35,28,14,59,85,40,73,62,51,37,70,86,48,49,62,32,48,61,74,63,54,62,71,44,50,29,27,34,43,33,88,87,35,53,70,32,48,53,52,52,50,57,32,44,77,68,75,41,81,75,79,58,35,27,31,22,76,40,64,65,33,36,51,45,28,15,54,58,57,68,29,39,24,56,40,59,33,80,78,45,48,65,42,40,76,69,60,51,29,29,76,46,55,45,52,94,60,84,54,67,41,44,28,25,48,30,31,40,66,76,57,82,74,49,71,68,53,50,51,52,52,48,48,64,63,74,99

Secondary structure (DSSP, 8-state):
--HHHHHHHHHHHHHSSHHHHHHHTT--HHHHHHHHHHHHHHHTS--EEEETTEEEE-HHHHHHHHHHHHHHHHHHHHHHHSTTTGGGPPEEEEE-HHHHHHTHHHHHHHHHHH-TT--EEEEE--HHHHHHHHHTTS-SEEEEES----TTEEEEEEEEEEEEEEE-TTSGGGSGGG-SBPHHHHTTS-EEEEPTTSHHHHHHHHHHHTTT-----SEEES-HHHHHHHHHTTS-EEEEEHHHHHHHHHTTSSEEE-BTT---EEEEEEEEETT----HHHHHHHHHHHH-/--HHHHHHHHHHHHHSSHHHHHHHTT--HHHHHHHHHHHHHHHTS--EEEETTEEEE-HHHHHHHHHHHHHHHHHHHHHHHSTTTGGGPPEEEEE-HHHHHHTHHHHHHHHHHH-TT--EEEEE--HHHHHHHHHTTS-SEEEEES----TTEEEEEEEEEEEEEEE-TTSGGGSGGG-SBPHHHHTTS-EEEEPTTSHHHHHHHHHHHHTT-----SEEES-HHHHHHHHHTTS-EEEEEHHHHHHHHHTTSSEEE-BTT---EEEEEEEEETT----HHHHHHHHHHHH-

InterPro domains:
  IPR000847 LysR, HTH, N-terminal domain [PF00126] (3-61)
  IPR000847 LysR, HTH, N-terminal domain [PR00039] (18-29)
  IPR000847 LysR, HTH, N-terminal domain [PR00039] (29-39)
  IPR000847 LysR, HTH, N-terminal domain [PR00039] (39-50)
  IPR000847 LysR, HTH, N-terminal domain [PS50931] (1-58)
  IPR005119 LysR, substrate-binding [PF03466] (88-289)
  IPR036388 Winged helix-like DNA-binding domain superfamily [G3DSA:1.10.10.10] (1-83)
  IPR036390 Winged helix DNA-binding domain superfamily [SSF46785] (1-108)

Foldseek 3Di:
DDLVLLQLLLLCQVQQALVRSCVVVVHDSVVSVVSQVVVCVVVVHHQFDCDPNTTHGDPNVVVVNLVSQQVNVVVVCVVLPPDPRNLAEAAEEEEEPVCVPPPVVVLVVVLCVVNVSHHYHYDYDAQVVQVVCQSNVVHAKYKHKADDPDPQKDKDWADKFWKFKKAFCPDPLVDPVCPPPEPVRQQVKAEAEEDPPHRQRVQVQVVQVVVPHGHDHPHYHNDQVVQVVCRLVRVTMYIGGVVSCVVCCVVNSMGTHRYPPDTDMMIIIIMHGPSRDADPSNVVSVCSSRPD/DDLVLLQLLLLCAVQQALVRSCVVVVHDSVVSVVSQVVVCVVVVHHQFDCDPNTTHGDPNVVVVNLVSQQVNVVVVCVVLPPDPRNLADAAEEEEEPVCVPPPVVVLVVVLCVVNVSHHYHYDYDAQVVQVVCQSNVVHAKYKHKADDDDPQKDKDWADKFWKFKKAFCPDPLVDPVCPDPEPVRQQVKAEAEEDPPHRQRVQVQVVQVVVPHGHDHPHYHNDQVVQVVCRLVRVTMYIGGVVSCVVCCVVNSMGTHRYPPDTDMMIIIIMHGPSRDADPSNVVSVCSSRPD

Organism: NCBI:txid29354

Nearest PDB structures (foldseek):
  3k1p-assembly1_A  TM=6.228E-01  e=4.308E-22  Acinetobacter baylyi ADP1
  6g1b-assembly1_J-2  TM=5.550E-01  e=7.809E-22  Corynebacterium glutamicum
  1ixc-assembly1_B-2  TM=5.343E-01  e=6.842E-22  Cupriavidus necator
  7d98-assembly1_P  TM=5.942E-01  e=1.109E-19  Cupriavidus necator
  7d98-assembly1_A  TM=5.947E-01  e=7.536E-19  Cupriavidus necator

Radius of gyration: 26.58 Å; Cα contacts (8 Å, |Δi|>4): 1052; chains: 2; bounding box: 63×72×75 Å

pLDDT: mean 86.61, std 12.27, range [35.5, 98.25]

Sequence (584 aa):
MNLRHLTIFKTVCEEGSITGAAKALSMTQPAISHAINELEESVGSPLFNRVSRRVVINENGKFYLSKVIPLLELYQDLENYSGTLHLQAPLRIGSCVTLASYLLPKVVSRFTLTNPDTQLKVTVNNSLEITSKLLKNELDIGLIEGVIGDEQLEKIPFSSYPIAVICAPGHPFADRLAQPVALDRLIEEPLLLREQGCTIRDTFDCALALNNLSAEPLWSSTNSDVILQAVKENIGIGIVPRIFADESIKRGEITEIEVKNLDISCMNHVVFHKDKFQTEAFQAFINLVLFEMNLRHLTIFKTVCEEGSITGAAKALSMTQPAISHAINELEESVGSPLFNRVSRRVVINENGKFYLSKVIPLLELYQDLENYSGTLHLQAPLRIGSCVTLASYLLPKVVSRFTLTNPDTQLKVTVNNSLEITSKLLKNELDIGLIEGVIGDEQLEKIPFSSYPIAVICAPGHPFADRLAQPVALDRLIEEPLLLREQGCTIRDTFDCALALNNLSAEPLWSSTNSDVILQAVKENIGIGIVPRIFADESIKRGEITEIEVKNLDISCMNHVVFHKDKFQTEAFQAFINLVLFE